Protein AF-A0A8H3AR83-F1 (afdb_monomer)

Nearest PDB structures (foldseek):
  3c9f-assembly3_B-2  TM=7.783E-01  e=8.987E-15  Candida albicans SC5314
  3c9f-assembly3_A  TM=7.985E-01  e=2.352E-14  Candida albicans SC5314
  2z1a-assembly1_A  TM=6.030E-01  e=2.992E-04  Thermus thermophilus HB8
  1oi8-assembly1_A  TM=4.633E-01  e=2.817E-04  Escherichia coli
  3ztv-assembly1_A  TM=4.317E-01  e=1.784E-02  Haemophilus influenzae Rd KW20

pLDDT: mean 82.09, std 18.04, range [28.62, 97.94]

Foldseek 3Di:
DDDDADDPQQWDKDKDWDDDPCPPPPPDIDMDIAIFGNDPVSVCVVVVHDPPSCDPVNVVVVVVVVVVCVVVVQQAFLFFAAFKAFDFFLVCLPPVDDPNHPLVVLVLLCVVPVDDCVVFVWAKEKEFSVLDDGIDGGTTDGNNRFPCQPFLAFKWKDKFFLLLVVCLLVLLVVVVVVVVVVVVVVVVVVVVVVVVVVVVVVVVVVVVVVVVPVPDDDDDDDDDDDDDDDDDDDPDDPPDPDDDDPDPPQFAEDDFDDDPDPDRRYPGDHDYGRGHDPVDCVSHPRMDMDIDDPPPRDRRDMGMYIYAPVCNVPRSQVSSQVSCCVVVVNPDRDRDDIDGSDNPDGSNCSSSVSNNVPGNHDPPDPDPDD

Secondary structure (DSSP, 8-state):
------STT-EEEEEEE-----TT-TT---EEEEEEESSHHHHHHHHT-STT-S-HHHHHHHHHHHHHHHHTTTT-EEEEESS-BBSSBHHHHTTS--TTBHHHHHHHHIIIII--TTT-SSEEEEEEGGG--S-B-SEEEEGGG-S-TT--PBPEEEEEEHHHHTTHHHHHHHHHHHHHHHHHHHHHHHHHHHHHHHHHHHHHHHHHHHHHHTSS---------PPPP---------------------PPB------SSSS--BSS--BPP-BPPTT-TTTS-SEEEEEE--TT--SSSEEEEEE-HHHIIIIIHHHHHHHHHHHTTTS---PPPPEE--SSSBTTTHHHHHHHHHS---PPPP----

Sequence (370 aa):
MLLQSGRYFDTVGWMSVKLDNNDQDARNLEMHHRYLDNNIATYIYHAQKSHDFFTKKGKNITRFIDRMEEHEALTKVYGELPSNYYLDCKKWAKNGVDDESLFNFYLNAVETTLVNPKTSANWLFFSNWGVLRGDIYKGIFTKSDLCNPDDRSAFRYATVTRKIANKIVRKTQELIKEKAEEQERKEEEEERKDAEEERREREKERTKQRRFLGNGFRFKDIRESEPGALNIMEDTDQTYLYSESKQQIALTYGWNTQDQCEDNGNDVEHEQFDQVSFDDPEELPVFFWGKKFKEGLGKDEFVDIITTDYIGRGVVANALEKLLEEEYKGQISMKPWLSEYREDVRQNNLLEKYVESTFPYKPPVPIKSQ

Structure (mmCIF, N/CA/C/O backbone):
data_AF-A0A8H3AR83-F1
#
_entry.id   AF-A0A8H3AR83-F1
#
loop_
_atom_site.group_PDB
_atom_site.id
_atom_site.type_symbol
_atom_site.label_atom_id
_atom_site.label_alt_id
_atom_site.label_comp_id
_atom_site.label_asym_id
_atom_site.label_entity_id
_atom_site.label_seq_id
_atom_site.pdbx_PDB_ins_code
_atom_site.Cartn_x
_atom_site.Cartn_y
_atom_site.Cartn_z
_atom_site.occupancy
_atom_site.B_iso_or_equiv
_atom_site.auth_seq_id
_atom_site.auth_comp_id
_atom_site.auth_asym_id
_atom_site.auth_atom_id
_atom_site.pdbx_PDB_model_num
ATOM 1 N N . MET A 1 1 ? 20.010 19.620 -10.293 1.00 75.19 1 MET A N 1
ATOM 2 C CA . MET A 1 1 ? 18.826 18.904 -10.802 1.00 75.19 1 MET A CA 1
ATOM 3 C C . MET A 1 1 ? 18.745 17.553 -10.108 1.00 75.19 1 MET A C 1
ATOM 5 O O . MET A 1 1 ? 19.792 16.966 -9.849 1.00 75.19 1 MET A O 1
ATOM 9 N N . LEU A 1 2 ? 17.538 17.099 -9.772 1.00 84.81 2 LEU A N 1
ATOM 10 C CA . LEU A 1 2 ? 17.249 15.757 -9.262 1.00 84.81 2 LEU A CA 1
ATOM 11 C C . LEU A 1 2 ? 16.247 15.117 -10.229 1.00 84.81 2 LEU A C 1
ATOM 13 O O . LEU A 1 2 ? 15.308 15.792 -10.635 1.00 84.81 2 LEU A O 1
ATOM 17 N N . LEU A 1 3 ? 16.462 13.855 -10.603 1.00 89.94 3 LEU A N 1
ATOM 18 C CA . LEU A 1 3 ? 15.552 13.103 -11.470 1.00 89.94 3 LEU A CA 1
ATOM 19 C C . LEU A 1 3 ? 14.837 12.032 -10.643 1.00 89.94 3 LEU A C 1
ATOM 21 O O . LEU A 1 3 ? 15.493 11.241 -9.963 1.00 89.94 3 LEU A O 1
ATOM 25 N N . GLN A 1 4 ? 13.510 11.978 -10.743 1.00 92.62 4 GLN A N 1
ATOM 26 C CA . GLN A 1 4 ? 12.673 10.941 -10.142 1.00 92.62 4 GLN A CA 1
ATOM 27 C C . GLN A 1 4 ? 11.868 10.251 -11.244 1.00 92.62 4 GLN A C 1
ATOM 29 O O . GLN A 1 4 ? 11.236 10.912 -12.056 1.00 92.62 4 GLN A O 1
ATOM 34 N N . SER A 1 5 ? 11.915 8.920 -11.304 1.00 93.62 5 SER A N 1
ATOM 35 C CA . SER A 1 5 ? 11.505 8.160 -12.497 1.00 93.62 5 SER A CA 1
ATOM 36 C C . SER A 1 5 ? 10.331 7.218 -12.231 1.00 93.62 5 SER A C 1
ATOM 38 O O . SER A 1 5 ? 10.460 6.007 -12.389 1.00 93.62 5 SER A O 1
ATOM 40 N N . GLY A 1 6 ? 9.196 7.777 -11.810 1.00 91.06 6 GLY A N 1
ATOM 41 C CA . GLY A 1 6 ? 7.932 7.037 -11.711 1.00 91.06 6 GLY A CA 1
ATOM 42 C C . GLY A 1 6 ? 7.928 5.878 -10.703 1.00 91.06 6 GLY A C 1
ATOM 43 O O . GLY A 1 6 ? 8.621 5.914 -9.678 1.00 91.06 6 GLY A O 1
ATOM 44 N N . ARG A 1 7 ? 7.092 4.861 -10.966 1.00 90.12 7 ARG A N 1
ATOM 45 C CA . ARG A 1 7 ? 6.845 3.710 -10.071 1.00 90.12 7 ARG A CA 1
ATOM 46 C C . ARG A 1 7 ? 6.489 2.441 -10.852 1.00 90.12 7 ARG A C 1
ATOM 48 O O . ARG A 1 7 ? 6.219 2.480 -12.032 1.00 90.12 7 ARG A O 1
ATOM 55 N N . TYR A 1 8 ? 6.499 1.274 -10.205 1.00 89.44 8 TYR A N 1
ATOM 56 C CA . TYR A 1 8 ? 6.000 0.009 -10.793 1.00 89.44 8 TYR A CA 1
ATOM 57 C C . TYR A 1 8 ? 6.561 -0.380 -12.166 1.00 89.44 8 TYR A C 1
ATOM 59 O O . TYR A 1 8 ? 5.935 -1.147 -12.891 1.00 89.44 8 TYR A O 1
ATOM 67 N N . PHE A 1 9 ? 7.766 0.099 -12.489 1.00 91.62 9 PHE A N 1
ATOM 68 C CA . PHE A 1 9 ? 8.371 -0.108 -13.798 1.00 91.62 9 PHE A CA 1
ATOM 69 C C . PHE A 1 9 ? 7.490 0.455 -14.932 1.00 91.62 9 PHE A C 1
ATOM 71 O O . PHE A 1 9 ? 7.450 -0.120 -16.010 1.00 91.62 9 PHE A O 1
ATOM 78 N N . ASP A 1 10 ? 6.778 1.562 -14.704 1.00 91.31 10 ASP A N 1
ATOM 79 C CA . ASP A 1 10 ? 6.025 2.280 -15.741 1.00 91.31 10 ASP A CA 1
ATOM 80 C C . ASP A 1 10 ? 6.916 3.222 -16.564 1.00 91.31 10 ASP A C 1
ATOM 82 O O . ASP A 1 10 ? 6.702 3.382 -17.762 1.00 91.31 10 ASP A O 1
ATOM 86 N N . THR A 1 11 ? 7.962 3.765 -15.937 1.00 94.38 11 THR A N 1
ATOM 87 C CA . THR A 1 11 ? 8.783 4.847 -16.480 1.00 94.38 11 THR A CA 1
ATOM 88 C C . THR A 1 11 ? 10.266 4.492 -16.439 1.00 94.38 11 THR A C 1
ATOM 90 O O . THR A 1 11 ? 10.794 4.033 -15.422 1.00 94.38 11 THR A O 1
ATOM 93 N N . VAL A 1 12 ? 10.979 4.781 -17.524 1.00 96.62 12 VAL A N 1
ATOM 94 C CA . VAL A 1 12 ? 12.443 4.848 -17.547 1.00 96.62 12 VAL A CA 1
ATOM 95 C C . VAL A 1 12 ? 12.859 6.311 -17.589 1.00 96.62 12 VAL A C 1
ATOM 97 O O . VAL A 1 12 ? 12.587 7.020 -18.551 1.00 96.62 12 VAL A O 1
ATOM 100 N N . GLY A 1 13 ? 13.537 6.774 -16.540 1.00 95.62 13 GLY A N 1
ATOM 101 C CA . GLY A 1 13 ? 14.108 8.116 -16.519 1.00 95.62 13 GLY A CA 1
ATOM 102 C C . GLY A 1 13 ? 15.387 8.200 -17.338 1.00 95.62 13 GLY A C 1
ATO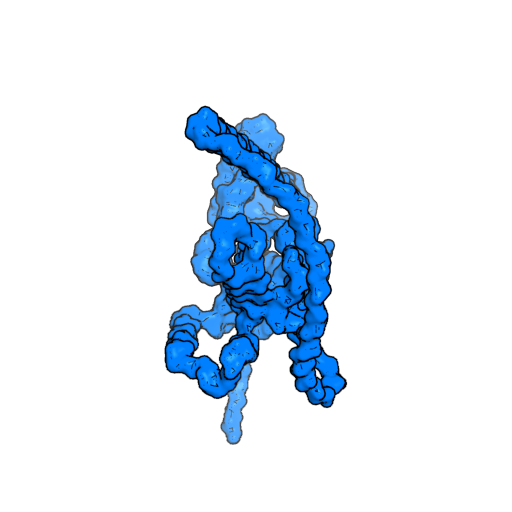M 103 O O . GLY A 1 13 ? 16.282 7.360 -17.213 1.00 95.62 13 GLY A O 1
ATOM 104 N N . TRP A 1 14 ? 15.491 9.249 -18.139 1.00 95.19 14 TRP A N 1
ATOM 105 C CA . TRP A 1 14 ? 16.660 9.591 -18.928 1.00 95.19 14 TRP A CA 1
ATOM 106 C C . TRP A 1 14 ? 17.131 10.999 -18.580 1.00 95.19 14 TRP A C 1
ATOM 108 O O . TRP A 1 14 ? 16.330 11.921 -18.459 1.00 95.19 14 TRP A O 1
ATOM 118 N N . MET A 1 15 ? 18.445 11.172 -18.453 1.00 92.31 15 MET A N 1
ATOM 119 C CA . MET A 1 15 ? 19.071 12.480 -18.297 1.00 92.31 15 MET A CA 1
ATOM 120 C C . MET A 1 15 ? 20.430 12.481 -18.988 1.00 92.31 15 MET A C 1
ATOM 122 O O . MET A 1 15 ? 21.206 11.531 -18.862 1.00 92.31 15 MET A O 1
ATOM 126 N N . SER A 1 16 ? 20.734 13.570 -19.683 1.00 90.81 16 SER A N 1
ATOM 127 C CA . SER A 1 16 ? 22.053 13.837 -20.250 1.00 90.81 16 SER A CA 1
ATOM 128 C C . SER A 1 16 ? 22.558 15.189 -19.779 1.00 90.81 16 SER A C 1
ATOM 130 O O . SER A 1 16 ? 21.787 16.139 -19.678 1.00 90.81 16 SER A O 1
ATOM 132 N N . VAL A 1 17 ? 23.858 15.269 -19.509 1.00 88.12 17 VAL A N 1
ATOM 133 C CA . VAL A 1 17 ? 24.520 16.491 -19.049 1.00 88.12 17 VAL A CA 1
ATOM 134 C C . VAL A 1 17 ? 25.712 16.759 -19.947 1.00 88.12 17 VAL A C 1
ATOM 136 O O . VAL A 1 17 ? 26.524 15.862 -20.196 1.00 88.12 17 VAL A O 1
ATOM 139 N N . LYS A 1 18 ? 25.833 17.997 -20.413 1.00 85.38 18 LYS A N 1
ATOM 140 C CA . LYS A 1 18 ? 26.995 18.436 -21.174 1.00 85.38 18 LYS A CA 1
ATOM 141 C C . LYS A 1 18 ? 28.127 18.808 -20.216 1.00 85.38 18 LYS A C 1
ATOM 143 O O . LYS A 1 18 ? 28.025 19.765 -19.452 1.00 85.38 18 LYS A O 1
ATOM 148 N N . LEU A 1 19 ? 29.199 18.019 -20.238 1.00 82.25 19 LEU A N 1
ATOM 149 C CA . LEU A 1 19 ? 30.381 18.215 -19.398 1.00 82.25 19 LEU A CA 1
ATOM 150 C C . LEU A 1 19 ? 31.461 18.964 -20.192 1.00 82.25 19 LEU A C 1
ATOM 152 O O . LEU A 1 19 ? 32.386 18.352 -20.724 1.00 82.25 19 LEU A O 1
ATOM 156 N N . ASP A 1 20 ? 31.318 20.283 -20.304 1.00 73.44 20 ASP A N 1
ATOM 157 C CA . A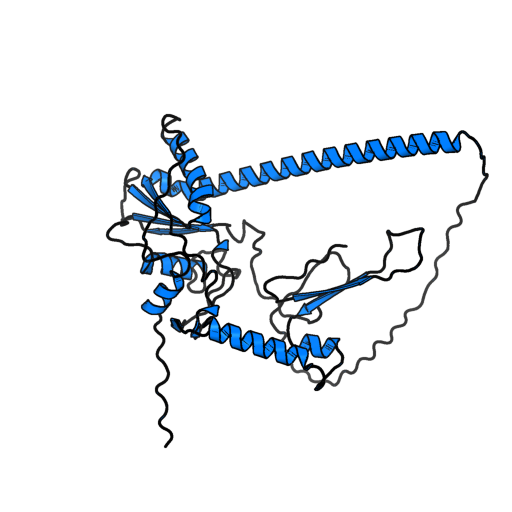SP A 1 20 ? 32.355 21.142 -20.890 1.00 73.44 20 ASP A CA 1
ATOM 158 C C . ASP A 1 20 ? 33.505 21.343 -19.869 1.00 73.44 20 ASP A C 1
ATOM 160 O O . ASP A 1 20 ? 33.269 21.316 -18.661 1.00 73.44 20 ASP A O 1
ATOM 164 N N . ASN A 1 21 ? 34.754 21.553 -20.325 1.00 63.03 21 ASN A N 1
ATOM 165 C CA . ASN A 1 21 ? 35.948 21.801 -19.477 1.00 63.03 21 ASN A CA 1
ATOM 166 C C . ASN A 1 21 ? 35.912 23.189 -18.792 1.00 63.03 21 ASN A C 1
ATOM 168 O O . ASN A 1 21 ? 36.845 23.985 -18.903 1.00 63.03 21 ASN A O 1
ATOM 172 N N . ASN A 1 22 ? 34.808 23.519 -18.131 1.00 56.16 22 ASN A N 1
ATOM 173 C CA . ASN A 1 22 ? 34.574 24.811 -17.511 1.00 56.16 22 ASN A CA 1
ATOM 174 C C . ASN A 1 22 ? 34.868 24.713 -16.008 1.00 56.16 22 ASN A C 1
ATOM 176 O O . ASN A 1 22 ? 33.962 24.649 -15.180 1.00 56.16 22 ASN A O 1
ATOM 180 N N . ASP A 1 23 ? 36.157 24.735 -15.651 1.00 59.03 23 ASP A N 1
ATOM 181 C CA . ASP A 1 23 ? 36.633 24.749 -14.253 1.00 59.03 23 ASP A CA 1
ATOM 182 C C . ASP A 1 23 ? 36.128 25.968 -13.446 1.00 59.03 23 ASP A C 1
ATOM 184 O O . ASP A 1 23 ? 36.338 26.043 -12.235 1.00 59.03 23 ASP A O 1
ATOM 188 N N . GLN A 1 24 ? 35.485 26.944 -14.099 1.00 56.41 24 GLN A N 1
ATOM 189 C CA . GLN A 1 24 ? 35.113 28.222 -13.494 1.00 56.41 24 GLN A CA 1
ATOM 190 C C . GLN A 1 24 ? 33.636 28.345 -13.095 1.00 56.41 24 GLN A C 1
ATOM 192 O O . GLN A 1 24 ? 33.366 29.108 -12.175 1.00 56.41 24 GLN A O 1
ATOM 197 N N . ASP A 1 25 ? 32.702 27.573 -13.672 1.00 60.06 25 ASP A N 1
ATOM 198 C CA . ASP A 1 25 ? 31.263 27.711 -13.370 1.00 60.06 25 ASP A CA 1
ATOM 199 C C . ASP A 1 25 ? 30.493 26.380 -13.448 1.00 60.06 25 ASP A C 1
ATOM 201 O O . ASP A 1 25 ? 29.608 26.176 -14.278 1.00 60.06 25 ASP A O 1
ATOM 205 N N . ALA A 1 26 ? 30.751 25.480 -12.492 1.00 59.94 26 ALA A N 1
ATOM 206 C CA . ALA A 1 26 ? 29.991 24.232 -12.297 1.00 59.94 26 ALA A CA 1
ATOM 207 C C . ALA A 1 26 ? 28.472 24.429 -12.046 1.00 59.94 26 ALA A C 1
ATOM 209 O O . ALA A 1 26 ? 27.736 23.457 -11.888 1.00 59.94 26 ALA A O 1
ATOM 210 N N . ARG A 1 27 ? 27.997 25.680 -11.966 1.00 61.00 27 ARG A N 1
ATOM 211 C CA . ARG A 1 27 ? 26.594 26.050 -11.727 1.00 61.00 27 ARG A CA 1
ATOM 212 C C . ARG A 1 27 ? 25.762 26.194 -13.005 1.00 61.00 27 ARG A C 1
ATOM 214 O O . ARG A 1 27 ? 24.543 26.168 -12.895 1.00 61.00 27 ARG A O 1
ATOM 221 N N . ASN A 1 28 ? 26.391 26.285 -14.179 1.00 69.75 28 ASN A N 1
ATOM 222 C CA . ASN A 1 28 ? 25.715 26.452 -15.472 1.00 69.75 28 ASN A CA 1
ATOM 223 C C . ASN A 1 28 ? 25.954 25.234 -16.379 1.00 69.75 28 ASN A C 1
ATOM 225 O O . ASN A 1 28 ? 26.553 25.344 -17.447 1.00 69.75 28 ASN A O 1
ATOM 229 N N . LEU A 1 29 ? 25.527 24.055 -15.922 1.00 77.62 29 LEU A N 1
ATOM 230 C CA . LEU A 1 29 ? 25.552 22.837 -16.732 1.00 77.62 29 LEU A CA 1
ATOM 231 C C . LEU A 1 29 ? 24.290 22.762 -17.592 1.00 77.62 29 LEU A C 1
ATOM 233 O O . LEU A 1 29 ? 23.180 22.878 -17.077 1.00 77.62 29 LEU A O 1
ATOM 237 N N . GLU A 1 30 ? 24.468 22.518 -18.887 1.00 82.69 30 GLU A N 1
ATOM 238 C CA . GLU A 1 30 ? 23.362 22.217 -19.793 1.00 82.69 30 GLU A CA 1
ATOM 239 C C . GLU A 1 30 ? 22.892 20.776 -19.543 1.00 82.69 30 GLU A C 1
ATOM 241 O O . GLU A 1 30 ? 23.682 19.827 -19.633 1.00 82.69 30 GLU A O 1
ATOM 246 N N . MET A 1 31 ? 21.616 20.620 -19.188 1.00 85.38 31 MET A N 1
ATOM 247 C CA . MET A 1 31 ? 20.998 19.339 -18.851 1.00 85.38 31 MET A CA 1
ATOM 248 C C . MET A 1 31 ? 19.721 19.152 -19.66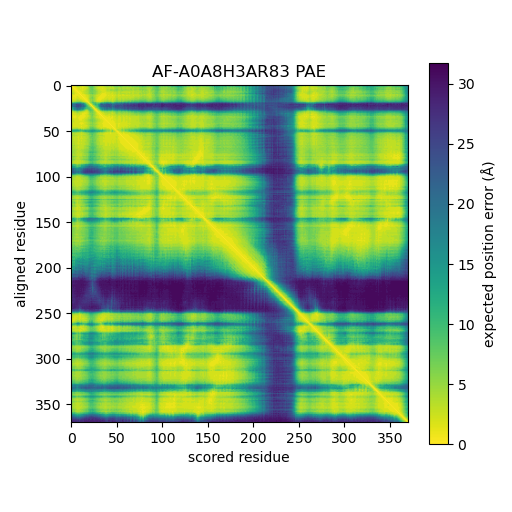5 1.00 85.38 31 MET A C 1
ATOM 250 O O . MET A 1 31 ? 18.973 20.104 -19.856 1.00 85.38 31 MET A O 1
ATOM 254 N N . HIS A 1 32 ? 19.475 17.918 -20.096 1.00 88.12 32 HIS A N 1
ATOM 255 C CA . HIS A 1 32 ? 18.244 17.506 -20.774 1.00 88.12 32 HIS A CA 1
ATOM 256 C C . HIS A 1 32 ? 17.716 16.242 -20.106 1.00 88.12 32 HIS A C 1
ATOM 258 O O . HIS A 1 32 ? 18.517 15.363 -19.762 1.00 88.12 32 HIS A O 1
ATOM 264 N N . HIS A 1 33 ? 16.400 16.110 -19.963 1.00 91.25 33 HIS A N 1
ATOM 265 C CA . HIS A 1 33 ? 15.758 14.938 -19.364 1.00 91.25 33 HIS A CA 1
ATOM 266 C C . HIS A 1 33 ? 14.556 14.453 -20.175 1.00 91.25 33 HIS A C 1
ATOM 268 O O . HIS A 1 33 ? 13.932 15.194 -20.938 1.00 91.25 33 HIS A O 1
ATOM 274 N N . ARG A 1 34 ? 14.261 13.158 -20.028 1.00 93.12 34 ARG A N 1
ATOM 275 C CA . ARG A 1 34 ? 13.052 12.526 -20.556 1.00 93.12 34 ARG A CA 1
ATOM 276 C C . ARG A 1 34 ? 12.513 11.456 -19.605 1.00 93.12 34 ARG A C 1
ATOM 278 O O . ARG A 1 34 ? 13.289 10.749 -18.963 1.00 93.12 34 ARG A O 1
ATOM 285 N N . TYR A 1 35 ? 11.200 11.294 -19.577 1.00 95.06 35 TYR A N 1
ATOM 286 C CA . TYR A 1 35 ? 10.489 10.172 -18.976 1.00 95.06 35 TYR A CA 1
ATOM 287 C C . TYR A 1 35 ? 9.959 9.310 -20.113 1.00 95.06 35 TYR A C 1
ATOM 289 O O . TYR A 1 35 ? 9.170 9.783 -20.924 1.00 95.06 35 TYR A O 1
ATOM 297 N N . LEU A 1 36 ? 10.476 8.088 -20.208 1.00 95.38 36 LEU A N 1
ATOM 298 C CA . LEU A 1 36 ? 10.159 7.157 -21.279 1.00 95.38 36 LEU A CA 1
ATOM 299 C C . LEU A 1 36 ? 9.150 6.142 -20.766 1.00 95.38 36 LEU A C 1
ATOM 301 O O . LEU A 1 36 ? 9.439 5.456 -19.778 1.00 95.38 36 LEU A O 1
ATOM 305 N N . ASP A 1 37 ? 8.036 5.976 -21.467 1.00 95.00 37 ASP A N 1
ATOM 306 C CA . ASP A 1 37 ? 7.128 4.867 -21.192 1.00 95.00 37 ASP A CA 1
ATOM 307 C C . ASP A 1 37 ? 7.860 3.520 -21.314 1.00 95.00 37 ASP A C 1
ATOM 309 O O . ASP A 1 37 ? 8.544 3.225 -22.303 1.00 95.00 37 ASP A O 1
ATOM 313 N N . ASN A 1 38 ? 7.679 2.639 -20.331 1.00 94.75 38 ASN A N 1
ATOM 314 C CA . ASN A 1 38 ? 8.250 1.296 -20.365 1.00 94.75 38 ASN A CA 1
ATOM 315 C C . ASN A 1 38 ? 7.457 0.367 -21.297 1.00 94.75 38 ASN A C 1
ATOM 317 O O . ASN A 1 38 ? 6.784 -0.576 -20.875 1.00 94.75 38 ASN A O 1
ATOM 321 N N . ASN A 1 39 ? 7.558 0.613 -22.598 1.00 93.06 39 ASN A N 1
ATOM 322 C CA . ASN A 1 39 ? 6.974 -0.237 -23.621 1.00 93.06 39 ASN A CA 1
ATOM 323 C C . ASN A 1 39 ? 7.947 -0.448 -24.795 1.00 93.06 39 ASN A C 1
ATOM 325 O O . ASN A 1 39 ? 8.890 0.308 -25.032 1.00 93.06 39 ASN A O 1
ATOM 329 N N . ILE A 1 40 ? 7.720 -1.521 -25.555 1.00 92.44 40 ILE A N 1
ATOM 330 C CA . ILE A 1 40 ? 8.605 -1.900 -26.665 1.00 92.44 40 ILE A CA 1
ATOM 331 C C . ILE A 1 40 ? 8.622 -0.828 -27.768 1.00 92.44 40 ILE A C 1
ATOM 333 O O . ILE A 1 40 ? 9.666 -0.634 -28.387 1.00 92.44 40 ILE A O 1
ATOM 337 N N . ALA A 1 41 ? 7.505 -0.139 -28.024 1.00 91.38 41 ALA A N 1
ATOM 338 C CA . ALA A 1 41 ? 7.422 0.871 -29.079 1.00 91.38 41 ALA A CA 1
ATOM 339 C C . ALA A 1 41 ? 8.314 2.082 -28.767 1.00 91.38 41 ALA A C 1
ATOM 341 O O . ALA A 1 41 ? 9.119 2.464 -29.618 1.00 91.38 41 ALA A O 1
ATOM 342 N N . THR A 1 42 ? 8.262 2.590 -27.533 1.00 92.88 42 THR A N 1
ATOM 343 C CA . THR A 1 42 ? 9.154 3.636 -27.012 1.00 92.88 42 THR A CA 1
ATOM 344 C C . THR A 1 42 ? 10.621 3.239 -27.173 1.00 92.88 42 THR A C 1
ATOM 346 O O . THR A 1 42 ? 11.430 3.982 -27.735 1.00 92.88 42 THR A O 1
ATOM 349 N N . TYR A 1 43 ? 10.987 2.018 -26.776 1.00 94.44 43 TYR A N 1
ATOM 350 C CA . TYR A 1 43 ? 12.376 1.572 -26.891 1.00 94.44 43 TYR A CA 1
ATOM 351 C C . TYR A 1 43 ? 12.853 1.393 -28.330 1.00 94.44 43 TYR A C 1
ATOM 353 O O . TYR A 1 43 ? 13.999 1.721 -28.637 1.00 94.44 43 TYR A O 1
ATOM 361 N N . ILE A 1 44 ? 12.003 0.876 -29.217 1.00 94.00 44 ILE A N 1
ATOM 362 C CA . ILE A 1 44 ? 12.311 0.741 -30.645 1.00 94.00 44 ILE A CA 1
ATOM 363 C C . ILE A 1 44 ? 12.531 2.122 -31.268 1.00 94.00 44 ILE A C 1
ATOM 365 O O . ILE A 1 44 ? 13.510 2.301 -31.998 1.00 94.00 44 ILE A O 1
ATOM 369 N N . TYR A 1 45 ? 11.666 3.085 -30.935 1.00 93.25 45 TYR A N 1
ATOM 370 C CA . TYR A 1 45 ? 11.755 4.465 -31.401 1.00 93.25 45 TYR A CA 1
ATOM 371 C C . TYR A 1 45 ? 13.080 5.114 -30.984 1.00 93.25 45 TYR A C 1
ATOM 373 O O . TYR A 1 45 ? 13.857 5.536 -31.841 1.00 93.25 45 TYR A O 1
ATOM 381 N N . HIS A 1 46 ? 13.414 5.110 -29.691 1.00 94.44 46 HIS A N 1
ATOM 382 C CA . HIS A 1 46 ? 14.653 5.735 -29.213 1.00 94.44 46 HIS A CA 1
ATOM 383 C C . HIS A 1 46 ? 15.922 4.981 -29.617 1.00 94.44 46 HIS A C 1
ATOM 385 O O . HIS A 1 46 ? 16.964 5.601 -29.824 1.00 94.44 46 HIS A O 1
ATOM 391 N N . ALA A 1 47 ? 15.856 3.656 -29.773 1.00 93.88 47 ALA A N 1
ATOM 392 C CA . ALA A 1 47 ? 16.989 2.878 -30.264 1.00 93.88 47 ALA A CA 1
ATOM 393 C C . ALA A 1 47 ? 17.214 3.029 -31.777 1.00 93.88 47 ALA A C 1
ATOM 395 O O . ALA A 1 47 ? 18.248 2.567 -32.262 1.00 93.88 47 ALA A O 1
ATOM 396 N N . GLN A 1 48 ? 16.262 3.619 -32.516 1.00 93.38 48 GLN A N 1
ATOM 397 C CA . GLN A 1 48 ? 16.269 3.697 -33.983 1.00 93.38 48 GLN A CA 1
ATOM 398 C C . GLN A 1 48 ? 16.498 2.319 -34.625 1.00 93.38 48 GLN A C 1
ATOM 400 O O . GLN A 1 48 ? 17.270 2.149 -35.572 1.00 93.38 48 GLN A O 1
ATOM 405 N N . LYS A 1 49 ? 15.852 1.298 -34.053 1.00 89.06 49 LYS A N 1
ATOM 406 C CA . LYS A 1 49 ? 15.957 -0.106 -34.477 1.00 89.06 49 LYS A CA 1
ATOM 407 C C . LYS A 1 49 ? 14.626 -0.607 -35.008 1.00 89.06 49 LYS A C 1
ATOM 409 O O . LYS A 1 49 ? 13.602 0.041 -34.861 1.00 89.06 49 LYS A O 1
ATOM 414 N N . SER A 1 50 ? 14.635 -1.783 -35.628 1.00 83.19 50 SER A N 1
ATOM 415 C CA . SER A 1 50 ? 13.396 -2.489 -35.969 1.00 83.19 50 SER A CA 1
ATOM 416 C C . SER A 1 50 ? 13.504 -3.962 -35.573 1.00 83.19 50 SER A C 1
ATOM 418 O O . SER A 1 50 ? 13.491 -4.304 -34.393 1.00 83.19 50 SER A O 1
ATOM 420 N N . HIS A 1 51 ? 13.680 -4.857 -36.540 1.00 75.00 51 HIS A N 1
ATOM 421 C CA . HIS A 1 51 ? 13.742 -6.303 -36.333 1.00 75.00 51 HIS A CA 1
ATOM 422 C C . HIS A 1 51 ? 14.977 -6.748 -35.526 1.00 75.00 51 HIS A C 1
ATOM 424 O O . HIS A 1 51 ? 14.975 -7.821 -34.920 1.00 75.00 51 HIS A O 1
ATOM 430 N N . ASP A 1 52 ? 16.028 -5.928 -35.491 1.00 86.56 52 ASP A N 1
ATOM 431 C CA . ASP A 1 52 ? 17.284 -6.154 -34.770 1.00 86.56 52 ASP A CA 1
ATOM 432 C C . ASP A 1 52 ? 17.274 -5.615 -33.325 1.00 86.56 52 ASP A C 1
ATOM 434 O O . ASP A 1 52 ? 18.293 -5.677 -32.631 1.00 86.56 52 ASP A O 1
ATOM 438 N N . PHE A 1 53 ? 16.129 -5.109 -32.855 1.00 93.31 53 PHE A N 1
ATOM 439 C CA . PHE A 1 53 ? 15.938 -4.637 -31.483 1.00 93.31 53 PHE A CA 1
ATOM 440 C C . PHE A 1 53 ? 16.110 -5.764 -30.448 1.00 93.31 53 PHE A C 1
ATOM 442 O O . PHE A 1 53 ? 16.792 -5.611 -29.432 1.00 93.31 53 PHE A O 1
ATOM 449 N N . PHE A 1 54 ? 15.552 -6.945 -30.725 1.00 93.81 54 PHE A N 1
ATOM 450 C CA . PHE A 1 54 ? 15.547 -8.060 -29.777 1.00 93.81 54 PHE A CA 1
ATOM 451 C C . PHE A 1 54 ? 16.876 -8.822 -29.749 1.00 93.81 54 PHE A C 1
ATOM 453 O O . PHE A 1 54 ? 17.109 -9.759 -30.523 1.00 93.81 54 PHE A O 1
ATOM 460 N N . THR A 1 55 ? 17.730 -8.487 -28.785 1.00 94.75 55 THR A N 1
ATOM 461 C CA . THR A 1 55 ? 19.018 -9.165 -28.585 1.00 94.75 55 THR A CA 1
ATOM 462 C C . THR A 1 55 ? 18.861 -10.601 -28.063 1.00 94.75 55 THR A C 1
ATOM 464 O O . THR A 1 55 ? 17.894 -10.949 -27.380 1.00 94.75 55 THR A O 1
ATOM 467 N N . LYS A 1 56 ? 19.867 -11.457 -28.310 1.00 96.38 56 LYS A N 1
ATOM 468 C CA . LYS A 1 56 ? 19.917 -12.825 -27.752 1.00 96.38 56 LYS A CA 1
ATOM 469 C C . LYS A 1 56 ? 19.845 -12.826 -26.219 1.00 96.38 56 LYS A C 1
ATOM 471 O O . LYS A 1 56 ? 19.191 -13.690 -25.644 1.00 96.38 56 LYS A O 1
ATOM 476 N N . LYS A 1 57 ? 20.500 -11.858 -25.564 1.00 97.44 57 LYS A N 1
ATOM 477 C CA . LYS A 1 57 ? 20.459 -11.696 -24.103 1.00 97.44 57 LYS A CA 1
ATOM 478 C C . LYS A 1 57 ? 19.052 -11.323 -23.630 1.00 97.44 57 LYS A C 1
ATOM 480 O O . LYS A 1 57 ? 18.555 -11.980 -22.724 1.00 97.44 57 LYS A O 1
ATOM 485 N N . GLY A 1 58 ? 18.397 -10.359 -24.283 1.00 95.31 58 GLY A N 1
ATOM 486 C CA . GLY A 1 58 ? 17.015 -9.970 -23.974 1.00 95.31 58 GLY A CA 1
ATOM 487 C C . GLY A 1 58 ? 16.053 -11.156 -24.060 1.00 95.31 58 GLY A C 1
ATOM 488 O O . GLY A 1 58 ? 15.396 -11.482 -23.081 1.00 95.31 58 GLY A O 1
ATOM 489 N N . LYS A 1 59 ? 16.097 -11.917 -25.162 1.00 95.88 59 LYS A N 1
ATOM 490 C CA . LYS A 1 59 ? 15.288 -13.141 -25.332 1.00 95.88 59 LYS A CA 1
ATOM 491 C C . LYS A 1 59 ? 15.568 -14.219 -24.278 1.00 95.88 59 LYS A C 1
ATOM 493 O O . LYS A 1 59 ? 14.701 -15.041 -23.991 1.00 95.88 59 LYS A O 1
ATOM 498 N N . ASN A 1 60 ? 16.788 -14.294 -23.741 1.00 97.94 60 ASN A N 1
ATOM 499 C CA . ASN A 1 60 ? 17.103 -15.218 -22.647 1.00 97.94 60 ASN A CA 1
ATOM 500 C C . ASN A 1 60 ? 16.483 -14.759 -21.323 1.00 97.94 60 ASN A C 1
ATOM 502 O O . ASN A 1 60 ? 16.022 -15.611 -20.569 1.00 97.94 60 ASN A O 1
ATOM 506 N N . ILE A 1 61 ? 16.478 -13.448 -21.060 1.00 97.75 61 ILE A N 1
ATOM 507 C CA . ILE A 1 61 ? 15.862 -12.853 -19.869 1.00 97.75 61 ILE A CA 1
ATOM 508 C C . ILE A 1 61 ? 14.341 -13.005 -19.931 1.00 97.75 61 ILE A C 1
ATOM 510 O O . ILE A 1 61 ? 13.777 -13.508 -18.971 1.00 97.75 61 ILE A O 1
ATOM 514 N N . THR A 1 62 ? 13.695 -12.698 -21.062 1.00 95.94 62 THR A N 1
ATOM 515 C CA . THR A 1 62 ? 12.245 -12.917 -21.242 1.00 95.94 62 THR A CA 1
ATOM 516 C C . THR A 1 62 ? 11.870 -14.361 -20.930 1.00 95.94 62 THR A C 1
ATOM 518 O O . THR A 1 62 ? 11.096 -14.616 -20.023 1.00 95.94 62 THR A O 1
ATOM 521 N N . ARG A 1 63 ? 12.562 -15.330 -21.547 1.00 97.75 63 ARG A N 1
ATOM 522 C CA . ARG A 1 63 ? 12.330 -16.753 -21.257 1.00 97.75 63 ARG A CA 1
ATOM 523 C C . ARG A 1 63 ? 12.601 -17.139 -19.807 1.00 97.75 63 ARG A C 1
ATOM 525 O O . ARG A 1 63 ? 12.143 -18.189 -19.374 1.00 97.75 63 ARG A O 1
ATOM 532 N N . PHE A 1 64 ? 13.480 -16.429 -19.105 1.00 97.62 64 PHE A N 1
ATOM 533 C CA . PHE A 1 64 ? 13.705 -16.667 -17.683 1.00 97.62 64 PHE A CA 1
ATOM 534 C C . PHE A 1 64 ? 12.516 -16.164 -16.867 1.00 97.62 64 PHE A C 1
ATOM 536 O O . PHE A 1 64 ? 12.036 -16.925 -16.037 1.00 97.62 64 PHE A O 1
ATOM 543 N N . ILE A 1 65 ? 12.019 -14.960 -17.158 1.00 96.44 65 ILE A N 1
ATOM 544 C CA . ILE A 1 65 ? 10.822 -14.391 -16.531 1.00 96.44 65 ILE A CA 1
ATOM 545 C C . ILE A 1 65 ? 9.623 -15.318 -16.755 1.00 96.44 65 ILE A C 1
ATOM 547 O O . ILE A 1 65 ? 9.052 -15.760 -15.768 1.00 96.44 65 ILE A O 1
ATOM 551 N N . ASP A 1 66 ? 9.357 -15.752 -17.993 1.00 96.12 66 ASP A N 1
ATOM 552 C CA . ASP A 1 66 ? 8.245 -16.670 -18.308 1.00 96.12 66 ASP A CA 1
ATOM 553 C C . ASP A 1 66 ? 8.276 -17.943 -17.436 1.00 96.12 66 ASP A C 1
ATOM 555 O O . ASP A 1 66 ? 7.263 -18.389 -16.901 1.00 96.12 66 ASP A O 1
ATOM 559 N N . ARG A 1 67 ? 9.470 -18.528 -17.240 1.00 97.12 67 ARG A N 1
ATOM 560 C CA . ARG A 1 67 ? 9.641 -19.712 -16.379 1.00 97.12 67 ARG A CA 1
ATOM 561 C C . ARG A 1 67 ? 9.430 -19.404 -14.900 1.00 97.12 67 ARG A C 1
ATOM 563 O O . ARG A 1 67 ? 8.986 -20.285 -14.171 1.00 97.12 67 ARG A O 1
ATOM 570 N N . MET A 1 68 ? 9.796 -18.208 -14.447 1.00 96.38 68 MET A N 1
ATOM 571 C CA . MET A 1 68 ? 9.566 -17.790 -13.065 1.00 96.38 68 MET A CA 1
ATOM 572 C C . MET A 1 68 ? 8.077 -17.549 -12.811 1.00 96.38 68 MET A C 1
ATOM 574 O O . MET A 1 68 ? 7.577 -17.981 -11.780 1.00 96.38 68 MET A O 1
ATOM 578 N N . GLU A 1 69 ? 7.354 -16.942 -13.753 1.00 94.44 69 GLU A N 1
ATOM 579 C CA . GLU A 1 69 ? 5.902 -16.749 -13.643 1.00 94.44 69 GLU A CA 1
ATOM 580 C C . GLU A 1 69 ? 5.155 -18.087 -13.548 1.00 94.44 69 GLU A C 1
ATOM 582 O O . GLU A 1 69 ? 4.246 -18.234 -12.727 1.00 94.44 69 GLU A O 1
ATOM 587 N N . GLU A 1 70 ? 5.577 -19.080 -14.339 1.00 95.19 70 GLU A N 1
ATOM 588 C CA . GLU A 1 70 ? 5.057 -20.448 -14.273 1.00 95.19 70 GLU A CA 1
ATOM 589 C C . GLU A 1 70 ? 5.410 -21.129 -12.941 1.00 95.19 70 GLU A C 1
ATOM 591 O O . GLU A 1 70 ? 4.530 -21.685 -12.284 1.00 95.19 70 GLU A O 1
ATOM 596 N N . HIS A 1 71 ? 6.675 -21.048 -12.510 1.00 95.88 71 HIS A N 1
ATOM 597 C CA . HIS A 1 71 ? 7.142 -21.628 -11.245 1.00 95.88 71 HIS A CA 1
ATOM 598 C C . HIS A 1 71 ? 6.395 -21.059 -10.029 1.00 95.88 71 HIS A C 1
ATOM 600 O O . HIS A 1 71 ? 6.001 -21.808 -9.136 1.00 95.88 71 HIS A O 1
ATOM 606 N N . GLU A 1 72 ? 6.167 -19.745 -10.011 1.00 93.31 72 GLU A N 1
ATOM 607 C CA . GLU A 1 72 ? 5.437 -19.051 -8.946 1.00 93.31 72 GLU A CA 1
ATOM 608 C C . GLU A 1 72 ? 3.911 -19.136 -9.099 1.00 93.31 72 GLU A C 1
ATOM 610 O O . GLU A 1 72 ? 3.175 -18.659 -8.226 1.00 93.31 72 GLU A O 1
ATOM 615 N N . ALA A 1 73 ? 3.427 -19.758 -10.179 1.00 94.19 73 ALA A N 1
ATOM 616 C CA . ALA A 1 73 ? 2.018 -19.893 -10.524 1.00 94.19 73 ALA A CA 1
ATOM 617 C C . ALA A 1 73 ? 1.266 -18.547 -10.503 1.00 94.19 73 ALA A C 1
ATOM 619 O O . ALA A 1 73 ? 0.152 -18.461 -9.978 1.00 94.19 73 ALA A O 1
ATOM 620 N N . LEU A 1 74 ? 1.867 -17.485 -11.056 1.00 92.75 74 LEU A N 1
ATOM 621 C CA . LEU A 1 74 ? 1.263 -16.142 -11.061 1.00 92.75 74 LEU A CA 1
ATOM 622 C C . LEU A 1 74 ? -0.041 -16.089 -11.867 1.00 92.75 74 LEU A C 1
ATOM 624 O O . LEU A 1 74 ? -0.949 -15.337 -11.526 1.00 92.75 74 LEU A O 1
ATOM 628 N N . THR A 1 75 ? -0.177 -16.960 -12.866 1.00 92.75 75 THR A N 1
ATOM 629 C CA . THR A 1 75 ? -1.379 -17.116 -13.700 1.00 92.75 75 THR A CA 1
ATOM 630 C C . THR A 1 75 ? -2.458 -18.005 -13.071 1.00 92.75 75 THR A C 1
ATOM 632 O O . THR A 1 75 ? -3.478 -18.277 -13.708 1.00 92.75 75 THR A O 1
ATOM 635 N N . LYS A 1 76 ? -2.271 -18.477 -11.827 1.00 93.81 76 LYS A N 1
ATOM 636 C CA . LYS A 1 76 ? -3.302 -19.232 -11.101 1.00 93.81 76 LYS A CA 1
ATOM 637 C C . LYS A 1 76 ? -4.561 -18.374 -10.981 1.00 93.81 76 LYS A C 1
ATOM 639 O O . LYS A 1 76 ? -4.518 -17.312 -10.371 1.00 93.81 76 LYS A O 1
ATOM 644 N N . VAL A 1 77 ? -5.668 -18.868 -11.531 1.00 95.62 77 VAL A N 1
ATOM 645 C CA . VAL A 1 77 ? -6.970 -18.190 -11.525 1.00 95.62 77 VAL A CA 1
ATOM 646 C C . VAL A 1 77 ? -7.698 -18.436 -10.208 1.00 95.62 77 VAL A C 1
ATOM 648 O O . VAL A 1 77 ? -7.821 -19.581 -9.771 1.00 95.62 77 VAL A O 1
ATOM 651 N N . TYR A 1 78 ? -8.224 -17.365 -9.624 1.00 95.31 78 TYR A N 1
ATOM 652 C CA . TYR A 1 78 ? -9.058 -17.383 -8.422 1.00 95.31 78 TYR A CA 1
ATOM 653 C C . TYR A 1 78 ? -10.525 -17.062 -8.718 1.00 95.31 78 TYR A C 1
ATOM 655 O O . TYR A 1 78 ? -11.416 -17.562 -8.036 1.00 95.31 78 TYR A O 1
ATOM 663 N N . GLY A 1 79 ? -10.798 -16.266 -9.751 1.00 96.81 79 GLY A N 1
ATOM 664 C CA . GLY A 1 79 ? -12.159 -15.892 -10.119 1.00 96.81 79 GLY A CA 1
ATOM 665 C C . GLY A 1 79 ? -12.225 -15.015 -11.358 1.00 96.81 79 GLY A C 1
ATOM 666 O O . GLY A 1 79 ? -11.229 -14.836 -12.057 1.00 96.81 79 GLY A O 1
ATOM 667 N N . GLU A 1 80 ? -13.409 -14.477 -11.630 1.00 96.81 80 GLU A N 1
ATOM 668 C CA . GLU A 1 80 ? -13.644 -13.541 -12.730 1.00 96.81 80 GLU A CA 1
ATOM 669 C C . GLU A 1 80 ? -14.485 -12.356 -12.249 1.00 96.81 80 GLU A C 1
ATOM 671 O O . GLU A 1 80 ? -15.637 -12.517 -11.843 1.00 96.81 80 GLU A O 1
ATOM 676 N N . LEU A 1 81 ? -13.897 -11.162 -12.270 1.00 95.81 81 LEU A N 1
ATOM 677 C CA . LEU A 1 81 ? -14.497 -9.947 -11.736 1.00 95.81 81 LEU A CA 1
ATOM 678 C C . LEU A 1 81 ? -15.402 -9.261 -12.770 1.00 95.81 81 LEU A C 1
ATOM 680 O O . LEU A 1 81 ? -15.012 -9.126 -13.932 1.00 95.81 81 LEU A O 1
ATOM 684 N N . PRO A 1 82 ? -16.589 -8.773 -12.364 1.00 94.31 82 PRO A N 1
ATOM 685 C CA . PRO A 1 82 ? -17.549 -8.166 -13.286 1.00 94.31 82 PRO A CA 1
ATOM 686 C C . PRO A 1 82 ? -17.205 -6.718 -13.670 1.00 94.31 82 PRO A C 1
ATOM 688 O O . PRO A 1 82 ? -17.650 -6.245 -14.717 1.00 94.31 82 PRO A O 1
ATOM 691 N N . SER A 1 83 ? -16.420 -6.026 -12.841 1.00 92.62 83 SER A N 1
ATOM 692 C CA . SER A 1 83 ? -16.154 -4.587 -12.938 1.00 92.62 83 SER A CA 1
ATOM 693 C C . SER A 1 83 ? -14.692 -4.267 -12.627 1.00 92.62 83 SER A C 1
ATOM 695 O O . SER A 1 83 ? -13.976 -5.099 -12.072 1.00 92.62 83 SER A O 1
ATOM 697 N N . ASN A 1 84 ? -14.260 -3.066 -13.017 1.00 91.94 84 ASN A N 1
ATOM 698 C CA . ASN A 1 84 ? -12.975 -2.508 -12.604 1.00 91.94 84 ASN A CA 1
ATOM 699 C C . ASN A 1 84 ? -13.118 -1.889 -11.207 1.00 91.94 84 ASN A C 1
ATOM 701 O O . ASN A 1 84 ? -14.168 -1.333 -10.886 1.00 91.94 84 ASN A O 1
ATOM 705 N N . TYR A 1 85 ? -12.055 -1.953 -10.414 1.00 91.00 85 TYR A N 1
ATOM 706 C CA . TYR A 1 85 ? -11.976 -1.382 -9.078 1.00 91.00 85 TYR A CA 1
ATOM 707 C C . TYR A 1 85 ? -10.745 -0.486 -8.978 1.00 91.00 85 TYR A C 1
ATOM 709 O O . TYR A 1 85 ? -9.614 -0.969 -9.052 1.00 91.00 85 TYR A O 1
ATOM 717 N N . TYR A 1 86 ? -10.972 0.812 -8.806 1.00 87.94 86 TYR A N 1
ATOM 718 C CA . TYR A 1 86 ? -9.938 1.840 -8.865 1.00 87.94 86 TYR A CA 1
ATOM 719 C C . TYR A 1 86 ? -9.487 2.271 -7.467 1.00 87.94 86 TYR A C 1
ATOM 721 O O . TYR A 1 86 ? -10.307 2.418 -6.553 1.00 87.94 86 TYR A O 1
ATOM 729 N N . LEU A 1 87 ? -8.184 2.487 -7.300 1.00 85.69 87 LEU A N 1
ATOM 730 C CA . LEU A 1 87 ? -7.569 2.924 -6.049 1.00 85.69 87 LEU A CA 1
ATOM 731 C C . LEU A 1 87 ? -7.653 4.446 -5.870 1.00 85.69 87 LEU A C 1
ATOM 733 O O . LEU A 1 87 ? -8.031 4.915 -4.798 1.00 85.69 87 LEU A O 1
ATOM 737 N N . ASP A 1 88 ? -7.314 5.211 -6.907 1.00 78.44 88 ASP A N 1
ATOM 738 C CA . ASP A 1 88 ? -7.066 6.657 -6.829 1.00 78.44 88 ASP A CA 1
ATOM 739 C C . ASP A 1 88 ? -7.918 7.486 -7.805 1.00 78.44 88 ASP A C 1
ATOM 741 O O . ASP A 1 88 ? -7.593 8.628 -8.105 1.00 78.44 88 ASP A O 1
ATOM 745 N N . CYS A 1 89 ? -9.054 6.968 -8.283 1.00 74.31 89 CYS A N 1
ATOM 746 C CA . CYS A 1 89 ? -9.924 7.732 -9.184 1.00 74.31 89 CYS A CA 1
ATOM 747 C C . CYS A 1 89 ? -10.721 8.835 -8.452 1.00 74.31 89 CYS A C 1
ATOM 749 O O . CYS A 1 89 ? -11.392 8.595 -7.439 1.00 74.31 89 CYS A O 1
ATOM 751 N N . LYS A 1 90 ? -10.738 10.047 -9.027 1.00 64.88 90 LYS A N 1
ATOM 752 C CA . LYS A 1 90 ? -11.365 11.258 -8.456 1.00 64.88 90 LYS A CA 1
ATOM 753 C C . LYS A 1 90 ? -12.870 11.158 -8.207 1.00 64.88 90 LYS A C 1
ATOM 755 O O . LYS A 1 90 ? -13.389 11.819 -7.305 1.00 64.88 90 LYS A O 1
ATOM 760 N N . LYS A 1 91 ? -13.586 10.332 -8.978 1.00 63.06 91 LYS A N 1
ATOM 761 C CA . LYS A 1 91 ? -15.037 10.114 -8.808 1.00 63.06 91 LYS A CA 1
ATOM 762 C C . LYS A 1 91 ? -15.381 9.489 -7.453 1.00 63.06 91 LYS A C 1
ATOM 764 O O . LYS A 1 91 ? -16.411 9.825 -6.872 1.00 63.06 91 LYS A O 1
ATOM 769 N N . TRP A 1 92 ? -14.497 8.640 -6.937 1.00 61.69 92 TRP A N 1
ATOM 770 C CA . TRP A 1 92 ? -14.717 7.861 -5.723 1.00 61.69 92 TRP A CA 1
ATOM 771 C C . TRP A 1 92 ? -14.337 8.634 -4.445 1.00 61.69 92 TRP A C 1
ATOM 773 O O . TRP A 1 92 ? -15.092 8.622 -3.465 1.00 61.69 92 TRP A O 1
ATOM 783 N N . ALA A 1 93 ? -13.200 9.339 -4.457 1.00 54.28 93 ALA A N 1
ATOM 784 C CA . ALA A 1 93 ? -12.590 9.883 -3.240 1.00 54.28 93 ALA A CA 1
ATOM 785 C C . ALA A 1 93 ? -13.449 10.951 -2.529 1.00 54.28 93 ALA A C 1
ATOM 787 O O . ALA A 1 93 ? -13.349 11.131 -1.317 1.00 54.28 93 ALA A O 1
ATOM 788 N N . LYS A 1 94 ? -14.376 11.603 -3.249 1.00 49.44 94 LYS A N 1
ATOM 789 C CA . LYS A 1 94 ? -15.260 12.633 -2.677 1.00 49.44 94 LYS A CA 1
ATOM 790 C C . LYS A 1 94 ? -16.491 12.101 -1.942 1.00 49.44 94 LYS A C 1
ATOM 792 O O . LYS A 1 94 ? -17.014 12.817 -1.093 1.00 49.44 94 LYS A O 1
ATOM 797 N N . ASN A 1 95 ? -16.972 10.891 -2.248 1.00 50.53 95 ASN A N 1
ATOM 798 C CA . ASN A 1 95 ? -18.308 10.465 -1.805 1.00 50.53 95 ASN A CA 1
ATOM 799 C C . ASN A 1 95 ? -18.370 9.106 -1.097 1.00 50.53 95 ASN A C 1
ATOM 801 O O . ASN A 1 95 ? -19.404 8.819 -0.501 1.00 50.53 95 ASN A O 1
ATOM 805 N N . GLY A 1 96 ? -17.322 8.270 -1.126 1.00 50.72 96 GLY A N 1
ATOM 806 C CA . GLY A 1 96 ? -17.269 7.023 -0.342 1.00 50.72 96 GLY A CA 1
ATOM 807 C C . GLY A 1 96 ? -18.325 5.957 -0.697 1.00 50.72 96 GLY A C 1
ATOM 808 O O . GLY A 1 96 ? -18.422 4.935 -0.021 1.00 50.72 96 GLY A O 1
ATOM 809 N N . VAL A 1 97 ? -19.123 6.178 -1.744 1.00 58.16 97 VAL A N 1
ATOM 810 C CA . VAL A 1 97 ? -20.248 5.333 -2.170 1.00 58.16 97 VAL A CA 1
ATOM 811 C C . VAL A 1 97 ? -20.085 5.059 -3.660 1.00 58.16 97 VAL A C 1
ATOM 813 O O . VAL A 1 97 ? -20.767 5.654 -4.490 1.00 58.16 97 VAL A O 1
ATOM 816 N N . ASP A 1 98 ? -19.114 4.214 -3.997 1.00 73.50 98 ASP A N 1
ATOM 817 C CA . ASP A 1 98 ? -18.917 3.745 -5.366 1.00 73.50 98 ASP A CA 1
ATOM 818 C C . ASP A 1 98 ? -18.639 2.240 -5.371 1.00 73.50 98 ASP A C 1
ATOM 820 O O . ASP A 1 98 ? -17.796 1.755 -4.610 1.00 73.50 98 ASP A O 1
ATOM 824 N N . ASP A 1 99 ? -19.358 1.507 -6.214 1.00 79.00 99 ASP A N 1
ATOM 825 C CA . ASP A 1 99 ? -19.162 0.072 -6.409 1.00 79.00 99 ASP A CA 1
ATOM 826 C C . ASP A 1 99 ? -17.854 -0.216 -7.168 1.00 79.00 99 ASP A C 1
ATOM 828 O O . ASP A 1 99 ? -17.317 -1.315 -7.049 1.00 79.00 99 ASP A O 1
ATOM 832 N N . GLU A 1 100 ? -17.299 0.767 -7.887 1.00 85.50 100 GLU A N 1
ATOM 833 C CA . GLU A 1 100 ? -16.013 0.675 -8.600 1.00 85.50 100 GLU A CA 1
ATOM 834 C C . GLU A 1 100 ? -14.815 1.111 -7.736 1.00 85.50 100 GLU A C 1
ATOM 836 O O . GLU A 1 100 ? -13.696 1.259 -8.223 1.00 85.50 100 GLU A O 1
ATOM 841 N N . SER A 1 101 ? -15.012 1.316 -6.432 1.00 87.31 101 SER A N 1
ATOM 842 C CA . SER A 1 101 ? -13.924 1.633 -5.505 1.00 87.31 101 SER A CA 1
ATOM 843 C C . SER A 1 101 ? -13.195 0.389 -5.018 1.00 87.31 101 SER A C 1
ATOM 845 O O . SER A 1 101 ? -13.804 -0.534 -4.466 1.00 87.31 101 SER A O 1
ATOM 847 N N . LEU A 1 102 ? -11.863 0.407 -5.106 1.00 90.00 102 LEU A N 1
ATOM 848 C CA . LEU A 1 102 ? -11.030 -0.659 -4.558 1.00 90.00 102 LEU A CA 1
ATOM 849 C C . LEU A 1 102 ? -11.106 -0.739 -3.027 1.00 90.00 102 LEU A C 1
ATOM 851 O O . LEU A 1 102 ? -11.030 -1.830 -2.456 1.00 90.00 102 LEU A O 1
ATOM 855 N N . PHE A 1 103 ? -11.326 0.384 -2.341 1.00 89.25 103 PHE A N 1
ATOM 856 C CA . PHE A 1 103 ? -11.540 0.368 -0.894 1.00 89.25 103 PHE A CA 1
ATOM 857 C C . PHE A 1 103 ? -12.852 -0.320 -0.534 1.00 89.25 103 PHE A C 1
ATOM 859 O O . PHE A 1 103 ? -12.865 -1.139 0.382 1.00 89.25 103 PHE A O 1
ATOM 866 N N . ASN A 1 104 ? -13.935 -0.047 -1.268 1.00 89.56 104 ASN A N 1
ATOM 867 C CA . ASN A 1 104 ? -15.208 -0.737 -1.053 1.00 89.56 104 ASN A CA 1
ATOM 868 C C . ASN A 1 104 ? -15.096 -2.223 -1.389 1.00 89.56 104 ASN A C 1
ATOM 870 O O . ASN A 1 104 ? -15.567 -3.056 -0.618 1.00 89.56 104 ASN A O 1
ATOM 874 N N . PHE A 1 105 ? -14.396 -2.575 -2.470 1.00 92.88 105 PHE A N 1
ATOM 875 C CA . PHE A 1 105 ? -14.091 -3.967 -2.795 1.00 92.88 105 PHE A CA 1
ATOM 876 C C . PHE A 1 105 ? -13.359 -4.679 -1.646 1.00 92.88 105 PHE A C 1
ATOM 878 O O . PHE A 1 105 ? -13.761 -5.769 -1.231 1.00 92.88 105 PHE A O 1
ATOM 885 N N . TYR A 1 106 ? -12.341 -4.040 -1.060 1.00 94.25 106 TYR A N 1
ATOM 886 C CA . TYR A 1 106 ? -11.613 -4.587 0.085 1.00 94.25 106 TYR A CA 1
ATOM 887 C C . TYR A 1 106 ? -12.476 -4.661 1.355 1.00 94.25 106 TYR A C 1
ATOM 889 O O . TYR A 1 106 ? -12.425 -5.653 2.081 1.00 94.25 106 TYR A O 1
ATOM 897 N N . LEU A 1 107 ? -13.299 -3.646 1.636 1.00 94.00 107 LEU A N 1
ATOM 898 C CA . LEU A 1 107 ? -14.222 -3.653 2.777 1.00 94.00 107 LEU A CA 1
ATOM 899 C C . LEU A 1 107 ? -15.292 -4.746 2.641 1.00 94.00 107 LEU A C 1
ATOM 901 O O . LEU A 1 107 ? -15.608 -5.405 3.632 1.00 94.00 107 LEU A O 1
ATOM 905 N N . ASN A 1 108 ? -15.778 -5.008 1.426 1.00 94.88 108 ASN A N 1
ATOM 906 C CA . ASN A 1 108 ? -16.677 -6.124 1.133 1.00 94.88 108 ASN A CA 1
ATOM 907 C C . ASN A 1 108 ? -15.981 -7.473 1.358 1.00 94.88 108 ASN A C 1
ATOM 909 O O . ASN A 1 108 ? -16.580 -8.381 1.942 1.00 94.88 108 ASN A O 1
ATOM 913 N N . ALA A 1 109 ? -14.705 -7.596 0.975 1.00 96.31 109 ALA A N 1
ATOM 914 C CA . ALA A 1 109 ? -13.899 -8.778 1.274 1.00 96.31 109 ALA A CA 1
ATOM 915 C C . ALA A 1 109 ? -13.751 -8.993 2.786 1.00 96.31 109 ALA A C 1
ATOM 917 O O . ALA A 1 109 ? -13.933 -10.111 3.279 1.00 96.31 109 ALA A O 1
ATOM 918 N N . VAL A 1 110 ? -13.483 -7.920 3.536 1.00 96.31 110 VAL A N 1
ATOM 919 C CA . VAL A 1 110 ? -13.423 -7.944 5.001 1.00 96.31 110 VAL A CA 1
ATOM 920 C C . VAL A 1 110 ? -14.753 -8.401 5.598 1.00 96.31 110 VAL A C 1
ATOM 922 O O . VAL A 1 110 ? -14.765 -9.335 6.400 1.00 96.31 110 VAL A O 1
ATOM 925 N N . GLU A 1 111 ? -15.870 -7.784 5.218 1.00 95.75 111 GLU A N 1
ATOM 926 C CA . GLU A 1 111 ? -17.183 -8.121 5.775 1.00 95.75 111 GLU A CA 1
ATOM 927 C C . GLU A 1 111 ? -17.594 -9.563 5.451 1.00 95.75 111 GLU A C 1
ATOM 929 O O . GLU A 1 111 ? -18.089 -10.273 6.327 1.00 95.75 111 GLU A O 1
ATOM 934 N N . THR A 1 112 ? -17.368 -10.001 4.213 1.00 95.94 112 THR A N 1
ATOM 935 C CA . THR A 1 112 ? -17.823 -11.309 3.718 1.00 95.94 112 THR A CA 1
ATOM 936 C C . THR A 1 112 ? -16.941 -12.452 4.214 1.00 95.94 112 THR A C 1
ATOM 938 O O . THR A 1 112 ? -17.440 -13.529 4.540 1.00 95.94 112 THR A O 1
ATOM 941 N N . THR A 1 113 ? -15.626 -12.230 4.269 1.00 96.69 113 THR A N 1
ATOM 942 C CA . THR A 1 113 ? -14.641 -13.311 4.425 1.00 96.69 113 THR A CA 1
ATOM 943 C C . THR A 1 113 ? -13.908 -13.248 5.759 1.00 96.69 113 THR A C 1
ATOM 945 O O . THR A 1 113 ? -13.734 -14.280 6.415 1.00 96.69 113 THR A O 1
ATOM 948 N N . LEU A 1 114 ? -13.465 -12.056 6.179 1.00 96.56 114 LEU A N 1
ATOM 949 C CA . LEU A 1 114 ? -12.678 -11.886 7.403 1.00 96.56 114 LEU A CA 1
ATOM 950 C C . LEU A 1 114 ? -13.563 -11.926 8.646 1.00 96.56 114 LEU A C 1
ATOM 952 O O . LEU A 1 114 ? -13.290 -12.712 9.554 1.00 96.56 114 LEU A O 1
ATOM 956 N N . VAL A 1 115 ? -14.591 -11.083 8.706 1.00 96.25 115 VAL A N 1
ATOM 957 C CA . VAL A 1 115 ? -15.420 -10.911 9.901 1.00 96.25 115 VAL A CA 1
ATOM 958 C C . VAL A 1 115 ? -16.260 -12.159 10.149 1.00 96.25 115 VAL A C 1
ATOM 960 O O . VAL A 1 115 ? -16.942 -12.656 9.259 1.00 96.25 115 VAL A O 1
ATOM 963 N N . ASN A 1 116 ? -16.260 -12.647 11.391 1.00 92.12 116 ASN A N 1
ATOM 964 C CA . ASN A 1 116 ? -17.180 -13.691 11.828 1.00 92.12 116 ASN A CA 1
ATOM 965 C C . ASN A 1 116 ? -18.328 -13.063 12.640 1.00 92.12 116 ASN A C 1
ATOM 967 O O . ASN A 1 116 ? -18.125 -12.710 13.805 1.00 92.12 116 ASN A O 1
ATOM 971 N N . PRO A 1 117 ? -19.558 -12.970 12.094 1.00 88.31 117 PRO A N 1
ATOM 972 C CA . PRO A 1 117 ? -20.682 -12.330 12.783 1.00 88.31 117 PRO A CA 1
ATOM 973 C C . PRO A 1 117 ? -21.085 -13.007 14.099 1.00 88.31 117 PRO A C 1
ATOM 975 O O . PRO A 1 117 ? -21.742 -12.382 14.931 1.00 88.31 117 PRO A O 1
ATOM 978 N N . LYS A 1 118 ? -20.719 -14.284 14.300 1.00 88.75 118 LYS A N 1
ATOM 979 C CA . LYS A 1 118 ? -21.018 -15.019 15.539 1.00 88.75 118 LYS A CA 1
ATOM 980 C C . LYS A 1 118 ? -20.149 -14.554 16.705 1.00 88.75 118 LYS A C 1
ATOM 982 O O . LYS A 1 118 ? -20.621 -14.561 17.836 1.00 88.75 118 LYS A O 1
ATOM 987 N N . THR A 1 119 ? -18.901 -14.178 16.435 1.00 88.00 119 THR A N 1
ATOM 988 C CA . THR A 1 119 ? -17.944 -13.726 17.457 1.00 88.00 119 THR A CA 1
ATOM 989 C C . THR A 1 119 ? -17.872 -12.206 17.531 1.00 88.00 119 THR A C 1
ATOM 991 O O . THR A 1 119 ? -17.785 -11.664 18.623 1.00 88.00 119 THR A O 1
ATOM 994 N N . SER A 1 120 ? -17.997 -11.524 16.392 1.00 93.25 120 SER A N 1
ATOM 995 C CA . SER A 1 120 ? -17.862 -10.071 16.257 1.00 93.25 120 SER A CA 1
ATOM 996 C C . SER A 1 120 ? -19.127 -9.471 15.662 1.00 93.25 120 SER A C 1
ATOM 998 O O . SER A 1 120 ? -19.156 -8.999 14.527 1.00 93.25 120 SER A O 1
ATOM 1000 N N . ALA A 1 121 ? -20.215 -9.520 16.430 1.00 93.06 121 ALA A N 1
ATOM 1001 C CA . ALA A 1 121 ? -21.514 -9.035 15.967 1.00 93.06 121 ALA A CA 1
ATOM 1002 C C . ALA A 1 121 ? -21.557 -7.504 15.781 1.00 93.06 121 ALA A C 1
ATOM 1004 O O . ALA A 1 121 ? -22.373 -7.008 15.008 1.00 93.06 121 ALA A O 1
ATOM 1005 N N . ASN A 1 122 ? -20.689 -6.772 16.488 1.00 96.25 122 ASN A N 1
ATOM 1006 C CA . ASN A 1 122 ? -20.442 -5.349 16.284 1.00 96.25 122 ASN A CA 1
ATOM 1007 C C . ASN A 1 122 ? -18.962 -5.167 15.977 1.00 96.25 122 ASN A C 1
ATOM 1009 O O . ASN A 1 122 ? -18.126 -5.478 16.827 1.00 96.25 122 ASN A O 1
ATOM 1013 N N . TRP A 1 123 ? -18.640 -4.647 14.801 1.00 96.31 123 TRP A N 1
ATOM 1014 C CA . TRP A 1 123 ? -17.253 -4.530 14.373 1.00 96.31 123 TRP A CA 1
ATOM 1015 C C . TRP A 1 123 ? -16.980 -3.209 13.663 1.00 96.31 123 TRP A C 1
ATOM 1017 O O . TRP A 1 123 ? -17.864 -2.595 13.058 1.00 96.31 123 TRP A O 1
ATOM 1027 N N . LEU A 1 124 ? -15.727 -2.783 13.753 1.00 96.19 124 LEU A N 1
ATOM 1028 C CA . LEU A 1 124 ? -15.145 -1.703 12.973 1.00 96.19 124 LEU A CA 1
ATOM 1029 C C . LEU A 1 124 ? -13.831 -2.218 12.393 1.00 96.19 124 LEU A C 1
ATOM 1031 O O . LEU A 1 124 ? -12.926 -2.575 13.141 1.00 96.19 124 LEU A O 1
ATOM 1035 N N . PHE A 1 125 ? -13.734 -2.263 11.070 1.00 95.94 125 PHE A N 1
ATOM 1036 C CA . PHE A 1 125 ? -12.487 -2.533 10.375 1.00 95.94 125 PHE A CA 1
ATOM 1037 C C . PHE A 1 125 ? -11.806 -1.221 10.021 1.00 95.94 125 PHE A C 1
ATOM 1039 O O . PHE A 1 125 ? -12.465 -0.300 9.544 1.00 95.94 125 PHE A O 1
ATOM 1046 N N . PHE A 1 126 ? -10.497 -1.149 10.220 1.00 90.31 126 PHE A N 1
ATOM 1047 C CA . PHE A 1 126 ? -9.714 0.053 9.974 1.00 90.31 126 PHE A CA 1
ATOM 1048 C C . PHE A 1 126 ? -8.354 -0.305 9.381 1.00 90.31 126 PHE A C 1
ATOM 1050 O O . PHE A 1 126 ? -7.624 -1.110 9.971 1.00 90.31 126 PHE A O 1
ATOM 1057 N N . SER A 1 127 ? -8.009 0.300 8.239 1.00 92.25 127 SER A N 1
ATOM 1058 C CA . SER A 1 127 ? -6.693 0.146 7.622 1.00 92.25 127 SER A CA 1
ATOM 1059 C C . SER A 1 127 ? -6.172 1.399 6.926 1.00 92.25 127 SER A C 1
ATOM 1061 O O . SER A 1 127 ? -6.937 2.307 6.612 1.00 92.25 127 SER A O 1
ATOM 1063 N N . ASN A 1 128 ? -4.855 1.472 6.721 1.00 90.31 128 ASN A N 1
ATOM 1064 C CA . ASN A 1 128 ? -4.249 2.481 5.857 1.00 90.31 128 ASN A CA 1
ATOM 1065 C C . ASN A 1 128 ? -4.359 2.031 4.398 1.00 90.31 128 ASN A C 1
ATOM 1067 O O . ASN A 1 128 ? -4.271 0.835 4.123 1.00 90.31 128 ASN A O 1
ATOM 1071 N N . TRP A 1 129 ? -4.489 2.963 3.454 1.00 86.38 129 TRP A N 1
ATOM 1072 C CA . TRP A 1 129 ? -4.649 2.607 2.038 1.00 86.38 129 TRP A CA 1
ATOM 1073 C C . TRP A 1 129 ? -3.458 1.843 1.451 1.00 86.38 129 TRP A C 1
ATOM 1075 O O . TRP A 1 129 ? -3.639 1.111 0.489 1.00 86.38 129 TRP A O 1
ATOM 1085 N N . GLY A 1 130 ? -2.268 1.925 2.060 1.00 85.62 130 GLY A N 1
ATOM 1086 C CA . GLY A 1 130 ? -1.049 1.250 1.586 1.00 85.62 130 GLY A CA 1
ATOM 1087 C C . GLY A 1 130 ? -1.089 -0.285 1.595 1.00 85.62 130 GLY A C 1
ATOM 1088 O O . GLY A 1 130 ? -0.143 -0.920 1.131 1.00 85.62 130 GLY A O 1
ATOM 1089 N N . VAL A 1 131 ? -2.163 -0.891 2.111 1.00 87.94 131 VAL A N 1
ATOM 1090 C CA . VAL A 1 131 ? -2.457 -2.324 1.924 1.00 87.94 131 VAL A CA 1
ATOM 1091 C C . VAL A 1 131 ? -2.901 -2.650 0.491 1.00 87.94 131 VAL A C 1
ATOM 1093 O O . VAL A 1 131 ? -2.849 -3.809 0.085 1.00 87.94 131 VAL A O 1
ATOM 1096 N N . LEU A 1 132 ? -3.307 -1.631 -0.268 1.00 88.25 132 LEU A N 1
ATOM 1097 C CA . LEU A 1 132 ? -3.661 -1.669 -1.681 1.00 88.25 132 LEU A CA 1
ATOM 1098 C C . LEU A 1 132 ? -2.555 -0.971 -2.482 1.00 88.25 132 LEU A C 1
ATOM 1100 O O . LEU A 1 132 ? -2.005 0.040 -2.040 1.00 88.25 132 LEU A O 1
ATOM 1104 N N . ARG A 1 133 ? -2.187 -1.531 -3.637 1.00 85.12 133 ARG A N 1
ATOM 1105 C CA . ARG A 1 133 ? -1.014 -1.085 -4.414 1.00 85.12 133 ARG A CA 1
ATOM 1106 C C . ARG A 1 133 ? -1.306 -0.748 -5.875 1.00 85.12 133 ARG A C 1
ATOM 1108 O O . ARG A 1 133 ? -0.437 -0.193 -6.532 1.00 85.12 133 ARG A O 1
ATOM 1115 N N . GLY A 1 134 ? -2.496 -1.052 -6.372 1.00 87.31 134 GLY A N 1
ATOM 1116 C CA . GLY A 1 134 ? -2.898 -0.744 -7.738 1.00 87.31 134 GLY A CA 1
ATOM 1117 C C . GLY A 1 134 ? -4.352 -1.121 -7.975 1.00 87.31 134 GLY A C 1
ATOM 1118 O O . GLY A 1 134 ? -4.954 -1.802 -7.143 1.00 87.31 134 GLY A O 1
ATOM 1119 N N . ASP A 1 135 ? -4.893 -0.652 -9.093 1.00 89.81 135 ASP A N 1
ATOM 1120 C CA . ASP A 1 135 ? -6.243 -0.983 -9.541 1.00 89.81 135 ASP A CA 1
ATOM 1121 C C . ASP A 1 135 ? -6.390 -2.486 -9.805 1.00 89.81 135 ASP A C 1
ATOM 1123 O O . ASP A 1 135 ? -5.427 -3.178 -10.140 1.00 89.81 135 ASP A O 1
ATOM 1127 N N . ILE A 1 136 ? -7.620 -2.983 -9.700 1.00 92.56 136 ILE A N 1
ATOM 1128 C CA . ILE A 1 136 ? -7.974 -4.347 -10.094 1.00 92.56 136 ILE A CA 1
ATOM 1129 C C . ILE A 1 136 ? -8.960 -4.260 -11.254 1.00 92.56 136 ILE A C 1
ATOM 1131 O O . ILE A 1 136 ? -10.057 -3.723 -11.110 1.00 92.56 136 ILE A O 1
ATOM 1135 N N . TYR A 1 137 ? -8.590 -4.799 -12.411 1.00 92.62 137 TYR A N 1
ATOM 1136 C CA . TYR A 1 137 ? -9.432 -4.737 -13.603 1.00 92.62 137 TYR A CA 1
ATOM 1137 C C . TYR A 1 137 ? -10.422 -5.904 -13.681 1.00 92.62 137 TYR A C 1
ATOM 1139 O O . TYR A 1 137 ? -10.213 -6.983 -13.126 1.00 92.62 137 TYR A O 1
ATOM 1147 N N . LYS A 1 138 ? -11.519 -5.678 -14.406 1.00 95.12 138 LYS A N 1
ATOM 1148 C CA . LYS A 1 138 ? -12.524 -6.693 -14.725 1.00 95.12 138 LYS A CA 1
ATOM 1149 C C . LYS A 1 138 ? -11.914 -7.852 -15.513 1.00 95.12 138 LYS A C 1
ATOM 1151 O O . LYS A 1 138 ? -10.994 -7.664 -16.310 1.00 95.12 138 LYS A O 1
ATOM 1156 N N . GLY A 1 139 ? -12.528 -9.024 -15.396 1.00 95.50 139 GLY A N 1
ATOM 1157 C CA . GLY A 1 139 ? -12.087 -10.247 -16.061 1.00 95.50 139 GLY A CA 1
ATOM 1158 C C . GLY A 1 139 ? -11.353 -11.188 -15.113 1.00 95.50 139 GLY A C 1
ATOM 1159 O O . GLY A 1 139 ? -11.644 -11.229 -13.920 1.00 95.50 139 GLY A O 1
ATOM 1160 N N . ILE A 1 140 ? -10.452 -12.003 -15.661 1.00 96.00 140 ILE A N 1
ATOM 1161 C CA . ILE A 1 140 ? -9.784 -13.079 -14.922 1.00 96.00 140 ILE A CA 1
ATOM 1162 C C . ILE A 1 140 ? -8.914 -12.497 -13.808 1.00 96.00 140 ILE A C 1
ATOM 1164 O O . ILE A 1 140 ? -7.958 -11.784 -14.085 1.00 96.00 140 ILE A O 1
ATOM 1168 N N . PHE A 1 141 ? -9.228 -12.862 -12.566 1.00 95.62 141 PHE A N 1
ATOM 1169 C CA . PHE A 1 141 ? -8.450 -12.504 -11.387 1.00 95.62 141 PHE A CA 1
ATOM 1170 C C . PHE A 1 141 ? -7.503 -13.646 -11.027 1.00 95.62 141 PHE A C 1
ATOM 1172 O O . PHE A 1 141 ? -7.923 -14.791 -10.808 1.00 95.62 141 PHE A O 1
ATOM 1179 N N . THR A 1 142 ? -6.219 -13.330 -10.972 1.00 94.81 142 THR A N 1
ATOM 1180 C CA . THR A 1 142 ? -5.110 -14.264 -10.806 1.00 94.81 142 THR A CA 1
ATOM 1181 C C . THR A 1 142 ? -4.282 -13.958 -9.561 1.00 94.81 142 THR A C 1
ATOM 1183 O O . THR A 1 142 ? -4.477 -12.954 -8.877 1.00 94.81 142 THR A O 1
ATOM 1186 N N . LYS A 1 143 ? -3.308 -14.820 -9.254 1.00 93.00 143 LYS A N 1
ATOM 1187 C CA . LYS A 1 143 ? -2.317 -14.552 -8.202 1.00 93.00 143 LY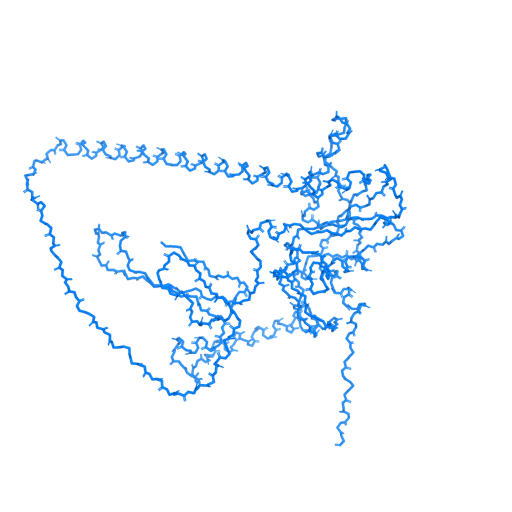S A CA 1
ATOM 1188 C C . LYS A 1 143 ? -1.492 -13.293 -8.466 1.00 93.00 143 LYS A C 1
ATOM 1190 O O . LYS A 1 143 ? -1.101 -12.644 -7.499 1.00 93.00 143 LYS A O 1
ATOM 1195 N N . SER A 1 144 ? -1.270 -12.925 -9.727 1.00 91.12 144 SER A N 1
ATOM 1196 C CA . SER A 1 144 ? -0.554 -11.695 -10.082 1.00 91.12 144 SER A CA 1
ATOM 1197 C C . SER A 1 144 ? -1.293 -10.416 -9.674 1.00 91.12 144 SER A C 1
ATOM 1199 O O . SER A 1 144 ? -0.651 -9.386 -9.499 1.00 91.12 144 SER A O 1
ATOM 1201 N N . ASP A 1 145 ? -2.614 -10.480 -9.495 1.00 92.12 145 ASP A N 1
ATOM 1202 C CA . ASP A 1 145 ? -3.445 -9.327 -9.127 1.00 92.12 145 ASP A CA 1
ATOM 1203 C C . ASP A 1 145 ? -3.467 -9.074 -7.603 1.00 92.12 145 ASP A C 1
ATOM 1205 O O . ASP A 1 145 ? -4.035 -8.093 -7.118 1.00 92.12 145 ASP A O 1
ATOM 1209 N N . LEU A 1 146 ? -2.848 -9.956 -6.807 1.00 88.00 146 LEU A N 1
ATOM 1210 C CA . LEU A 1 146 ? -2.735 -9.788 -5.360 1.00 88.00 146 LEU A CA 1
ATOM 1211 C C . LEU A 1 146 ? -1.650 -8.761 -5.015 1.00 88.00 146 LEU A C 1
ATOM 1213 O O . LEU A 1 146 ? -0.486 -8.925 -5.362 1.00 88.00 146 LEU A O 1
ATOM 1217 N N . CYS A 1 147 ? -2.009 -7.746 -4.224 1.00 75.06 147 CYS A N 1
ATOM 1218 C CA . CYS A 1 147 ? -1.072 -6.694 -3.816 1.00 75.06 147 CYS A CA 1
ATOM 1219 C C . CYS A 1 147 ? 0.077 -7.198 -2.917 1.00 75.06 147 CYS A C 1
ATOM 1221 O O . CYS A 1 147 ? 1.187 -6.694 -3.030 1.00 75.06 147 CYS A O 1
ATOM 1223 N N . ASN A 1 148 ? -0.181 -8.166 -2.024 1.00 76.94 148 ASN A N 1
ATOM 1224 C CA . ASN A 1 148 ? 0.792 -8.699 -1.054 1.00 76.94 148 ASN A CA 1
ATOM 1225 C C . ASN A 1 148 ? 0.613 -10.227 -0.854 1.00 76.94 148 ASN A C 1
ATOM 1227 O O . ASN A 1 148 ? 0.167 -10.658 0.215 1.00 76.94 148 ASN A O 1
ATOM 1231 N N . PRO A 1 149 ? 0.947 -11.077 -1.843 1.00 77.25 149 PRO A N 1
ATOM 1232 C CA . PRO A 1 149 ? 0.680 -12.524 -1.791 1.00 77.25 149 PRO A CA 1
ATOM 1233 C C . PRO A 1 149 ? 1.466 -13.282 -0.699 1.00 77.25 149 PRO A C 1
ATOM 1235 O O . PRO A 1 149 ? 1.106 -14.409 -0.342 1.00 77.25 149 PRO A O 1
ATOM 1238 N N . ASP A 1 150 ? 2.490 -12.660 -0.109 1.00 83.31 150 ASP A N 1
ATOM 1239 C CA . ASP A 1 150 ? 3.367 -13.290 0.886 1.00 83.31 150 ASP A CA 1
ATOM 1240 C C . ASP A 1 150 ? 3.154 -12.810 2.331 1.00 83.31 150 ASP A C 1
ATOM 1242 O O . ASP A 1 150 ? 3.724 -13.395 3.258 1.00 83.31 150 ASP A O 1
ATOM 1246 N N . ASP A 1 151 ? 2.310 -11.797 2.571 1.00 89.00 151 ASP A N 1
ATOM 1247 C CA . ASP A 1 151 ? 2.033 -11.320 3.933 1.00 89.00 151 ASP A CA 1
ATOM 1248 C C . ASP A 1 151 ? 1.110 -12.277 4.711 1.00 89.00 151 ASP A C 1
ATOM 1250 O O . ASP A 1 151 ? -0.116 -12.154 4.739 1.00 89.00 151 ASP A O 1
ATOM 1254 N N . ARG A 1 15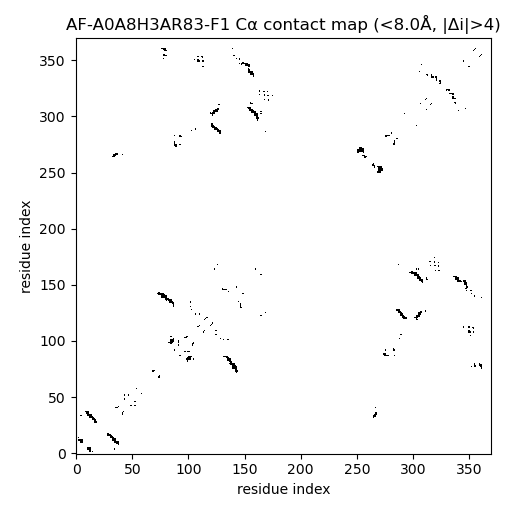2 ? 1.718 -13.241 5.403 1.00 93.00 152 ARG A N 1
ATOM 1255 C CA . ARG A 1 152 ? 1.006 -14.222 6.243 1.00 93.00 152 ARG A CA 1
ATOM 1256 C C . ARG A 1 152 ? 0.577 -13.668 7.602 1.00 93.00 152 ARG A C 1
ATOM 1258 O O . ARG A 1 152 ? 0.123 -14.438 8.453 1.00 93.00 152 ARG A O 1
ATOM 1265 N N . SER A 1 153 ? 0.731 -12.370 7.845 1.00 94.38 153 SER A N 1
ATOM 1266 C CA . SER A 1 153 ? 0.405 -11.775 9.136 1.00 94.38 153 SER A CA 1
ATOM 1267 C C . SER A 1 153 ? -1.089 -11.878 9.443 1.00 94.38 153 SER A C 1
ATOM 1269 O O . SER A 1 153 ? -1.954 -11.768 8.569 1.00 94.38 153 SER A O 1
ATOM 1271 N N . ALA A 1 154 ? -1.398 -12.084 10.723 1.00 95.75 154 ALA A N 1
ATOM 1272 C CA . ALA A 1 154 ? -2.765 -12.061 11.221 1.00 95.75 154 ALA A CA 1
ATOM 1273 C C . ALA A 1 154 ? -3.385 -10.669 11.086 1.00 95.75 154 ALA A C 1
ATOM 1275 O O . ALA A 1 154 ? -2.706 -9.661 11.280 1.00 95.75 154 ALA A O 1
ATOM 1276 N N . PHE A 1 155 ? -4.702 -10.618 10.910 1.00 96.50 155 PHE A N 1
ATOM 1277 C CA . PHE A 1 155 ? -5.441 -9.436 11.336 1.00 96.50 155 PHE A CA 1
ATOM 1278 C C . PHE A 1 155 ? -5.402 -9.337 12.862 1.00 96.50 155 PHE A C 1
ATOM 1280 O O . PHE A 1 155 ? -5.442 -10.345 13.573 1.00 96.50 155 PHE A O 1
ATOM 1287 N N . ARG A 1 156 ? -5.300 -8.111 13.361 1.00 96.12 156 ARG A N 1
ATOM 1288 C CA . ARG A 1 156 ? -5.220 -7.783 14.783 1.00 96.12 156 ARG A CA 1
ATOM 1289 C C . ARG A 1 156 ? -6.573 -7.284 15.263 1.00 96.12 156 ARG A C 1
ATOM 1291 O O . ARG A 1 156 ? -7.274 -6.620 14.502 1.00 96.12 156 ARG A O 1
ATOM 1298 N N . TYR A 1 157 ? -6.933 -7.572 16.510 1.00 95.50 157 TYR A N 1
ATOM 1299 C CA . TYR A 1 157 ? -8.161 -7.036 17.086 1.00 95.50 157 TYR A CA 1
ATOM 1300 C C . TYR A 1 157 ? -8.048 -6.648 18.560 1.00 95.50 157 TYR A C 1
ATOM 1302 O O . TYR A 1 157 ? -7.216 -7.173 19.303 1.00 95.50 157 TYR A O 1
ATOM 1310 N N . ALA A 1 158 ? -8.919 -5.726 18.966 1.00 95.06 158 ALA A N 1
ATOM 1311 C CA . ALA A 1 158 ? -9.184 -5.382 20.358 1.00 95.06 158 ALA A CA 1
ATOM 1312 C C . ALA A 1 158 ? -10.673 -5.076 20.550 1.00 95.06 158 ALA A C 1
ATOM 1314 O O . ALA A 1 158 ? -11.293 -4.406 19.722 1.00 95.06 158 ALA A O 1
ATOM 1315 N N . THR A 1 159 ? -11.230 -5.532 21.668 1.00 95.12 159 THR A N 1
ATOM 1316 C CA . THR A 1 159 ? -12.620 -5.267 22.046 1.00 95.12 159 THR A CA 1
ATOM 1317 C C . THR A 1 159 ? -12.675 -4.043 22.955 1.00 95.12 159 THR A C 1
ATOM 1319 O O . THR A 1 159 ? -12.048 -4.018 24.014 1.00 95.12 159 THR A O 1
ATOM 1322 N N . VAL A 1 160 ? -13.427 -3.021 22.550 1.00 93.88 160 VAL A N 1
ATOM 1323 C CA . VAL A 1 160 ? -13.575 -1.758 23.294 1.00 93.88 160 VAL A CA 1
ATOM 1324 C C . VAL A 1 160 ? -15.030 -1.307 23.315 1.00 93.88 160 VAL A C 1
ATOM 1326 O O . VAL A 1 160 ? -15.868 -1.856 22.606 1.00 93.88 160 VAL A O 1
ATOM 1329 N N . THR A 1 161 ? -15.362 -0.292 24.111 1.00 95.25 161 THR A N 1
ATOM 1330 C CA . THR A 1 161 ? -16.710 0.292 24.075 1.00 95.25 161 THR A CA 1
ATOM 1331 C C . THR A 1 161 ? -16.961 1.021 22.753 1.00 95.25 161 THR A C 1
ATOM 1333 O O . THR A 1 161 ? -16.054 1.619 22.161 1.00 95.25 161 THR A O 1
ATOM 1336 N N . ARG A 1 162 ? -18.219 1.051 22.301 1.00 95.44 162 ARG A N 1
ATOM 1337 C CA . ARG A 1 162 ? -18.656 1.787 21.101 1.00 95.44 162 ARG A CA 1
ATOM 1338 C C . ARG A 1 162 ? -18.197 3.250 21.132 1.00 95.44 162 ARG A C 1
ATOM 1340 O O . ARG A 1 162 ? -17.853 3.821 20.094 1.00 95.44 162 ARG A O 1
ATOM 1347 N N . LYS A 1 163 ? -18.184 3.876 22.313 1.00 94.81 163 LYS A N 1
ATOM 1348 C CA . LYS A 1 163 ? -17.695 5.247 22.515 1.00 94.81 163 LYS A CA 1
ATOM 1349 C C . LYS A 1 163 ? -16.234 5.414 22.086 1.00 94.81 163 LYS A C 1
ATOM 1351 O O . LYS A 1 163 ? -15.932 6.391 21.402 1.00 94.81 163 LYS A O 1
ATOM 1356 N N . ILE A 1 164 ? -15.359 4.479 22.458 1.00 94.44 164 ILE A N 1
ATOM 1357 C CA . ILE A 1 164 ? -13.939 4.481 22.074 1.00 94.44 164 ILE A CA 1
ATOM 1358 C C . ILE A 1 164 ? -13.803 4.153 20.586 1.00 94.44 164 ILE A C 1
ATOM 1360 O O . ILE A 1 164 ? -13.128 4.882 19.860 1.00 94.44 164 ILE A O 1
ATOM 1364 N N . ALA A 1 165 ? -14.513 3.127 20.106 1.00 94.44 165 ALA A N 1
ATOM 1365 C CA . ALA A 1 165 ? -14.465 2.713 18.704 1.00 94.44 165 ALA A CA 1
ATOM 1366 C C . ALA A 1 165 ? -14.837 3.845 17.731 1.00 94.44 165 ALA A C 1
ATOM 1368 O O . ALA A 1 165 ? -14.198 4.004 16.700 1.00 94.44 165 ALA A O 1
ATOM 1369 N N . ASN A 1 166 ? -15.811 4.699 18.063 1.00 93.88 166 ASN A N 1
ATOM 1370 C CA . ASN A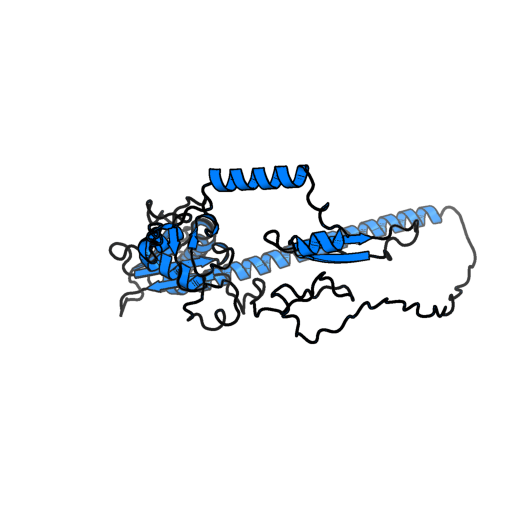 1 166 ? -16.164 5.840 17.206 1.00 93.88 166 ASN A CA 1
ATOM 1371 C C . ASN A 1 166 ? -15.088 6.939 17.142 1.00 93.88 166 ASN A C 1
ATOM 1373 O O . ASN A 1 166 ? -15.143 7.777 16.245 1.00 93.88 166 ASN A O 1
ATOM 1377 N N . LYS A 1 167 ? -14.144 6.973 18.089 1.00 95.19 167 LYS A N 1
ATOM 1378 C CA . LYS A 1 167 ? -13.079 7.984 18.147 1.00 95.19 167 LYS A CA 1
ATOM 1379 C C . LYS A 1 167 ? -11.757 7.504 17.547 1.00 95.19 167 LYS A C 1
ATOM 1381 O O . LYS A 1 167 ? -10.903 8.342 17.275 1.00 95.19 167 LYS A O 1
ATOM 1386 N N . ILE A 1 168 ? -11.578 6.195 17.335 1.00 93.81 168 ILE A N 1
ATOM 1387 C CA . ILE A 1 168 ? -10.268 5.612 17.001 1.00 93.81 168 ILE A CA 1
ATOM 1388 C C . ILE A 1 168 ? -9.666 6.163 15.705 1.00 93.81 168 ILE A C 1
ATOM 1390 O O . ILE A 1 168 ? -8.486 6.503 15.681 1.00 93.81 168 ILE A O 1
ATOM 1394 N N . VAL A 1 169 ? -10.482 6.307 14.657 1.00 90.81 169 VAL A N 1
ATOM 1395 C CA . VAL A 1 169 ? -10.041 6.809 13.345 1.00 90.81 169 VAL A CA 1
ATOM 1396 C C . VAL A 1 169 ? -9.547 8.246 13.472 1.00 90.81 169 VAL A C 1
ATOM 1398 O O . VAL A 1 169 ? -8.409 8.543 13.123 1.00 90.81 169 VAL A O 1
ATOM 1401 N N . ARG A 1 170 ? -10.370 9.117 14.069 1.00 91.75 170 ARG A N 1
ATOM 1402 C CA . ARG A 1 170 ? -10.029 10.529 14.258 1.00 91.75 170 ARG A CA 1
ATOM 1403 C C . ARG A 1 170 ? -8.788 10.694 15.130 1.00 91.75 170 ARG A C 1
ATOM 1405 O O . ARG A 1 170 ? -7.886 11.435 14.769 1.00 91.75 170 ARG A O 1
ATOM 1412 N N . LYS A 1 171 ? -8.701 9.948 16.236 1.00 94.00 171 LYS A N 1
ATOM 1413 C CA . LYS A 1 171 ? -7.527 9.987 17.116 1.00 94.00 171 LYS A CA 1
ATOM 1414 C C . LYS A 1 171 ? -6.260 9.531 16.401 1.00 94.00 171 LYS A C 1
ATOM 1416 O O . LYS A 1 171 ? -5.194 10.091 16.618 1.00 94.00 171 LYS A O 1
ATOM 1421 N N . THR A 1 172 ? -6.373 8.523 15.542 1.00 91.94 172 THR A N 1
ATOM 1422 C CA . THR A 1 172 ? -5.248 8.051 14.732 1.00 91.94 172 THR A CA 1
ATOM 1423 C C . THR A 1 172 ? -4.759 9.136 13.772 1.00 91.94 172 THR A C 1
ATOM 1425 O O . THR A 1 172 ? -3.557 9.374 13.691 1.00 91.94 172 THR A O 1
ATOM 1428 N N . GLN A 1 173 ? -5.679 9.820 13.088 1.00 89.75 173 GLN A N 1
ATOM 1429 C CA . GLN A 1 173 ? -5.357 10.934 12.191 1.00 89.75 173 GLN A CA 1
ATOM 1430 C C . GLN A 1 173 ? -4.698 12.100 12.944 1.00 89.75 173 GLN A C 1
ATOM 1432 O O . GLN A 1 173 ? -3.669 12.600 12.499 1.00 89.75 173 GLN A O 1
ATOM 1437 N N . GLU A 1 174 ? -5.241 12.478 14.108 1.00 91.25 174 GLU A N 1
ATOM 1438 C CA . GLU A 1 174 ? -4.669 13.503 14.998 1.00 91.25 174 GLU A CA 1
ATOM 1439 C C . GLU A 1 174 ? -3.214 13.164 15.372 1.00 91.25 174 GLU A C 1
ATOM 1441 O O . GLU A 1 174 ? -2.316 13.967 15.140 1.00 91.25 174 GLU A O 1
ATOM 1446 N N . LEU A 1 175 ? -2.955 11.942 15.856 1.00 90.50 175 LEU A N 1
ATOM 1447 C CA . LEU A 1 175 ? -1.614 11.517 16.279 1.00 90.50 175 LEU A CA 1
ATOM 1448 C C . LEU A 1 175 ? -0.595 11.469 15.135 1.00 90.50 175 LEU A C 1
ATOM 1450 O O . LEU A 1 175 ? 0.599 11.657 15.363 1.00 90.50 175 LEU A O 1
ATOM 1454 N N . ILE A 1 176 ? -1.030 11.160 13.914 1.00 87.50 176 ILE A N 1
ATOM 1455 C CA . ILE A 1 176 ? -0.137 11.145 12.749 1.00 87.50 176 ILE A CA 1
ATOM 1456 C C . ILE A 1 176 ? 0.206 12.561 12.324 1.00 87.50 176 ILE A C 1
ATOM 1458 O O . ILE A 1 176 ? 1.374 12.835 12.065 1.00 87.50 176 ILE A O 1
ATOM 1462 N N . LYS A 1 177 ? -0.781 13.460 12.322 1.00 87.69 177 LYS A N 1
ATOM 1463 C CA . LYS A 1 177 ? -0.551 14.876 12.053 1.00 87.69 177 LYS A CA 1
ATOM 1464 C C . LYS A 1 177 ? 0.420 15.481 13.070 1.00 87.69 177 LYS A C 1
ATOM 1466 O O . LYS A 1 177 ? 1.404 16.089 12.673 1.00 87.69 177 LYS A O 1
ATOM 1471 N N . GLU A 1 178 ? 0.210 15.226 14.361 1.00 89.38 178 GLU A N 1
ATOM 1472 C CA . GLU A 1 178 ? 1.113 15.687 15.428 1.00 89.38 178 GLU A CA 1
ATOM 1473 C C . GLU A 1 178 ? 2.554 15.191 15.227 1.00 89.38 178 GLU A C 1
ATOM 1475 O O . GLU A 1 178 ? 3.504 15.953 15.407 1.00 89.38 178 GLU A O 1
ATOM 1480 N N . LYS A 1 179 ? 2.727 13.923 14.827 1.00 87.19 179 LYS A N 1
ATOM 1481 C CA . LYS A 1 179 ? 4.050 13.354 14.535 1.00 87.19 179 LYS A CA 1
ATOM 1482 C C . LYS A 1 179 ? 4.703 13.958 13.298 1.00 87.19 179 LYS A C 1
ATOM 1484 O O . LYS A 1 179 ? 5.908 14.178 13.331 1.00 87.19 179 LYS A O 1
ATOM 1489 N N . ALA A 1 180 ? 3.934 14.197 12.238 1.00 85.75 180 ALA A N 1
ATOM 1490 C CA . ALA A 1 180 ? 4.435 14.824 11.020 1.00 85.75 180 ALA A CA 1
ATOM 1491 C C . ALA A 1 180 ? 4.939 16.245 11.314 1.00 85.75 180 ALA A C 1
ATOM 1493 O O . ALA A 1 180 ? 6.084 16.559 11.014 1.00 85.75 180 ALA A O 1
ATOM 1494 N N . GLU A 1 181 ? 4.144 17.047 12.027 1.00 89.38 181 GLU A N 1
ATOM 1495 C CA . GLU A 1 181 ? 4.538 18.397 12.450 1.00 89.38 181 GLU A CA 1
ATOM 1496 C C . GLU A 1 181 ? 5.749 18.382 13.403 1.00 89.38 181 GLU A C 1
ATOM 1498 O O . GLU A 1 181 ? 6.557 19.307 13.418 1.00 89.38 181 GLU A O 1
ATOM 1503 N N . GLU A 1 182 ? 5.890 17.359 14.254 1.00 90.88 182 GLU A N 1
ATOM 1504 C CA . GLU A 1 182 ? 7.078 17.204 15.104 1.00 90.88 182 GLU A CA 1
ATOM 1505 C C . GLU A 1 182 ? 8.331 16.858 14.300 1.00 90.88 182 GLU A C 1
ATOM 1507 O O . GLU A 1 182 ? 9.412 17.348 14.629 1.00 90.88 182 GLU A O 1
ATOM 1512 N N . GLN A 1 183 ? 8.196 16.018 13.276 1.00 86.75 183 GLN A N 1
ATOM 1513 C CA . GLN A 1 183 ? 9.297 15.643 12.401 1.00 86.75 183 GLN A CA 1
ATOM 1514 C C . GLN A 1 183 ? 9.764 16.834 11.561 1.00 86.75 183 GLN A C 1
ATOM 1516 O O . GLN A 1 183 ? 10.954 17.128 11.572 1.00 86.75 183 GLN A O 1
ATOM 1521 N N . GLU A 1 184 ? 8.836 17.575 10.957 1.00 88.88 184 GLU A N 1
ATOM 1522 C CA . GLU A 1 184 ? 9.128 18.798 10.198 1.00 88.88 184 GLU A CA 1
ATOM 1523 C C . GLU A 1 184 ? 9.903 19.811 11.054 1.00 88.88 184 GLU A C 1
ATOM 1525 O O . GLU A 1 184 ? 10.973 20.272 10.669 1.00 88.88 184 GLU A O 1
ATOM 1530 N N . ARG A 1 185 ? 9.461 20.061 12.297 1.00 91.69 185 ARG A N 1
ATOM 1531 C CA . ARG A 1 185 ? 10.194 20.940 13.229 1.00 91.69 185 ARG A CA 1
ATOM 1532 C C . ARG A 1 185 ? 11.614 20.458 13.539 1.00 91.69 185 ARG A C 1
ATOM 1534 O O . ARG A 1 185 ? 12.488 21.286 13.793 1.00 91.69 185 ARG A O 1
ATOM 1541 N N . LYS A 1 186 ? 11.842 19.141 13.604 1.00 91.00 186 LYS A N 1
ATOM 1542 C CA . LYS A 1 186 ? 13.179 18.575 13.857 1.00 91.00 186 LYS A CA 1
ATOM 1543 C C . LYS A 1 186 ? 14.079 18.736 12.640 1.00 91.00 186 LYS A C 1
ATOM 1545 O O . LYS A 1 186 ? 15.226 19.133 12.816 1.00 91.00 186 LYS A O 1
ATOM 1550 N N . GLU A 1 187 ? 13.549 18.477 11.450 1.00 89.69 187 GLU A N 1
ATOM 1551 C CA . GLU A 1 187 ? 14.256 18.659 10.180 1.00 89.69 187 GLU A CA 1
ATOM 1552 C C . GLU A 1 187 ? 14.645 20.133 9.992 1.00 89.69 187 GLU A C 1
ATOM 1554 O O . GLU A 1 187 ? 15.818 20.430 9.781 1.00 89.69 187 GLU A O 1
ATOM 1559 N N . GLU A 1 188 ? 13.728 21.076 10.233 1.00 90.00 188 GLU A N 1
ATOM 1560 C CA . GLU A 1 188 ? 14.034 22.515 10.217 1.00 90.00 188 GLU A CA 1
ATOM 1561 C C . GLU A 1 188 ? 15.118 22.909 11.239 1.00 90.00 188 GLU A C 1
ATOM 1563 O O . GLU A 1 188 ? 15.946 23.793 10.992 1.00 90.00 188 GLU A O 1
ATOM 1568 N N . GLU A 1 189 ? 15.122 22.298 12.428 1.00 90.62 189 GLU A N 1
ATOM 1569 C CA . GLU A 1 189 ? 16.146 22.566 13.441 1.00 90.62 189 GLU A CA 1
ATOM 1570 C C . GLU A 1 189 ? 17.521 22.024 13.020 1.00 90.62 189 GLU A C 1
ATOM 1572 O O . GLU A 1 189 ? 18.535 22.685 13.267 1.00 90.62 189 GLU A O 1
ATOM 1577 N N . GLU A 1 190 ? 17.565 20.848 12.393 1.00 89.62 190 GLU A N 1
ATOM 1578 C CA . GLU A 1 190 ? 18.784 20.253 11.837 1.00 89.62 190 GLU A CA 1
ATOM 1579 C C . GLU A 1 190 ? 19.324 21.080 10.668 1.00 89.62 190 GLU A C 1
ATOM 1581 O O . GLU A 1 190 ? 20.483 21.494 10.714 1.00 89.62 190 GLU A O 1
ATOM 1586 N N . GLU A 1 191 ? 18.481 21.468 9.709 1.00 88.94 191 GLU A N 1
ATOM 1587 C CA . GLU A 1 191 ? 18.878 22.346 8.601 1.00 88.94 191 GLU A CA 1
ATOM 1588 C C . GLU A 1 191 ? 19.443 23.682 9.096 1.00 88.94 191 GLU A C 1
ATOM 1590 O O . GLU A 1 191 ? 20.443 24.192 8.579 1.00 88.94 191 GLU A O 1
ATOM 1595 N N . ARG A 1 192 ? 18.844 24.260 10.145 1.00 89.50 192 ARG A N 1
ATOM 1596 C CA . ARG A 1 192 ? 19.361 25.488 10.764 1.00 89.50 192 ARG A CA 1
ATOM 1597 C C . ARG A 1 192 ? 20.734 25.288 11.401 1.00 89.50 192 ARG A C 1
ATOM 1599 O O . ARG A 1 192 ? 21.548 26.213 11.340 1.00 89.50 192 ARG A O 1
ATOM 1606 N N . LYS A 1 193 ? 20.991 24.131 12.019 1.00 89.75 193 LYS A N 1
ATOM 1607 C CA . LYS A 1 193 ? 22.300 23.795 12.604 1.00 89.75 193 LYS A CA 1
ATOM 1608 C C . LYS A 1 193 ? 23.349 23.606 11.514 1.00 89.75 193 LYS A C 1
ATOM 1610 O O . LYS A 1 193 ? 24.409 24.225 11.611 1.00 89.75 193 LYS A O 1
ATOM 1615 N N . ASP A 1 194 ? 23.020 22.865 10.463 1.00 89.62 194 ASP A N 1
ATOM 1616 C CA . ASP A 1 194 ? 23.907 22.627 9.323 1.00 89.62 194 ASP A CA 1
ATOM 1617 C C . ASP A 1 194 ? 24.251 23.939 8.607 1.00 89.62 194 ASP A C 1
ATOM 1619 O O . ASP A 1 194 ? 25.419 24.228 8.338 1.00 89.62 194 ASP A O 1
ATOM 1623 N N . ALA A 1 195 ? 23.262 24.812 8.392 1.00 85.56 195 ALA A N 1
ATOM 1624 C CA . ALA A 1 195 ? 23.481 26.133 7.807 1.00 85.56 195 ALA A CA 1
ATOM 1625 C C . ALA A 1 195 ? 24.356 27.042 8.694 1.00 85.56 195 ALA A C 1
ATOM 1627 O O . ALA A 1 195 ? 25.138 27.858 8.187 1.00 85.56 195 ALA A O 1
ATOM 1628 N N . GLU A 1 196 ? 24.235 26.945 10.023 1.00 87.75 196 GLU A N 1
ATOM 1629 C CA . GLU A 1 196 ? 25.094 27.685 10.951 1.00 87.75 196 GLU A CA 1
ATOM 1630 C C . GLU A 1 196 ? 26.532 27.144 10.946 1.00 87.75 196 GLU A C 1
ATOM 1632 O O . GLU A 1 196 ? 27.485 27.931 10.939 1.00 87.75 196 GLU A O 1
ATOM 1637 N N . GLU A 1 197 ? 26.704 25.824 10.901 1.00 86.81 197 GLU A N 1
ATOM 1638 C CA . GLU A 1 197 ? 28.011 25.178 10.784 1.00 86.81 197 GLU A CA 1
ATOM 1639 C C . GLU A 1 197 ? 28.700 25.540 9.464 1.00 86.81 197 GLU A C 1
ATOM 1641 O O . GLU A 1 197 ? 29.850 25.992 9.473 1.00 86.81 197 GLU A O 1
ATOM 1646 N N . GLU A 1 198 ? 27.977 25.487 8.344 1.00 85.44 198 GLU A N 1
ATOM 1647 C CA . GLU A 1 198 ? 28.498 25.889 7.039 1.00 85.44 198 GLU A CA 1
ATOM 1648 C C . GLU A 1 198 ? 28.918 27.371 7.033 1.00 85.44 198 GLU A C 1
ATOM 1650 O O . GLU A 1 198 ? 29.984 27.734 6.522 1.00 85.44 198 GLU A O 1
ATOM 1655 N N . ARG A 1 199 ? 28.131 28.258 7.662 1.00 83.88 199 ARG A N 1
ATOM 1656 C CA . ARG A 1 199 ? 28.505 29.675 7.831 1.00 83.88 199 ARG A CA 1
ATOM 1657 C C . ARG A 1 199 ? 29.797 29.837 8.629 1.00 83.88 199 ARG A C 1
ATOM 1659 O O . ARG A 1 199 ? 30.635 30.656 8.234 1.00 83.88 199 ARG A O 1
ATOM 1666 N N . ARG A 1 200 ? 29.973 29.075 9.714 1.00 84.94 200 ARG A N 1
ATOM 1667 C CA . ARG A 1 200 ? 31.192 29.095 10.540 1.00 84.94 200 ARG A CA 1
ATOM 1668 C C . ARG A 1 200 ? 32.405 28.592 9.762 1.00 84.94 200 ARG A C 1
ATOM 1670 O O . ARG A 1 200 ? 33.462 29.218 9.840 1.00 84.94 200 ARG A O 1
ATOM 1677 N N . GLU A 1 201 ? 32.271 27.520 8.985 1.00 83.62 201 GLU A N 1
ATOM 1678 C CA . GLU A 1 201 ? 33.361 27.019 8.136 1.00 83.62 201 GLU A CA 1
ATOM 1679 C C . GLU A 1 201 ? 33.734 28.022 7.038 1.00 83.62 201 GLU A C 1
ATOM 1681 O O . GLU A 1 201 ? 34.908 28.381 6.917 1.00 83.62 201 GLU A O 1
ATOM 1686 N N . ARG A 1 202 ? 32.752 28.613 6.341 1.00 76.75 202 ARG A N 1
ATOM 1687 C CA . ARG A 1 202 ? 33.002 29.698 5.370 1.00 76.75 202 ARG A CA 1
ATOM 1688 C C . ARG A 1 202 ? 33.714 30.893 6.010 1.00 76.75 202 ARG A C 1
ATOM 1690 O O . ARG A 1 202 ? 34.559 31.532 5.384 1.00 76.75 202 ARG A O 1
ATOM 1697 N N . GLU A 1 203 ? 33.394 31.241 7.256 1.00 77.00 203 GLU A N 1
ATOM 1698 C CA . GLU A 1 203 ? 34.072 32.326 7.974 1.00 77.00 203 GLU A CA 1
ATOM 1699 C C . GLU A 1 203 ? 35.515 31.969 8.369 1.00 77.00 203 GLU A C 1
ATOM 1701 O O . GLU A 1 203 ? 36.421 32.802 8.218 1.00 77.00 203 GLU A O 1
ATOM 1706 N N . LYS A 1 204 ? 35.767 30.724 8.796 1.00 82.62 204 LYS A N 1
ATOM 1707 C CA . LYS A 1 204 ? 37.125 30.207 9.034 1.00 82.62 204 LYS A CA 1
ATOM 1708 C C . LYS A 1 204 ? 37.950 30.205 7.749 1.00 82.62 204 LYS A C 1
ATOM 1710 O O . LYS A 1 204 ? 39.103 30.641 7.781 1.00 82.62 204 LYS A O 1
ATOM 1715 N N . GLU A 1 205 ? 37.379 29.773 6.627 1.00 73.25 205 GLU A N 1
ATOM 1716 C CA . GLU A 1 205 ? 38.030 29.818 5.313 1.00 73.25 205 GLU A CA 1
ATOM 1717 C C . GLU A 1 205 ? 38.339 31.248 4.881 1.00 73.25 205 GLU A C 1
ATOM 1719 O O . GLU A 1 205 ? 39.496 31.546 4.587 1.00 73.25 205 GLU A O 1
ATOM 1724 N N . ARG A 1 206 ? 37.371 32.173 4.953 1.00 68.31 206 ARG A N 1
ATOM 1725 C CA . ARG A 1 206 ? 37.613 33.602 4.674 1.00 68.31 206 ARG A CA 1
ATOM 1726 C C . ARG A 1 206 ? 38.716 34.182 5.554 1.00 68.31 206 ARG A C 1
ATOM 1728 O O . ARG A 1 206 ? 39.524 34.983 5.086 1.00 68.31 206 ARG A O 1
ATOM 1735 N N . THR A 1 207 ? 38.787 33.779 6.820 1.00 70.19 207 THR A N 1
ATOM 1736 C CA . THR A 1 207 ? 39.838 34.224 7.747 1.00 70.19 207 THR A CA 1
ATOM 1737 C C . THR A 1 207 ? 41.207 33.648 7.372 1.00 70.19 207 THR A C 1
ATOM 1739 O O . THR A 1 207 ? 42.198 34.382 7.382 1.00 70.19 207 THR A O 1
ATOM 1742 N N . LYS A 1 208 ? 41.283 32.366 6.990 1.00 70.56 208 LYS A N 1
ATOM 1743 C CA . LYS A 1 208 ? 42.506 31.743 6.451 1.00 70.56 208 LYS A CA 1
ATOM 1744 C C . LYS A 1 208 ? 42.951 32.431 5.157 1.00 70.56 208 LYS A C 1
ATOM 1746 O O . LYS A 1 208 ? 44.122 32.777 5.032 1.00 70.56 208 LYS A O 1
ATOM 1751 N N . GLN A 1 209 ? 42.018 32.710 4.248 1.00 61.97 209 GLN A N 1
ATOM 1752 C CA . GLN A 1 209 ? 42.277 33.375 2.971 1.00 61.97 209 GLN A CA 1
ATOM 1753 C C . GLN A 1 209 ? 42.743 34.827 3.170 1.00 61.97 209 GLN A C 1
ATOM 1755 O O . GLN A 1 209 ? 43.707 35.250 2.539 1.00 61.97 209 GLN A O 1
ATOM 1760 N N . ARG A 1 210 ? 42.158 35.572 4.122 1.00 59.81 210 ARG A N 1
ATOM 1761 C CA . ARG A 1 210 ? 42.643 36.907 4.527 1.00 59.81 210 ARG A CA 1
ATOM 1762 C C . ARG A 1 210 ? 44.044 36.872 5.139 1.00 59.81 210 ARG A C 1
ATOM 1764 O O . ARG A 1 210 ? 44.841 37.757 4.848 1.00 59.81 210 ARG A O 1
ATOM 1771 N N . ARG A 1 211 ? 44.370 35.865 5.961 1.00 56.97 211 ARG A N 1
ATOM 1772 C CA . ARG A 1 211 ? 45.739 35.678 6.485 1.00 56.97 211 ARG A CA 1
ATOM 1773 C C . ARG A 1 211 ? 46.736 35.338 5.377 1.00 56.97 211 ARG A C 1
ATOM 1775 O O . ARG A 1 211 ? 47.869 35.799 5.438 1.00 56.97 211 ARG A O 1
ATOM 1782 N N . PHE A 1 212 ? 46.308 34.580 4.371 1.00 52.22 212 PHE A N 1
ATOM 1783 C CA . PHE A 1 212 ? 47.117 34.251 3.199 1.00 52.22 212 PHE A CA 1
ATOM 1784 C C . PHE A 1 212 ? 47.376 35.491 2.321 1.00 52.22 212 PHE A C 1
ATOM 1786 O O . PHE A 1 212 ? 48.521 35.783 2.001 1.00 52.22 212 PHE A O 1
ATOM 1793 N N . LEU A 1 213 ? 46.343 36.294 2.035 1.00 51.28 213 LEU A N 1
ATOM 1794 C CA . LEU A 1 213 ? 46.436 37.545 1.259 1.00 51.28 213 LEU A CA 1
ATOM 1795 C C . LEU A 1 213 ? 47.133 38.700 2.009 1.00 51.28 213 LEU A C 1
ATOM 1797 O O . LEU A 1 213 ? 47.664 39.614 1.381 1.00 51.28 213 LEU A O 1
ATOM 1801 N N . GLY A 1 214 ? 47.159 38.668 3.347 1.00 47.22 214 GLY A N 1
ATOM 1802 C CA . GLY A 1 214 ? 47.916 39.615 4.178 1.00 47.22 214 GLY A CA 1
ATOM 1803 C C . GLY A 1 214 ? 49.436 39.501 4.006 1.00 47.22 214 GLY A C 1
ATOM 1804 O O . GLY A 1 214 ? 50.149 40.477 4.235 1.00 47.22 214 GLY A O 1
ATOM 1805 N N . ASN A 1 215 ? 49.920 38.356 3.516 1.00 44.50 215 ASN A N 1
ATOM 1806 C CA . ASN A 1 215 ? 51.313 38.125 3.150 1.00 44.50 215 ASN A CA 1
ATOM 1807 C C . ASN A 1 215 ? 51.485 38.167 1.624 1.00 44.50 215 ASN A C 1
ATOM 1809 O O . ASN A 1 215 ? 51.804 37.172 0.986 1.00 44.50 215 ASN A O 1
ATOM 1813 N N . GLY A 1 216 ? 51.315 39.364 1.061 1.00 41.34 216 GLY A N 1
ATOM 1814 C CA . GLY A 1 216 ? 51.757 39.701 -0.291 1.00 41.34 216 GLY A CA 1
ATOM 1815 C C . GLY A 1 216 ? 50.767 39.339 -1.396 1.00 41.34 216 GLY A C 1
ATOM 1816 O O . GLY A 1 216 ? 50.705 38.206 -1.841 1.00 41.34 216 GLY A O 1
ATOM 1817 N N . PHE A 1 217 ? 50.038 40.335 -1.894 1.00 34.34 217 PHE A N 1
ATOM 1818 C CA . PHE A 1 217 ? 50.232 40.917 -3.230 1.00 34.34 217 PHE A CA 1
ATOM 1819 C C . PHE A 1 217 ? 49.103 41.928 -3.489 1.00 34.34 217 PHE A C 1
ATOM 1821 O O . PHE A 1 217 ? 47.920 41.603 -3.452 1.00 34.34 217 PHE A O 1
ATOM 1828 N N . ARG A 1 218 ? 49.482 43.184 -3.750 1.00 45.50 218 ARG A N 1
ATOM 1829 C CA . ARG A 1 218 ? 48.604 44.199 -4.344 1.00 45.50 218 ARG A CA 1
ATOM 1830 C C . ARG A 1 218 ? 48.502 43.881 -5.834 1.00 45.50 218 ARG A C 1
ATOM 1832 O O . ARG A 1 218 ? 49.535 43.911 -6.500 1.00 45.50 218 ARG A O 1
ATOM 1839 N N . PHE A 1 219 ? 47.300 43.659 -6.360 1.00 35.88 219 PHE A N 1
ATOM 1840 C CA . PHE A 1 219 ? 47.059 43.778 -7.797 1.00 35.88 219 PHE A CA 1
ATOM 1841 C C . PHE A 1 219 ? 45.942 44.784 -8.073 1.00 35.88 219 PHE A C 1
ATOM 1843 O O . PHE A 1 219 ? 44.863 44.728 -7.491 1.00 35.88 219 PHE A O 1
ATOM 1850 N N . LYS A 1 220 ? 46.319 45.758 -8.903 1.00 34.84 220 LYS A N 1
ATOM 1851 C CA . LYS A 1 220 ? 45.541 46.862 -9.460 1.00 34.84 220 LYS A CA 1
ATOM 1852 C C . LYS A 1 220 ? 44.448 46.358 -10.401 1.00 34.84 220 LYS A C 1
ATOM 1854 O O . LYS A 1 220 ? 44.680 45.398 -11.125 1.00 34.84 220 LYS A O 1
ATOM 1859 N N . ASP A 1 221 ? 43.353 47.114 -10.424 1.00 39.56 221 ASP A N 1
ATOM 1860 C CA . ASP A 1 221 ? 42.517 47.475 -11.575 1.00 39.56 221 ASP A CA 1
ATOM 1861 C C . ASP A 1 221 ? 42.479 46.497 -12.760 1.00 39.56 221 ASP A C 1
ATOM 1863 O O . ASP A 1 221 ? 43.350 46.533 -13.630 1.00 39.56 221 ASP A O 1
ATOM 1867 N N . ILE A 1 222 ? 41.376 45.754 -12.886 1.00 36.34 222 ILE A N 1
ATOM 1868 C CA . ILE A 1 222 ? 40.831 45.377 -14.194 1.00 36.34 222 ILE A CA 1
ATOM 1869 C C . ILE A 1 222 ? 39.343 45.729 -14.182 1.00 36.34 222 ILE A C 1
ATOM 1871 O O . ILE A 1 222 ? 38.584 45.291 -13.324 1.00 36.34 222 ILE A O 1
ATOM 1875 N N . ARG A 1 223 ? 38.997 46.626 -15.106 1.00 33.44 223 ARG A N 1
ATOM 1876 C CA . ARG A 1 223 ? 37.682 47.219 -15.338 1.00 33.44 223 ARG A CA 1
ATOM 1877 C C . ARG A 1 223 ? 36.634 46.151 -15.640 1.00 33.44 223 ARG A C 1
ATOM 1879 O O . ARG A 1 223 ? 36.899 45.247 -16.425 1.00 33.44 223 ARG A O 1
ATOM 1886 N N . GLU A 1 224 ? 35.435 46.350 -15.102 1.00 40.53 224 GLU A N 1
ATOM 1887 C CA . GLU A 1 224 ? 34.203 45.795 -15.656 1.00 40.53 224 GLU A CA 1
ATOM 1888 C C . GLU A 1 224 ? 34.103 46.199 -17.132 1.00 40.53 224 GLU A C 1
ATOM 1890 O O . GLU A 1 224 ? 34.062 47.384 -17.473 1.00 40.53 224 GLU A O 1
ATOM 1895 N N . SER A 1 225 ? 34.105 45.209 -18.014 1.00 30.53 225 SER A N 1
ATOM 1896 C CA . SER A 1 225 ? 33.627 45.355 -19.381 1.00 30.53 225 SER A CA 1
ATOM 1897 C C . SER A 1 225 ? 32.453 44.405 -19.548 1.00 30.53 225 SER A C 1
ATOM 1899 O O . SER A 1 225 ? 32.643 43.189 -19.533 1.00 30.53 225 SER A O 1
ATOM 1901 N N . GLU A 1 226 ? 31.254 44.963 -19.690 1.00 40.12 226 GLU A N 1
ATOM 1902 C CA . GLU A 1 226 ? 30.079 44.233 -20.159 1.00 40.12 226 GLU A CA 1
ATOM 1903 C C . GLU A 1 226 ? 30.378 43.596 -21.529 1.00 40.12 226 GLU A C 1
ATOM 1905 O O . GLU A 1 226 ? 30.830 44.303 -22.438 1.00 40.12 226 GLU A O 1
ATOM 1910 N N . PRO A 1 227 ? 30.120 42.294 -21.740 1.00 35.22 227 PRO A N 1
ATOM 1911 C CA . PRO A 1 227 ? 30.000 41.754 -23.081 1.00 35.22 227 PRO A CA 1
ATOM 1912 C C . PRO A 1 227 ? 28.595 42.065 -23.601 1.00 35.22 227 PRO A C 1
ATOM 1914 O O . PRO A 1 227 ? 27.589 41.637 -23.037 1.00 35.22 227 PRO A O 1
ATOM 1917 N N . GLY A 1 228 ? 28.558 42.848 -24.677 1.00 30.36 228 GLY A N 1
ATOM 1918 C CA . GLY A 1 228 ? 27.346 43.232 -25.380 1.00 30.36 228 GLY A CA 1
ATOM 1919 C C . GLY A 1 228 ? 26.574 42.057 -25.980 1.00 30.36 228 GLY A C 1
ATOM 1920 O O . GLY A 1 228 ? 27.103 40.972 -26.218 1.00 30.36 228 GLY A O 1
ATOM 1921 N N . ALA A 1 229 ? 25.301 42.339 -26.247 1.00 39.25 229 ALA A N 1
ATOM 1922 C CA . ALA A 1 229 ? 24.351 41.469 -26.917 1.00 39.25 229 ALA A CA 1
ATOM 1923 C C . ALA A 1 229 ? 24.935 40.855 -28.200 1.00 39.25 229 ALA A C 1
ATOM 1925 O O . ALA A 1 229 ? 25.242 41.566 -29.161 1.00 39.25 229 ALA A O 1
ATOM 1926 N N . LEU A 1 230 ? 25.029 39.526 -28.223 1.00 29.03 230 LEU A N 1
ATOM 1927 C CA . LEU A 1 230 ? 25.240 38.756 -29.439 1.00 29.03 230 LEU A CA 1
ATOM 1928 C C . LEU A 1 230 ? 23.908 38.093 -29.803 1.00 29.03 230 LEU A C 1
ATOM 1930 O O . LEU A 1 230 ? 23.517 37.089 -29.215 1.00 29.03 230 LEU A O 1
ATOM 1934 N N . ASN A 1 231 ? 23.203 38.698 -30.761 1.00 43.94 231 ASN A N 1
ATOM 1935 C CA . ASN A 1 231 ? 22.116 38.050 -31.485 1.00 43.94 231 ASN A CA 1
ATOM 1936 C C . ASN A 1 231 ? 22.686 36.817 -32.190 1.00 43.94 231 ASN A C 1
ATOM 1938 O O . ASN A 1 231 ? 23.492 36.962 -33.112 1.00 43.94 231 ASN A O 1
ATOM 1942 N N . ILE A 1 232 ? 22.259 35.626 -31.779 1.00 32.88 232 ILE A N 1
ATOM 1943 C CA . ILE A 1 232 ? 22.439 34.415 -32.574 1.00 32.88 232 ILE A CA 1
ATOM 1944 C C . ILE A 1 232 ? 21.068 34.069 -33.143 1.00 32.88 232 ILE A C 1
ATOM 1946 O O . ILE A 1 232 ? 20.107 33.852 -32.411 1.00 32.88 232 ILE A O 1
ATOM 1950 N N . MET A 1 233 ? 21.012 34.145 -34.471 1.00 30.72 233 MET A N 1
ATOM 1951 C CA . MET A 1 233 ? 19.887 33.785 -35.320 1.00 30.72 233 MET A CA 1
ATOM 1952 C C . MET A 1 233 ? 19.371 32.381 -34.997 1.00 30.72 233 MET A C 1
ATOM 1954 O O . MET A 1 233 ? 20.154 31.467 -34.746 1.00 30.72 233 MET A O 1
ATOM 1958 N N . GLU A 1 234 ? 18.047 32.255 -35.060 1.00 41.00 234 GLU A N 1
ATOM 1959 C CA . GLU A 1 234 ? 17.309 31.004 -35.196 1.00 41.00 234 GLU A CA 1
ATOM 1960 C C . GLU A 1 234 ? 17.951 30.110 -36.261 1.00 41.00 234 GLU A C 1
ATOM 1962 O O . GLU A 1 234 ? 18.105 30.529 -37.409 1.00 41.00 234 GLU A O 1
ATOM 1967 N N . ASP A 1 235 ? 18.254 28.869 -35.891 1.00 29.58 235 ASP A N 1
ATOM 1968 C CA . ASP A 1 235 ? 18.424 27.777 -36.845 1.00 29.58 235 ASP A CA 1
ATOM 1969 C C . ASP A 1 235 ? 17.266 26.802 -36.604 1.00 29.58 235 ASP A C 1
ATOM 1971 O O . ASP A 1 235 ? 17.309 25.906 -35.758 1.00 29.58 235 ASP A O 1
ATOM 1975 N N . THR A 1 236 ? 16.146 27.092 -37.265 1.00 38.75 236 THR A N 1
ATOM 1976 C CA . THR A 1 236 ? 14.955 26.246 -37.300 1.00 38.75 236 THR A CA 1
ATOM 1977 C C . THR A 1 236 ? 15.016 25.384 -38.551 1.00 38.75 236 THR A C 1
ATOM 1979 O O . THR A 1 236 ? 14.489 25.757 -39.588 1.00 38.75 236 THR A O 1
ATOM 1982 N N . ASP A 1 237 ? 15.599 24.194 -38.433 1.00 31.70 237 ASP A N 1
ATOM 1983 C CA . ASP A 1 237 ? 15.386 23.116 -39.403 1.00 31.70 237 ASP A CA 1
ATOM 1984 C C . ASP A 1 237 ? 14.782 21.898 -38.688 1.00 31.70 237 ASP A C 1
ATOM 1986 O O . ASP A 1 237 ? 15.394 20.846 -38.497 1.00 31.70 237 ASP A O 1
ATOM 1990 N N . GLN A 1 238 ? 13.516 22.050 -38.283 1.00 35.53 238 GLN A N 1
ATOM 1991 C CA . GLN A 1 238 ? 12.631 20.916 -38.027 1.00 35.53 238 GLN A CA 1
ATOM 1992 C C . GLN A 1 238 ? 12.181 20.352 -39.378 1.00 35.53 238 GLN A C 1
ATOM 1994 O O . GLN A 1 238 ? 11.301 20.896 -40.047 1.00 35.53 238 GLN A O 1
ATOM 1999 N N . THR A 1 239 ? 12.773 19.233 -39.788 1.00 28.62 239 THR A N 1
ATOM 2000 C CA . THR A 1 239 ? 12.260 18.446 -40.912 1.00 28.62 239 THR A CA 1
ATOM 2001 C C . THR A 1 239 ? 11.018 17.682 -40.457 1.00 28.62 239 THR A C 1
ATOM 2003 O O . THR A 1 239 ? 11.079 16.569 -39.942 1.00 28.62 239 THR A O 1
ATOM 2006 N N . TYR A 1 240 ? 9.862 18.308 -40.656 1.00 33.84 240 TYR A N 1
ATOM 2007 C CA . TYR A 1 240 ? 8.554 17.678 -40.541 1.00 33.84 240 TYR A CA 1
ATOM 2008 C C . TYR A 1 240 ? 8.308 16.748 -41.734 1.00 33.84 240 TYR A C 1
ATOM 2010 O O . TYR A 1 240 ? 8.007 17.200 -42.838 1.00 33.84 240 TYR A O 1
ATOM 2018 N N . LEU A 1 241 ? 8.368 15.435 -41.512 1.00 31.52 241 LEU A N 1
ATOM 2019 C CA . LEU A 1 241 ? 7.713 14.462 -42.389 1.00 31.52 241 LEU A CA 1
ATOM 2020 C C . LEU A 1 241 ? 6.286 14.221 -41.882 1.00 31.52 241 LEU A C 1
ATOM 2022 O O . LEU A 1 241 ? 5.990 13.198 -41.273 1.00 31.52 241 LEU A O 1
ATOM 2026 N N . TYR A 1 242 ? 5.396 15.181 -42.141 1.00 34.84 242 TYR A N 1
ATOM 2027 C CA . TYR A 1 242 ? 3.953 14.961 -42.049 1.00 34.84 242 TYR A CA 1
ATOM 2028 C C . TYR A 1 242 ? 3.445 14.395 -43.379 1.00 34.84 242 TYR A C 1
ATOM 2030 O O . TYR A 1 242 ? 3.450 15.073 -44.404 1.00 34.84 242 TYR A O 1
ATOM 2038 N N . SER A 1 243 ? 2.965 13.153 -43.348 1.00 33.75 243 SER A N 1
ATOM 2039 C CA . SER A 1 243 ? 1.956 12.670 -44.289 1.00 33.75 243 SER A CA 1
ATOM 2040 C C . SER A 1 243 ? 0.628 12.647 -43.546 1.00 33.75 243 SER A C 1
ATOM 2042 O O . SER A 1 243 ? 0.460 11.910 -42.576 1.00 33.75 243 SER A O 1
ATOM 2044 N N . GLU A 1 244 ? -0.294 13.486 -44.006 1.00 43.88 244 GLU A N 1
ATOM 2045 C CA . GLU A 1 244 ? -1.622 13.703 -43.449 1.00 43.88 244 GLU A CA 1
ATOM 2046 C C . GLU A 1 244 ? -2.436 12.406 -43.351 1.00 43.88 244 GLU A C 1
ATOM 2048 O O . GLU A 1 244 ? -2.837 11.812 -44.351 1.00 43.88 244 GLU A O 1
ATOM 2053 N N . SER A 1 245 ? -2.795 12.034 -42.125 1.00 36.59 245 SER A N 1
ATOM 2054 C CA . SER A 1 245 ? -4.080 11.393 -41.879 1.00 36.59 245 SER A CA 1
ATOM 2055 C C . SER A 1 245 ? -4.737 12.109 -40.704 1.00 36.59 245 SER A C 1
ATOM 2057 O O . SER A 1 245 ? -4.262 12.064 -39.576 1.00 36.59 245 SER A O 1
ATOM 2059 N N . LYS A 1 246 ? -5.830 12.830 -40.976 1.00 42.91 246 LYS A N 1
ATOM 2060 C CA . LYS A 1 246 ? -6.732 13.371 -39.949 1.00 42.91 246 LYS A CA 1
ATOM 2061 C C . LYS A 1 246 ? -7.593 12.243 -39.374 1.00 42.91 246 LYS A C 1
ATOM 2063 O O . LYS A 1 246 ? -8.819 12.300 -39.425 1.00 42.91 246 LYS A O 1
ATOM 2068 N N . GLN A 1 247 ? -6.964 11.193 -38.864 1.00 45.41 247 GLN A N 1
ATOM 2069 C CA . GLN A 1 247 ? -7.555 10.461 -37.756 1.00 45.41 247 GLN A CA 1
ATOM 2070 C C . GLN A 1 247 ? -7.077 11.198 -36.514 1.00 45.41 247 GLN A C 1
ATOM 2072 O O . GLN A 1 247 ? -5.881 11.441 -36.381 1.00 45.41 247 GLN A O 1
ATOM 2077 N N . GLN A 1 248 ? -7.994 11.616 -35.638 1.00 48.09 248 GLN A N 1
ATOM 2078 C CA . GLN A 1 248 ? -7.598 11.911 -34.263 1.00 48.09 248 GLN A CA 1
ATOM 2079 C C . GLN A 1 248 ? -6.863 10.661 -33.786 1.00 48.09 248 GLN A C 1
ATOM 2081 O O . GLN A 1 248 ? -7.488 9.611 -33.633 1.00 48.09 248 GLN A O 1
ATOM 2086 N N . ILE A 1 249 ? -5.536 10.735 -33.680 1.00 59.81 249 ILE A N 1
ATOM 2087 C CA . ILE A 1 249 ? -4.765 9.678 -33.047 1.00 59.81 249 ILE A CA 1
ATOM 2088 C C . ILE A 1 249 ? -5.279 9.705 -31.615 1.00 59.81 249 ILE A C 1
ATOM 2090 O O . ILE A 1 249 ? -5.087 10.694 -30.913 1.00 59.81 249 ILE A O 1
ATOM 2094 N N . ALA A 1 250 ? -6.060 8.692 -31.243 1.00 74.19 250 ALA A N 1
ATOM 2095 C CA . ALA A 1 250 ? -6.503 8.549 -29.871 1.00 74.19 250 ALA A CA 1
ATOM 2096 C C . ALA A 1 250 ? -5.232 8.412 -29.032 1.00 74.19 250 ALA A C 1
ATOM 2098 O O . ALA A 1 250 ? -4.491 7.440 -29.203 1.00 74.19 250 ALA A O 1
ATOM 2099 N N . LEU A 1 251 ? -4.941 9.428 -28.220 1.00 83.25 251 LEU A N 1
ATOM 2100 C CA . LEU A 1 251 ? -3.813 9.383 -27.304 1.00 83.25 251 LEU A CA 1
ATOM 2101 C C . LEU A 1 251 ? -4.050 8.238 -26.319 1.00 83.25 251 LEU A C 1
ATOM 2103 O O . LEU A 1 251 ? -5.188 7.940 -25.947 1.00 83.25 251 LEU A O 1
ATOM 2107 N N . THR A 1 252 ? -2.981 7.563 -25.919 1.00 86.44 252 THR A N 1
ATOM 2108 C CA . THR A 1 252 ? -3.069 6.601 -24.823 1.00 86.44 252 THR A CA 1
ATOM 2109 C C . THR A 1 252 ? -3.197 7.356 -23.507 1.00 86.44 252 THR A C 1
ATOM 2111 O O . THR A 1 252 ? -2.655 8.453 -23.357 1.00 86.44 252 THR A O 1
ATOM 2114 N N . TYR A 1 253 ? -3.894 6.762 -22.537 1.00 87.19 253 TYR A N 1
ATOM 2115 C CA . TYR A 1 253 ? -3.826 7.253 -21.165 1.00 87.19 253 TYR A CA 1
ATOM 2116 C C . TYR A 1 253 ? -2.402 7.101 -20.633 1.00 87.19 253 TYR A C 1
ATOM 2118 O O . TYR A 1 253 ? -1.770 6.069 -20.863 1.00 87.19 253 TYR A O 1
ATOM 2126 N N . GLY A 1 254 ? -1.916 8.111 -19.921 1.00 86.50 254 GLY A N 1
ATOM 2127 C CA . GLY A 1 254 ? -0.560 8.122 -19.383 1.00 86.50 254 GLY A CA 1
ATOM 2128 C C . GLY A 1 254 ? -0.244 9.411 -18.637 1.00 86.50 254 GLY A C 1
ATOM 2129 O O . GLY A 1 254 ? -1.127 10.229 -18.359 1.00 86.50 254 GLY A O 1
ATOM 2130 N N . TRP A 1 255 ? 1.025 9.574 -18.279 1.00 86.06 255 TRP A N 1
ATOM 2131 C CA . TRP A 1 255 ? 1.474 10.714 -17.491 1.00 86.06 255 TRP A CA 1
ATOM 2132 C C . TRP A 1 255 ? 1.581 11.977 -18.352 1.00 86.06 255 TRP A C 1
ATOM 2134 O O . TRP A 1 255 ? 1.987 11.929 -19.510 1.00 86.06 255 TRP A O 1
ATOM 2144 N N . ASN A 1 256 ? 1.262 13.131 -17.764 1.00 87.00 256 ASN A N 1
ATOM 2145 C CA . ASN A 1 256 ? 1.605 14.446 -18.303 1.00 87.00 256 ASN A CA 1
ATOM 2146 C C . ASN A 1 256 ? 2.338 15.223 -17.204 1.00 87.00 256 ASN A C 1
ATOM 2148 O O . ASN A 1 256 ? 1.714 15.758 -16.285 1.00 87.00 256 ASN A O 1
ATOM 2152 N N . THR A 1 257 ? 3.668 15.157 -17.232 1.00 87.38 257 THR A N 1
ATOM 2153 C CA . THR A 1 257 ? 4.519 15.556 -16.107 1.00 87.38 257 THR A CA 1
ATOM 2154 C C . THR A 1 257 ? 4.797 17.051 -16.160 1.00 87.38 257 THR A C 1
ATOM 2156 O O . THR A 1 257 ? 5.286 17.562 -17.163 1.00 87.38 257 THR A O 1
ATOM 2159 N N . GLN A 1 258 ? 4.520 17.747 -15.059 1.00 86.69 258 GLN A N 1
ATOM 2160 C CA . GLN A 1 258 ? 4.940 19.132 -14.855 1.00 86.69 258 GLN A CA 1
ATOM 2161 C C . GLN A 1 258 ? 6.087 19.141 -13.850 1.00 86.69 258 GLN A C 1
ATOM 2163 O O . GLN A 1 258 ? 5.893 18.788 -12.686 1.00 86.69 258 GLN A O 1
ATOM 2168 N N . ASP A 1 259 ? 7.278 19.524 -14.298 1.00 86.75 259 ASP A N 1
ATOM 2169 C CA . ASP A 1 259 ? 8.454 19.674 -13.444 1.00 86.75 259 ASP A CA 1
ATOM 2170 C C . ASP A 1 259 ? 9.060 21.085 -13.566 1.00 86.75 259 ASP A C 1
ATOM 2172 O O . ASP A 1 259 ? 8.431 22.005 -14.087 1.00 86.75 259 ASP A O 1
ATOM 2176 N N . GLN A 1 260 ? 10.232 21.303 -12.963 1.00 85.12 260 GLN A N 1
ATOM 2177 C CA . GLN A 1 260 ? 10.880 22.621 -12.911 1.00 85.12 260 GLN A CA 1
ATOM 2178 C C . GLN A 1 260 ? 11.583 23.011 -14.221 1.00 85.12 260 GLN A C 1
ATOM 2180 O O . GLN A 1 260 ? 12.133 24.111 -14.299 1.00 85.12 260 GLN A O 1
ATOM 2185 N N . CYS A 1 261 ? 11.620 22.124 -15.214 1.00 79.44 261 CYS A N 1
ATOM 2186 C CA . CYS A 1 261 ? 12.250 22.379 -16.501 1.00 79.44 261 CYS A CA 1
ATOM 2187 C C . CYS A 1 261 ? 11.234 22.982 -17.482 1.00 79.44 261 CYS A C 1
ATOM 2189 O O . CYS A 1 261 ? 10.033 22.746 -17.390 1.00 79.44 261 CYS A O 1
ATOM 2191 N N . GLU A 1 262 ? 11.718 23.804 -18.414 1.00 66.25 262 GLU A N 1
ATOM 2192 C CA . GLU A 1 262 ? 10.856 24.540 -19.352 1.00 66.25 262 GLU A CA 1
ATOM 2193 C C . GLU A 1 262 ? 10.335 23.669 -20.515 1.00 66.25 262 GLU A C 1
ATOM 2195 O O . GLU A 1 262 ? 9.431 24.093 -21.237 1.00 66.25 262 GLU A O 1
ATOM 2200 N N . ASP A 1 263 ? 10.879 22.463 -20.716 1.00 69.88 263 ASP A N 1
ATOM 2201 C CA . ASP A 1 263 ? 10.512 21.547 -21.796 1.00 69.88 263 ASP A CA 1
ATOM 2202 C C . ASP A 1 263 ? 9.587 20.403 -21.342 1.00 69.88 263 ASP A C 1
ATOM 2204 O O . ASP A 1 263 ? 9.576 19.992 -20.184 1.00 69.88 263 ASP A O 1
ATOM 2208 N N . ASN A 1 264 ? 8.786 19.864 -22.275 1.00 75.44 264 ASN A N 1
ATOM 2209 C CA . ASN A 1 264 ? 7.974 18.678 -21.998 1.00 75.44 264 ASN A CA 1
ATOM 2210 C C . ASN A 1 264 ? 8.898 17.472 -21.773 1.00 75.44 264 ASN A C 1
ATOM 2212 O O . ASN A 1 264 ? 9.516 16.974 -22.717 1.00 75.44 264 ASN A O 1
ATOM 2216 N N . GLY A 1 265 ? 8.973 17.013 -20.525 1.00 83.94 265 GLY A N 1
ATOM 2217 C CA . GLY A 1 265 ? 9.805 15.886 -20.124 1.00 83.94 265 GLY A CA 1
ATOM 2218 C C . GLY A 1 265 ? 9.313 14.528 -20.631 1.00 83.94 265 GLY A C 1
ATOM 2219 O O . GLY A 1 265 ? 10.094 13.585 -20.632 1.00 83.94 265 GLY A O 1
ATOM 2220 N N . ASN A 1 266 ? 8.065 14.374 -21.071 1.00 89.44 266 ASN A N 1
ATOM 2221 C CA . ASN A 1 266 ? 7.545 13.060 -21.470 1.00 89.44 266 ASN A CA 1
ATOM 2222 C C . ASN A 1 266 ? 7.924 12.715 -22.920 1.00 89.44 266 ASN A C 1
ATOM 2224 O O . ASN A 1 266 ? 7.963 13.591 -23.787 1.00 89.44 266 ASN A O 1
ATOM 2228 N N . ASP A 1 267 ? 8.231 11.443 -23.196 1.00 90.75 267 ASP A N 1
ATOM 2229 C CA . ASP A 1 267 ? 8.578 10.989 -24.551 1.00 90.75 267 ASP A CA 1
ATOM 2230 C C . ASP A 1 267 ? 7.361 10.874 -25.481 1.00 90.75 267 ASP A C 1
ATOM 2232 O O . ASP A 1 267 ? 7.488 11.095 -26.689 1.00 90.75 267 ASP A O 1
ATOM 2236 N N . VAL A 1 268 ? 6.194 10.560 -24.915 1.00 88.31 268 VAL A N 1
ATOM 2237 C CA . VAL A 1 268 ? 4.912 10.407 -25.607 1.00 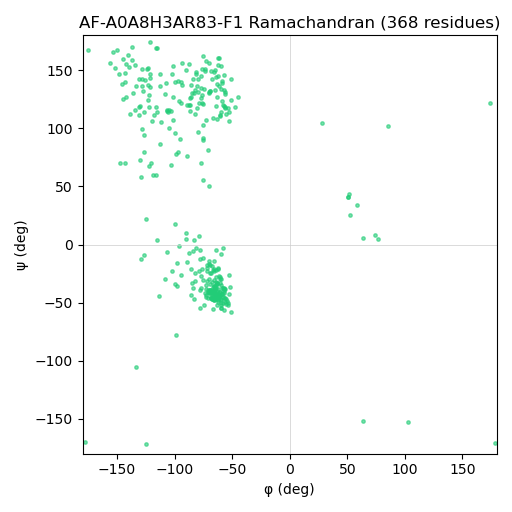88.31 268 VAL A CA 1
ATOM 2238 C C . VAL A 1 268 ? 3.882 11.388 -25.035 1.00 88.31 268 VAL A C 1
ATOM 2240 O O . VAL A 1 268 ? 3.851 11.687 -23.842 1.00 88.31 268 VAL A O 1
ATOM 2243 N N . GLU A 1 269 ? 3.027 11.923 -25.910 1.00 88.62 269 GLU A N 1
ATOM 2244 C CA . GLU A 1 269 ? 1.865 12.712 -25.501 1.00 88.62 269 GLU A CA 1
ATOM 2245 C C . GLU A 1 269 ? 0.721 11.790 -25.064 1.00 88.62 269 GLU A C 1
ATOM 2247 O O . GLU A 1 269 ? 0.342 10.866 -25.787 1.00 88.62 269 GLU A O 1
ATOM 2252 N N . HIS A 1 270 ? 0.131 12.082 -23.906 1.00 89.00 270 HIS A N 1
ATOM 2253 C CA . HIS A 1 270 ? -0.918 11.261 -23.310 1.00 89.00 270 HIS A CA 1
ATOM 2254 C C . HIS A 1 270 ? -2.205 12.036 -23.045 1.00 89.00 270 HIS A C 1
ATOM 2256 O O . HIS A 1 270 ? -2.195 13.238 -22.765 1.00 89.00 270 HIS A O 1
ATOM 2262 N N . GLU A 1 271 ? -3.324 11.313 -23.068 1.00 87.00 271 GLU A N 1
ATOM 2263 C CA . GLU A 1 271 ? -4.556 11.774 -22.436 1.00 87.00 271 GLU A CA 1
ATOM 2264 C C . GLU A 1 271 ? -4.428 11.581 -20.920 1.00 87.00 271 GLU A C 1
ATOM 2266 O O . GLU A 1 271 ? -4.087 10.498 -20.440 1.00 87.00 271 GLU A O 1
ATOM 2271 N N . GLN A 1 272 ? -4.694 12.631 -20.146 1.00 78.38 272 GLN A N 1
ATOM 2272 C CA . GLN A 1 272 ? -4.627 12.548 -18.691 1.00 78.38 272 GLN A CA 1
ATOM 2273 C C . GLN A 1 272 ? -5.903 11.905 -18.132 1.00 78.38 272 GLN A C 1
ATOM 2275 O O . GLN A 1 272 ? -7.014 12.246 -18.538 1.00 78.38 272 GLN A O 1
ATOM 2280 N N . PHE A 1 273 ? -5.746 11.000 -17.166 1.00 72.25 273 PHE A N 1
ATOM 2281 C CA . PHE A 1 273 ? -6.857 10.436 -16.401 1.00 72.25 273 PHE A CA 1
ATOM 2282 C C . PHE A 1 273 ? -7.027 11.183 -15.067 1.00 72.25 273 PHE A C 1
ATOM 2284 O O . PHE A 1 273 ? -6.041 11.543 -14.423 1.00 72.25 273 PHE A O 1
ATOM 2291 N N . ASP A 1 274 ? -8.274 11.415 -14.642 1.00 76.50 274 ASP A N 1
ATOM 2292 C CA . ASP A 1 274 ? -8.604 12.116 -13.392 1.00 76.50 274 ASP A CA 1
ATOM 2293 C C . ASP A 1 274 ? -8.277 11.252 -12.152 1.00 76.50 274 ASP A C 1
ATOM 2295 O O . ASP A 1 274 ? -9.159 10.614 -11.557 1.00 76.50 274 ASP A O 1
ATOM 2299 N N . GLN A 1 275 ? -7.006 11.244 -11.748 1.00 75.50 275 GLN A N 1
ATOM 2300 C CA . GLN A 1 275 ? -6.535 10.647 -10.495 1.00 75.50 275 GLN A CA 1
ATOM 2301 C C . GLN A 1 275 ? -6.479 11.672 -9.361 1.00 75.50 275 GLN A C 1
ATOM 2303 O O . GLN A 1 275 ? -6.392 12.882 -9.576 1.00 75.50 275 GLN A O 1
ATOM 2308 N N . VAL A 1 276 ? -6.543 11.163 -8.139 1.00 75.88 276 VAL A N 1
ATOM 2309 C CA . VAL A 1 276 ? -6.325 11.899 -6.899 1.00 75.88 276 VAL A CA 1
ATOM 2310 C C . VAL A 1 276 ? -4.874 11.732 -6.482 1.00 75.88 276 VAL A C 1
ATOM 2312 O O . VAL A 1 276 ? -4.313 10.640 -6.580 1.00 75.88 276 VAL A O 1
ATOM 2315 N N . SER A 1 277 ? -4.269 12.808 -5.988 1.00 75.94 277 SER A N 1
ATOM 2316 C CA . SER A 1 277 ? -2.927 12.724 -5.422 1.00 75.94 277 SER A CA 1
ATOM 2317 C C . SER A 1 277 ? -2.945 11.948 -4.103 1.00 75.94 277 SER A C 1
ATOM 2319 O O . SER A 1 277 ? -3.718 12.263 -3.201 1.00 75.94 277 SER A O 1
ATOM 2321 N N . PHE A 1 278 ? -2.047 10.971 -3.952 1.00 71.00 278 PHE A N 1
ATOM 2322 C CA . PHE A 1 278 ? -1.809 10.318 -2.657 1.00 71.00 278 PHE A CA 1
ATOM 2323 C C . PHE A 1 278 ? -1.162 11.256 -1.631 1.00 71.00 278 PHE A C 1
ATOM 2325 O O . PHE A 1 278 ? -1.216 10.969 -0.433 1.00 71.00 278 PHE A O 1
ATOM 2332 N N . ASP A 1 279 ? -0.568 12.355 -2.100 1.00 70.31 279 ASP A N 1
ATOM 2333 C CA . ASP A 1 279 ? 0.078 13.370 -1.268 1.00 70.31 279 ASP A CA 1
ATOM 2334 C C . ASP A 1 279 ? -0.910 14.442 -0.791 1.00 70.31 279 ASP A C 1
ATOM 2336 O O . ASP A 1 279 ? -0.552 15.276 0.039 1.00 70.31 279 ASP A O 1
ATOM 2340 N N . ASP A 1 280 ? -2.152 14.415 -1.288 1.00 73.31 280 ASP A N 1
ATOM 2341 C CA . ASP A 1 280 ? -3.226 15.286 -0.824 1.00 73.31 280 ASP A CA 1
ATOM 2342 C C . ASP A 1 280 ? -4.141 14.526 0.159 1.00 73.31 280 ASP A C 1
ATOM 2344 O O . ASP A 1 280 ? -5.063 13.815 -0.255 1.00 73.31 280 ASP A O 1
ATOM 2348 N N . PRO A 1 281 ? -3.918 14.657 1.481 1.00 67.88 281 PRO A N 1
ATOM 2349 C CA . PRO A 1 281 ? -4.726 13.974 2.484 1.00 67.88 281 PRO A CA 1
ATOM 2350 C C . PRO A 1 281 ? -6.159 14.517 2.587 1.00 67.88 281 PRO A C 1
ATOM 2352 O O . PRO A 1 281 ? -6.988 13.869 3.236 1.00 67.88 281 PRO A O 1
ATOM 2355 N N . GLU A 1 282 ? -6.455 15.691 2.013 1.00 69.69 282 GLU A N 1
ATOM 2356 C CA . GLU A 1 282 ? -7.818 16.225 1.943 1.00 69.69 282 GLU A CA 1
ATOM 2357 C C . GLU A 1 282 ? -8.620 15.526 0.845 1.00 69.69 282 GLU A C 1
ATOM 2359 O O . GLU A 1 282 ? -9.806 15.242 1.042 1.00 69.69 282 GLU A O 1
ATOM 2364 N N . GLU A 1 283 ? -7.978 15.205 -0.281 1.00 67.88 283 GLU A N 1
ATOM 2365 C CA . GLU A 1 283 ? -8.621 14.475 -1.372 1.00 67.88 283 GLU A CA 1
ATOM 2366 C C . GLU A 1 283 ? -8.598 12.953 -1.171 1.00 67.88 283 GLU A C 1
ATOM 2368 O O . GLU A 1 283 ? -9.602 12.305 -1.472 1.00 67.88 283 GLU A O 1
ATOM 2373 N N . LEU A 1 284 ? -7.520 12.371 -0.628 1.00 70.50 284 LEU A N 1
ATOM 2374 C CA . LEU A 1 284 ? -7.420 10.934 -0.344 1.00 70.50 284 LEU A CA 1
ATOM 2375 C C . LEU A 1 284 ? -6.977 10.667 1.106 1.00 70.50 284 LEU A C 1
ATOM 2377 O O . LEU A 1 284 ? -5.784 10.669 1.422 1.00 70.50 284 LEU A O 1
ATOM 2381 N N . PRO A 1 285 ? -7.918 10.353 2.018 1.00 72.81 285 PRO A N 1
ATOM 2382 C CA . PRO A 1 285 ? -7.580 10.070 3.405 1.00 72.81 285 PRO A CA 1
ATOM 2383 C C . PRO A 1 285 ? -6.616 8.885 3.521 1.00 72.81 285 PRO A C 1
ATOM 2385 O O . PRO A 1 285 ? -6.875 7.819 2.971 1.00 72.81 285 PRO A O 1
ATOM 2388 N N . VAL A 1 286 ? -5.562 9.023 4.341 1.00 80.31 286 VAL A N 1
ATOM 2389 C CA . VAL A 1 286 ? -4.553 7.965 4.601 1.00 80.31 286 VAL A CA 1
ATOM 2390 C C . VAL A 1 286 ? -5.172 6.629 5.035 1.00 80.31 286 VAL A C 1
ATOM 2392 O O . VAL A 1 286 ? -4.602 5.553 4.829 1.00 80.31 286 VAL A O 1
ATOM 2395 N N . PHE A 1 287 ? -6.358 6.694 5.633 1.00 87.38 287 PHE A N 1
ATOM 2396 C CA . PHE A 1 287 ? -7.075 5.549 6.155 1.00 87.38 287 PHE A CA 1
ATOM 2397 C C . PHE A 1 287 ? -8.446 5.387 5.527 1.00 87.38 287 PHE A C 1
ATOM 2399 O O . PHE A 1 287 ? -9.168 6.358 5.320 1.00 87.38 287 PHE A O 1
ATOM 2406 N N . PHE A 1 288 ? -8.848 4.131 5.384 1.00 88.25 288 PHE A N 1
ATOM 2407 C CA . PHE A 1 288 ? -10.200 3.729 5.040 1.00 88.25 288 PHE A CA 1
ATOM 2408 C C . PHE A 1 288 ? -10.733 2.770 6.109 1.00 88.25 288 PHE A C 1
ATOM 2410 O O . PHE A 1 288 ? -9.983 2.070 6.800 1.00 88.25 288 PHE A O 1
ATOM 2417 N N . TRP A 1 289 ? -12.048 2.769 6.304 1.00 92.12 289 TRP A N 1
ATOM 2418 C CA . TRP A 1 289 ? -12.680 1.968 7.345 1.00 92.12 289 TRP A CA 1
ATOM 2419 C C . TRP A 1 289 ? -14.101 1.578 6.967 1.00 92.12 289 TRP A C 1
ATOM 2421 O O . TRP A 1 289 ? -14.803 2.302 6.267 1.00 92.12 289 TRP A O 1
ATOM 2431 N N . GLY A 1 290 ? -14.536 0.444 7.502 1.00 91.19 290 GLY A N 1
ATOM 2432 C CA . GLY A 1 290 ? -15.910 -0.038 7.426 1.00 91.19 290 GLY A CA 1
ATOM 2433 C C . GLY A 1 290 ? -16.398 -0.374 8.826 1.00 91.19 290 GLY A C 1
ATOM 2434 O O . GLY A 1 290 ? -15.604 -0.705 9.707 1.00 91.19 290 GLY A O 1
ATOM 2435 N N . LYS A 1 291 ? -17.699 -0.263 9.079 1.00 93.00 291 LYS A N 1
ATOM 2436 C CA . LYS A 1 291 ? -18.263 -0.644 10.378 1.00 93.00 291 LYS A CA 1
ATOM 2437 C C . LYS A 1 291 ? -19.675 -1.175 10.238 1.00 93.00 291 LYS A C 1
ATOM 2439 O O . LYS A 1 291 ? -20.458 -0.660 9.443 1.00 93.00 291 LYS A O 1
ATOM 2444 N N . LYS A 1 292 ? -20.022 -2.123 11.103 1.00 94.25 292 LYS A N 1
ATOM 2445 C CA . LYS A 1 292 ? -21.382 -2.637 11.246 1.00 94.25 292 LYS A CA 1
ATOM 2446 C C . LYS A 1 292 ? -21.685 -2.825 12.720 1.00 94.25 292 LYS A C 1
ATOM 2448 O O . LYS A 1 292 ? -21.085 -3.660 13.395 1.00 94.25 292 LYS A O 1
ATOM 2453 N N . PHE A 1 293 ? -22.607 -2.014 13.223 1.00 93.69 293 PHE A N 1
ATOM 2454 C CA . PHE A 1 293 ? -23.101 -2.089 14.594 1.00 93.69 293 PHE A CA 1
ATOM 2455 C C . PHE A 1 293 ? -24.561 -2.518 14.562 1.00 93.69 293 PHE A C 1
ATOM 2457 O O . PHE A 1 293 ? -25.297 -2.132 13.653 1.00 93.69 293 PHE A O 1
ATOM 2464 N N . LYS A 1 294 ? -24.994 -3.275 15.570 1.00 92.62 294 LYS A N 1
ATOM 2465 C CA . LYS A 1 294 ? -26.417 -3.528 15.789 1.00 92.62 294 LYS A CA 1
ATOM 2466 C C . LYS A 1 294 ? -27.170 -2.209 15.951 1.00 92.62 294 LYS A C 1
ATOM 2468 O O . LYS A 1 294 ? -26.653 -1.231 16.500 1.00 92.62 294 LYS A O 1
ATOM 2473 N N . GLU A 1 295 ? -28.404 -2.186 15.473 1.00 91.25 295 GLU A N 1
ATOM 2474 C CA . GLU A 1 295 ? -29.275 -1.032 15.644 1.00 91.25 295 GLU A CA 1
ATOM 2475 C C . GLU A 1 295 ? -29.523 -0.774 17.137 1.00 91.25 295 GLU A C 1
ATOM 2477 O O . GLU A 1 295 ? -29.709 -1.705 17.919 1.00 91.25 295 GLU A O 1
ATOM 2482 N N . GLY A 1 296 ? -29.458 0.494 17.551 1.00 89.75 296 GLY A N 1
ATOM 2483 C CA . GLY A 1 296 ? -29.641 0.877 18.953 1.00 89.75 296 GLY A CA 1
ATOM 2484 C C . GLY A 1 296 ? -28.478 0.546 19.899 1.00 89.75 296 GLY A C 1
ATOM 2485 O O . GLY A 1 296 ? -28.636 0.762 21.097 1.00 89.75 296 GLY A O 1
ATOM 2486 N N . LEU A 1 297 ? -27.319 0.085 19.398 1.00 93.25 297 LEU A N 1
ATOM 2487 C CA . LEU A 1 297 ? -26.165 -0.282 20.233 1.00 93.25 297 LEU A CA 1
ATOM 2488 C C . LEU A 1 297 ? -25.799 0.834 21.231 1.00 93.25 297 LEU A C 1
ATOM 2490 O O . LEU A 1 297 ? -25.544 1.969 20.831 1.00 93.25 297 LEU A O 1
ATOM 2494 N N . GLY A 1 298 ? -25.741 0.542 22.524 1.00 94.50 298 GLY A N 1
ATOM 2495 C CA . GLY A 1 298 ? -25.366 1.479 23.580 1.00 94.50 298 GLY A CA 1
ATOM 2496 C C . GLY A 1 298 ? -23.937 2.018 23.427 1.00 94.50 298 GLY A C 1
ATOM 2497 O O . GLY A 1 298 ? -23.097 1.453 22.730 1.00 94.50 298 GLY A O 1
ATOM 2498 N N . LYS A 1 299 ? -23.634 3.150 24.076 1.00 93.44 299 LYS A N 1
ATOM 2499 C CA . LYS A 1 299 ? -22.285 3.756 24.032 1.00 93.44 299 LYS A CA 1
ATOM 2500 C C . LYS A 1 299 ? -21.229 2.905 24.745 1.00 93.44 299 LYS A C 1
ATOM 2502 O O . LYS A 1 299 ? -20.080 2.896 24.308 1.00 93.44 299 LYS A O 1
ATOM 2507 N N . ASP A 1 300 ? -21.640 2.198 25.792 1.00 94.94 300 ASP A N 1
ATOM 2508 C CA . ASP A 1 300 ? -20.767 1.376 26.635 1.00 94.94 300 ASP A CA 1
ATOM 2509 C C . ASP A 1 300 ? -20.772 -0.103 26.223 1.00 94.94 300 ASP A C 1
ATOM 2511 O O . ASP A 1 300 ? -20.052 -0.912 26.796 1.00 94.94 300 ASP A O 1
ATOM 2515 N N . GLU A 1 301 ? -21.557 -0.462 25.203 1.00 95.75 301 GLU A N 1
ATOM 2516 C CA . GLU A 1 301 ? -21.543 -1.811 24.646 1.00 95.75 301 GLU A CA 1
ATOM 2517 C C . GLU A 1 301 ? -20.283 -2.055 23.814 1.00 95.75 301 GLU A C 1
ATOM 2519 O O . GLU A 1 301 ? -19.705 -1.136 23.226 1.00 95.75 301 GLU A O 1
ATOM 2524 N N . PHE A 1 302 ? -19.863 -3.317 23.774 1.00 95.81 302 PHE A N 1
ATOM 2525 C CA . PHE A 1 302 ? -18.603 -3.716 23.169 1.00 95.81 302 PHE A CA 1
ATOM 2526 C C . PHE A 1 302 ? -18.672 -3.823 21.641 1.00 95.81 302 PHE A C 1
ATOM 2528 O O . PHE A 1 302 ? -19.659 -4.281 21.053 1.00 95.81 302 PHE A O 1
ATOM 2535 N N . VAL A 1 303 ? -17.575 -3.406 21.018 1.00 96.06 303 VAL A N 1
ATOM 2536 C CA . VAL A 1 303 ? -17.297 -3.438 19.586 1.00 96.06 303 VAL A CA 1
ATOM 2537 C C . VAL A 1 303 ? -15.888 -3.985 19.393 1.00 96.06 303 VAL A C 1
ATOM 2539 O O . VAL A 1 303 ? -14.958 -3.562 20.085 1.00 96.06 303 VAL A O 1
ATOM 2542 N N . ASP A 1 304 ? -15.726 -4.874 18.421 1.00 96.62 304 ASP A N 1
ATOM 2543 C CA . ASP A 1 304 ? -14.411 -5.349 18.005 1.00 96.62 304 ASP A CA 1
ATOM 2544 C C . ASP A 1 304 ? -13.822 -4.406 16.956 1.00 96.62 304 ASP A C 1
ATOM 2546 O O . ASP A 1 304 ? -14.390 -4.206 15.880 1.00 96.62 304 ASP A O 1
ATOM 2550 N N . ILE A 1 305 ? -12.668 -3.822 17.264 1.00 96.56 305 ILE A N 1
ATOM 2551 C CA . ILE A 1 305 ? -11.851 -3.121 16.275 1.00 96.56 305 ILE A CA 1
ATOM 2552 C C . ILE A 1 305 ? -10.941 -4.160 15.638 1.00 96.56 305 ILE A C 1
ATOM 2554 O O . ILE A 1 305 ? -10.141 -4.769 16.342 1.00 96.56 305 ILE A O 1
ATOM 2558 N N . ILE A 1 306 ? -11.052 -4.341 14.325 1.00 96.94 306 ILE A N 1
ATOM 2559 C CA . ILE A 1 306 ? -10.251 -5.269 13.523 1.00 96.94 306 ILE A CA 1
ATOM 2560 C C . ILE A 1 306 ? -9.359 -4.443 12.592 1.00 96.94 306 ILE A C 1
ATOM 2562 O O . ILE A 1 306 ? -9.796 -3.452 12.008 1.00 96.94 306 ILE A O 1
ATOM 2566 N N . THR A 1 307 ? -8.092 -4.816 12.459 1.00 96.38 307 THR A N 1
ATOM 2567 C CA . THR A 1 307 ? -7.109 -4.017 11.721 1.00 96.38 307 THR A CA 1
ATOM 2568 C C . THR A 1 307 ? -5.983 -4.879 11.149 1.00 96.38 307 THR A C 1
ATOM 2570 O O . THR A 1 307 ? -5.836 -6.046 11.521 1.00 96.38 307 THR A O 1
ATOM 2573 N N . THR A 1 308 ? -5.194 -4.338 10.222 1.00 95.44 308 THR A N 1
ATOM 2574 C CA . THR A 1 308 ? -4.013 -5.030 9.684 1.00 95.44 308 THR A CA 1
ATOM 2575 C C . THR A 1 308 ? -2.874 -5.072 10.702 1.00 95.44 308 THR A C 1
ATOM 2577 O O . THR A 1 308 ? -2.827 -4.279 11.644 1.00 95.44 308 THR A O 1
ATOM 2580 N N . ASP A 1 309 ? -1.948 -6.020 10.543 1.00 94.56 309 ASP A N 1
ATOM 2581 C CA . ASP A 1 309 ? -0.873 -6.253 11.518 1.00 94.56 309 ASP A CA 1
ATOM 2582 C C . ASP A 1 309 ? 0.013 -5.016 11.700 1.00 94.56 309 ASP A C 1
ATOM 2584 O O . ASP A 1 309 ? 0.265 -4.588 12.830 1.00 94.56 309 ASP A O 1
ATOM 2588 N N . TYR A 1 310 ? 0.410 -4.416 10.573 1.00 90.94 310 TYR A N 1
ATOM 2589 C CA . TYR A 1 310 ? 1.342 -3.295 10.508 1.00 90.94 310 TYR A CA 1
ATOM 2590 C C . TYR A 1 310 ? 0.863 -2.096 11.334 1.00 90.94 310 TYR A C 1
ATOM 2592 O O . TYR A 1 310 ? 1.540 -1.654 12.266 1.00 90.94 310 TYR A O 1
ATOM 2600 N N . ILE A 1 311 ? -0.343 -1.598 11.056 1.00 91.62 311 ILE A N 1
ATOM 2601 C CA . ILE A 1 311 ? -0.891 -0.467 11.810 1.00 91.62 311 ILE A CA 1
ATOM 2602 C C . ILE A 1 311 ? -1.409 -0.892 13.185 1.00 91.62 311 ILE A C 1
ATOM 2604 O O . ILE A 1 311 ? -1.406 -0.077 14.105 1.00 91.62 311 ILE A O 1
ATOM 2608 N N . GLY A 1 312 ? -1.826 -2.150 13.354 1.00 91.12 312 GLY A N 1
ATOM 2609 C CA . GLY A 1 312 ? -2.382 -2.659 14.602 1.00 91.12 312 GLY A CA 1
ATOM 2610 C C . GLY A 1 312 ? -1.406 -2.537 15.767 1.00 91.12 312 GLY A C 1
ATOM 2611 O O . GLY A 1 312 ? -1.746 -1.981 16.811 1.00 91.12 312 GLY A O 1
ATOM 2612 N N . ARG A 1 313 ? -0.167 -3.006 15.581 1.00 88.50 313 ARG A N 1
ATOM 2613 C CA . ARG A 1 313 ? 0.857 -3.023 16.646 1.00 88.50 313 ARG A CA 1
ATOM 2614 C C . ARG A 1 313 ? 1.402 -1.637 16.998 1.00 88.50 313 ARG A C 1
ATOM 2616 O O . ARG A 1 313 ? 1.816 -1.388 18.136 1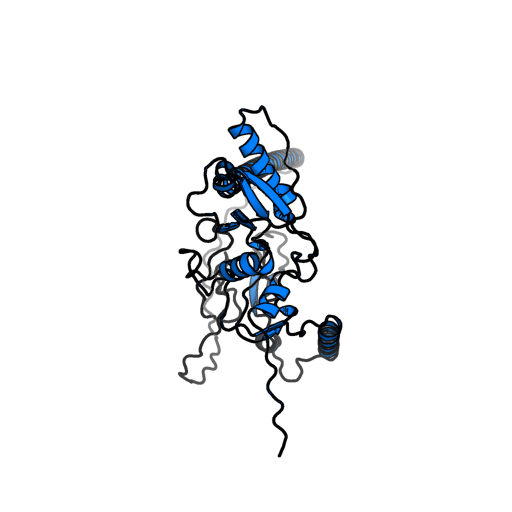.00 88.50 313 ARG A O 1
ATOM 2623 N N . GLY A 1 314 ? 1.446 -0.745 16.015 1.00 88.25 314 GLY A N 1
ATOM 2624 C CA . GLY A 1 314 ? 1.995 0.597 16.164 1.00 88.25 314 GLY A CA 1
ATOM 2625 C C . GLY A 1 314 ? 0.902 1.630 16.379 1.00 88.25 314 GLY A C 1
ATOM 2626 O O . GLY A 1 314 ? 0.673 2.097 17.493 1.00 88.25 314 GLY A O 1
ATOM 2627 N N . VAL A 1 315 ? 0.250 1.987 15.280 1.00 91.25 315 VAL A N 1
ATOM 2628 C CA . VAL A 1 315 ? -0.648 3.135 15.157 1.00 91.25 315 VAL A CA 1
ATOM 2629 C C . VAL A 1 315 ? -1.914 2.966 16.001 1.00 91.25 315 VAL A C 1
ATOM 2631 O O . VAL A 1 315 ? -2.188 3.797 16.865 1.00 91.25 315 VAL A O 1
ATOM 2634 N N . VAL A 1 316 ? -2.652 1.870 15.807 1.00 92.75 316 VAL A N 1
ATOM 2635 C CA . VAL A 1 316 ? -3.937 1.629 16.486 1.00 92.75 316 VAL A CA 1
ATOM 2636 C C . VAL A 1 316 ? -3.733 1.427 17.981 1.00 92.75 316 VAL A C 1
ATOM 2638 O O . VAL A 1 316 ? -4.450 2.023 18.780 1.00 92.75 316 VAL A O 1
ATOM 2641 N N . ALA A 1 317 ? -2.731 0.639 18.376 1.00 93.75 317 ALA A N 1
ATOM 2642 C CA . ALA A 1 317 ? -2.414 0.428 19.784 1.00 93.75 317 ALA A CA 1
ATOM 2643 C C . ALA A 1 317 ? -2.086 1.746 20.514 1.00 93.75 317 ALA A C 1
ATOM 2645 O O . ALA A 1 317 ? -2.596 1.975 21.609 1.00 93.75 317 ALA A O 1
ATOM 2646 N N . ASN A 1 318 ? -1.302 2.640 19.898 1.00 93.06 318 ASN A N 1
ATOM 2647 C CA . ASN A 1 318 ? -0.994 3.954 20.478 1.00 93.06 318 ASN A CA 1
ATOM 2648 C C . ASN A 1 318 ? -2.244 4.850 20.570 1.00 93.06 318 ASN A C 1
ATOM 2650 O O . ASN A 1 318 ? -2.450 5.537 21.569 1.00 93.06 318 ASN A O 1
ATOM 2654 N N . ALA A 1 319 ? -3.096 4.845 19.541 1.00 94.38 319 ALA A N 1
ATOM 2655 C CA . ALA A 1 319 ? -4.331 5.624 19.551 1.00 94.38 319 ALA A CA 1
ATOM 2656 C C . ALA A 1 319 ? -5.318 5.122 20.618 1.00 94.38 319 ALA A C 1
ATOM 2658 O O . ALA A 1 319 ? -5.950 5.928 21.303 1.00 94.38 319 ALA A O 1
ATOM 2659 N N . LEU A 1 320 ? -5.416 3.803 20.809 1.00 94.12 320 LEU A N 1
ATOM 2660 C CA . LEU A 1 320 ? -6.228 3.210 21.868 1.00 94.12 320 LEU A CA 1
ATOM 2661 C C . LEU A 1 320 ? -5.703 3.550 23.263 1.00 94.12 320 LEU A C 1
ATOM 2663 O O . LEU A 1 320 ? -6.505 3.892 24.125 1.00 94.12 320 LEU A O 1
ATOM 2667 N N . GLU A 1 321 ? -4.388 3.496 23.480 1.00 93.31 321 GLU A N 1
ATOM 2668 C CA . GLU A 1 321 ? -3.767 3.902 24.746 1.00 93.31 321 GLU A CA 1
ATOM 2669 C C . GLU A 1 321 ? -4.185 5.324 25.134 1.00 93.31 321 GLU A C 1
ATOM 2671 O O . GLU A 1 321 ? -4.719 5.537 26.220 1.00 93.31 321 GLU A O 1
ATOM 2676 N N . LYS A 1 322 ? -4.062 6.278 24.202 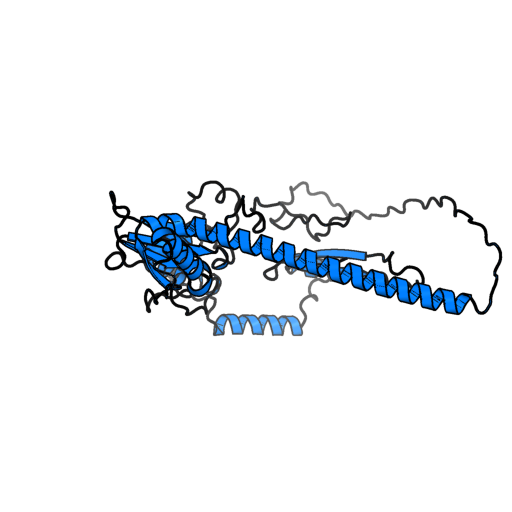1.00 93.44 322 LYS A N 1
ATOM 2677 C CA . LYS A 1 322 ? -4.441 7.679 24.438 1.00 93.44 322 LYS A CA 1
ATOM 2678 C C . LYS A 1 322 ? -5.932 7.846 24.728 1.00 93.44 322 LYS A C 1
ATOM 2680 O O . LYS A 1 322 ? -6.301 8.593 25.629 1.00 93.44 322 LYS A O 1
ATOM 2685 N N . LEU A 1 323 ? -6.800 7.136 24.004 1.00 93.69 323 LEU A N 1
ATOM 2686 C CA . LEU A 1 323 ? -8.246 7.189 24.254 1.00 93.69 323 LEU A CA 1
ATOM 2687 C C . LEU A 1 323 ? -8.631 6.593 25.610 1.00 93.69 323 LEU A C 1
ATOM 2689 O O . LEU A 1 323 ? -9.548 7.101 26.253 1.00 93.69 323 LEU A O 1
ATOM 2693 N N . LEU A 1 324 ? -7.956 5.526 26.041 1.00 91.56 324 LEU A N 1
ATOM 2694 C CA . LEU A 1 324 ? -8.185 4.912 27.347 1.00 91.56 324 LEU A CA 1
ATOM 2695 C C . LEU A 1 324 ? -7.689 5.818 28.480 1.00 91.56 324 LEU A C 1
ATOM 2697 O O . LEU A 1 324 ? -8.410 6.003 29.460 1.00 91.56 324 LEU A O 1
ATOM 2701 N N . GLU A 1 325 ? -6.522 6.443 28.322 1.00 91.25 325 GLU A N 1
ATOM 2702 C CA . GLU A 1 325 ? -6.012 7.442 29.267 1.00 91.25 325 GLU A CA 1
ATOM 2703 C C . GLU A 1 325 ? -6.999 8.608 29.434 1.00 91.25 325 GLU A C 1
ATOM 2705 O O . GLU A 1 325 ? -7.311 9.000 30.560 1.00 91.25 325 GLU A O 1
ATOM 2710 N N . GLU A 1 326 ? -7.539 9.133 28.331 1.00 91.00 326 GLU A N 1
ATOM 2711 C CA . GLU A 1 326 ? -8.527 10.219 28.345 1.00 91.00 326 GLU A CA 1
ATOM 2712 C C . GLU A 1 326 ? -9.851 9.806 29.005 1.00 91.00 326 GLU A C 1
ATOM 2714 O O . GLU A 1 326 ? -10.396 10.540 29.833 1.00 91.00 326 GLU A O 1
ATOM 2719 N N . GLU A 1 327 ? -10.380 8.632 28.653 1.00 88.12 327 GLU A N 1
ATOM 2720 C CA . GLU A 1 327 ? -11.674 8.149 29.144 1.00 88.12 327 GLU A CA 1
ATOM 2721 C C . GLU A 1 327 ? -11.638 7.843 30.647 1.00 88.12 327 GLU A C 1
ATOM 2723 O O . GLU A 1 327 ? -12.560 8.206 31.381 1.00 88.12 327 GLU A O 1
ATOM 2728 N N . TYR A 1 328 ? -10.549 7.231 31.119 1.00 87.06 328 TYR A N 1
ATOM 2729 C CA . TYR A 1 328 ? -10.379 6.817 32.513 1.00 87.06 328 TYR A CA 1
ATOM 2730 C C . TYR A 1 328 ? -9.527 7.793 33.335 1.00 87.06 328 TYR A C 1
ATOM 2732 O O . TYR A 1 328 ? -9.050 7.437 34.413 1.00 87.06 328 TYR A O 1
ATOM 2740 N N . LYS A 1 329 ? -9.339 9.034 32.862 1.00 85.88 329 LYS A N 1
ATOM 2741 C CA . LYS A 1 329 ? -8.598 10.105 33.561 1.00 85.88 329 LYS A CA 1
ATOM 2742 C C . LYS A 1 329 ? -7.211 9.658 34.057 1.00 85.88 329 LYS A C 1
ATOM 2744 O O . LYS A 1 329 ? -6.823 9.961 35.184 1.00 85.88 329 LYS A O 1
ATOM 2749 N N . GLY A 1 330 ? -6.495 8.895 33.238 1.00 77.94 330 GLY A N 1
ATOM 2750 C CA . GLY A 1 330 ? -5.153 8.388 33.533 1.00 77.94 330 GLY A CA 1
ATOM 2751 C C . GLY A 1 330 ? -5.094 7.211 34.513 1.00 77.94 330 GLY A C 1
ATOM 2752 O O . GLY A 1 330 ? -4.000 6.780 34.857 1.00 77.94 330 GLY A O 1
ATOM 2753 N N . GLN A 1 331 ? -6.230 6.657 34.958 1.00 75.81 331 GLN A N 1
ATOM 2754 C CA . GLN A 1 331 ? -6.240 5.453 35.808 1.00 75.81 331 GLN A CA 1
ATOM 2755 C C . GLN A 1 331 ? -5.803 4.192 35.050 1.00 75.81 331 GLN A C 1
ATOM 2757 O O . GLN A 1 331 ? -5.331 3.236 35.660 1.00 75.81 331 GLN A O 1
ATOM 2762 N N . ILE A 1 332 ? -5.957 4.197 33.725 1.00 72.94 332 ILE A N 1
ATOM 2763 C CA . ILE A 1 332 ? -5.488 3.151 32.820 1.00 72.94 332 ILE A CA 1
ATOM 2764 C C . ILE A 1 332 ? -4.495 3.808 31.862 1.00 72.94 332 ILE A C 1
ATOM 2766 O O . ILE A 1 332 ? -4.897 4.559 30.979 1.00 72.94 332 ILE A O 1
ATOM 2770 N N . SER A 1 333 ? -3.207 3.531 32.057 1.00 68.06 333 SER A N 1
ATOM 2771 C CA . SER A 1 333 ? -2.115 3.910 31.153 1.00 68.06 333 SER A CA 1
ATOM 2772 C C . SER A 1 333 ? -1.343 2.636 30.837 1.00 68.06 333 SER A C 1
ATOM 2774 O O . SER A 1 333 ? -0.378 2.263 31.502 1.00 68.06 333 SER A O 1
ATOM 2776 N N . MET A 1 334 ? -1.898 1.862 29.909 1.00 72.56 334 MET A N 1
ATOM 2777 C CA . MET A 1 334 ? -1.234 0.686 29.371 1.00 72.56 334 MET A CA 1
ATOM 2778 C C . MET A 1 334 ? -1.591 0.568 27.903 1.00 72.56 334 MET A C 1
ATOM 2780 O O . MET A 1 334 ? -2.771 0.496 27.547 1.00 72.56 334 MET A O 1
ATOM 2784 N N . LYS A 1 335 ? -0.560 0.494 27.066 1.00 78.75 335 LYS A N 1
ATOM 2785 C CA . LYS A 1 335 ? -0.706 0.204 25.650 1.00 78.75 335 LYS A CA 1
ATOM 2786 C C . LYS A 1 335 ? -1.453 -1.121 25.444 1.00 78.75 335 LYS A C 1
ATOM 2788 O O . LYS A 1 335 ? -0.948 -2.170 25.857 1.00 78.75 335 LYS A O 1
ATOM 2793 N N . PRO A 1 336 ? -2.636 -1.111 24.803 1.00 83.19 336 PRO A N 1
ATOM 2794 C CA . PRO A 1 336 ? -3.409 -2.326 24.603 1.00 83.19 336 PRO A CA 1
ATOM 2795 C C . PRO A 1 336 ? -2.674 -3.302 23.692 1.00 83.19 336 PRO A C 1
ATOM 2797 O O . PRO A 1 336 ? -2.193 -2.935 22.618 1.00 83.19 336 PRO A O 1
ATOM 2800 N N . TRP A 1 337 ? -2.621 -4.563 24.110 1.00 85.12 337 TRP A N 1
ATOM 2801 C CA . TRP A 1 337 ? -2.174 -5.648 23.250 1.00 85.12 337 TRP A CA 1
ATOM 2802 C C . TRP A 1 337 ? -3.310 -6.050 22.307 1.00 85.12 337 TRP A C 1
ATOM 2804 O O . TRP A 1 337 ? -4.384 -6.432 22.770 1.00 85.12 337 TRP A O 1
ATOM 2814 N N . LEU A 1 338 ? -3.076 -5.983 20.992 1.00 93.31 338 LEU A N 1
ATOM 2815 C CA . LEU A 1 338 ? -4.033 -6.486 20.008 1.00 93.31 338 LEU A CA 1
ATOM 2816 C C . LEU A 1 338 ? -3.753 -7.962 19.710 1.00 93.31 338 LEU A C 1
ATOM 2818 O O . LEU A 1 338 ? -2.679 -8.336 19.223 1.00 93.31 338 LEU A O 1
ATOM 2822 N N . SER A 1 339 ? -4.753 -8.794 19.970 1.00 94.44 339 SER A N 1
ATOM 2823 C CA . SER A 1 339 ? -4.708 -10.235 19.729 1.00 94.44 339 SER A CA 1
ATOM 2824 C C . SER A 1 339 ? -4.851 -10.560 18.242 1.00 94.44 339 SER A C 1
ATOM 2826 O O . SER A 1 339 ? -5.297 -9.729 17.450 1.00 94.44 339 SER A O 1
ATOM 2828 N N . GLU A 1 340 ? -4.463 -11.771 17.842 1.00 95.56 340 GLU A N 1
ATOM 2829 C CA . GLU A 1 340 ? -4.770 -12.277 16.497 1.00 95.56 340 GLU A CA 1
ATOM 2830 C C . GLU A 1 340 ? -6.261 -12.556 16.380 1.00 95.56 340 GLU A C 1
ATOM 2832 O O . GLU A 1 340 ? -6.837 -13.194 17.255 1.00 95.56 340 GLU A O 1
ATOM 2837 N N . TYR A 1 341 ? -6.884 -12.064 15.311 1.00 95.31 341 TYR A N 1
ATOM 2838 C CA . TYR A 1 341 ? -8.325 -12.182 15.126 1.00 95.31 341 TYR A CA 1
ATOM 2839 C C . TYR A 1 341 ? -8.747 -13.602 14.738 1.00 95.31 341 TYR A C 1
ATOM 2841 O O . TYR A 1 341 ? -9.618 -14.191 15.372 1.00 95.31 341 TYR A O 1
ATOM 2849 N N . ARG A 1 342 ? -8.116 -14.162 13.700 1.00 92.56 342 ARG A N 1
ATOM 2850 C CA . ARG A 1 342 ? -8.322 -15.545 13.254 1.00 92.56 342 ARG A CA 1
ATOM 2851 C C . ARG A 1 342 ? -7.113 -16.057 12.482 1.00 92.56 342 ARG A C 1
ATOM 2853 O O . ARG A 1 342 ? -6.346 -15.269 11.931 1.00 92.56 342 ARG A O 1
ATOM 2860 N N . GLU A 1 343 ? -6.956 -17.377 12.450 1.00 91.62 343 GLU A N 1
ATOM 2861 C CA . GLU A 1 343 ? -5.773 -18.016 11.867 1.00 91.62 343 GLU A CA 1
ATOM 2862 C C . GLU A 1 343 ? -5.934 -18.427 10.401 1.00 91.62 343 GLU A C 1
ATOM 2864 O O . GLU A 1 343 ? -4.943 -18.521 9.677 1.00 91.62 343 GLU A O 1
ATOM 2869 N N . ASP A 1 344 ? -7.166 -18.676 9.964 1.00 93.88 344 ASP A N 1
ATOM 2870 C CA . ASP A 1 344 ? -7.484 -19.218 8.644 1.00 93.88 344 ASP A CA 1
ATOM 2871 C C . ASP A 1 344 ? -7.595 -18.143 7.551 1.00 93.88 344 ASP A C 1
ATOM 2873 O O . ASP A 1 344 ? -7.417 -18.453 6.372 1.00 93.88 344 ASP A O 1
ATOM 2877 N N . VAL A 1 345 ? -7.836 -16.885 7.938 1.00 95.38 345 VAL A N 1
ATOM 2878 C CA . VAL A 1 345 ? -7.813 -15.709 7.054 1.00 95.38 345 VAL A CA 1
ATOM 2879 C C . VAL A 1 345 ? -6.679 -14.783 7.494 1.00 95.38 345 VAL A C 1
ATOM 2881 O O . VAL A 1 345 ? -6.702 -14.224 8.591 1.00 95.38 345 VAL A O 1
ATOM 2884 N N . ARG A 1 346 ? -5.675 -14.642 6.629 1.00 95.44 346 ARG A N 1
ATOM 2885 C CA . ARG A 1 346 ? -4.470 -13.820 6.802 1.00 95.44 346 ARG A CA 1
ATOM 2886 C C . ARG A 1 346 ? -4.452 -12.717 5.742 1.00 95.44 346 ARG A C 1
ATOM 2888 O O . ARG A 1 346 ? -5.256 -12.732 4.810 1.00 95.44 346 ARG A O 1
ATOM 2895 N N . GLN A 1 347 ? -3.555 -11.746 5.887 1.00 93.25 347 GLN A N 1
ATOM 2896 C CA . GLN A 1 347 ? -3.523 -10.587 4.988 1.00 93.25 347 GLN A CA 1
ATOM 2897 C C . GLN A 1 347 ? -3.283 -10.958 3.517 1.00 93.25 347 GLN A C 1
ATOM 2899 O O . GLN A 1 347 ? -3.887 -10.347 2.639 1.00 93.25 347 GLN A O 1
ATOM 2904 N N . ASN A 1 348 ? -2.507 -12.005 3.244 1.00 92.62 348 ASN A N 1
ATOM 2905 C CA . ASN A 1 348 ? -2.234 -12.457 1.884 1.00 92.62 348 ASN A CA 1
ATOM 2906 C C . ASN A 1 348 ? -3.367 -13.229 1.198 1.00 92.62 348 ASN A C 1
ATOM 2908 O O . ASN A 1 348 ? -3.371 -13.316 -0.026 1.00 92.62 348 ASN A O 1
ATOM 2912 N N . ASN A 1 349 ? -4.307 -13.811 1.950 1.00 94.38 349 ASN A N 1
ATOM 2913 C CA . ASN A 1 349 ? -5.335 -14.696 1.387 1.00 94.38 349 ASN A CA 1
ATOM 2914 C C . ASN A 1 349 ? -6.768 -14.155 1.518 1.00 94.38 349 ASN A C 1
ATOM 2916 O O . ASN A 1 349 ? -7.713 -14.846 1.137 1.00 94.38 349 ASN A O 1
ATOM 2920 N N . LEU A 1 350 ? -6.942 -12.935 2.041 1.00 95.69 350 LEU A N 1
ATOM 2921 C CA . LEU A 1 350 ? -8.254 -12.301 2.174 1.00 95.69 350 LEU A CA 1
ATOM 2922 C C . LEU A 1 350 ? -8.944 -12.138 0.813 1.00 95.69 350 LEU A C 1
ATOM 2924 O O . LEU A 1 350 ? -10.071 -12.598 0.643 1.00 95.69 350 LEU A O 1
ATOM 2928 N N . LEU A 1 351 ? -8.266 -11.494 -0.144 1.00 95.38 351 LEU A N 1
ATOM 2929 C CA . LEU A 1 351 ? -8.824 -11.246 -1.476 1.00 95.38 351 LEU A CA 1
ATOM 2930 C C . LEU A 1 351 ? -8.972 -12.543 -2.277 1.00 95.38 351 LEU A C 1
ATOM 2932 O O . LEU A 1 351 ? -10.005 -12.728 -2.906 1.00 95.38 351 LEU A O 1
ATOM 2936 N N . GLU A 1 352 ? -8.006 -13.466 -2.177 1.00 94.75 352 GLU A N 1
ATOM 2937 C CA . GLU A 1 352 ? -8.105 -14.816 -2.760 1.00 94.75 352 GLU A CA 1
ATOM 2938 C C . GLU A 1 352 ? -9.416 -15.496 -2.341 1.00 94.75 352 GLU A C 1
ATOM 2940 O O . GLU A 1 352 ? -10.256 -15.803 -3.183 1.00 94.75 352 GLU A O 1
ATOM 2945 N N . LYS A 1 353 ? -9.645 -15.645 -1.032 1.00 95.81 353 LYS A N 1
ATOM 2946 C CA . LYS A 1 353 ? -10.842 -16.317 -0.505 1.00 95.81 353 LYS A CA 1
ATOM 2947 C C . LYS A 1 353 ? -12.136 -15.581 -0.848 1.00 95.81 353 LYS A C 1
ATOM 2949 O O . LYS A 1 353 ? -13.163 -16.218 -1.096 1.00 95.81 353 LYS A O 1
ATOM 2954 N N . TYR A 1 354 ? -12.108 -14.250 -0.835 1.00 97.06 354 TYR A N 1
ATOM 2955 C CA . TYR A 1 354 ? -13.269 -13.444 -1.197 1.00 97.06 354 TYR A CA 1
ATOM 2956 C C . TYR A 1 354 ? -13.658 -13.654 -2.662 1.00 97.06 354 TYR A C 1
ATOM 2958 O O . TYR A 1 354 ? -14.825 -13.912 -2.954 1.00 97.06 354 TYR A O 1
ATOM 2966 N N . VAL A 1 355 ? -12.682 -13.610 -3.568 1.00 97.00 355 VAL A N 1
ATOM 2967 C CA . VAL A 1 355 ? -12.913 -13.785 -5.002 1.00 97.00 355 VAL A CA 1
ATOM 2968 C C . VAL A 1 355 ? -13.336 -15.216 -5.327 1.00 97.00 355 VAL A C 1
ATOM 2970 O O . VAL A 1 355 ? -14.336 -15.393 -6.018 1.00 97.00 355 VAL A O 1
ATOM 2973 N N . GLU A 1 356 ? -12.674 -16.228 -4.760 1.00 95.75 356 GLU A N 1
ATOM 2974 C CA . GLU A 1 356 ? -13.041 -17.639 -4.960 1.00 95.75 356 GLU A CA 1
ATOM 2975 C C . GLU A 1 356 ? -14.488 -17.938 -4.535 1.00 95.75 356 GLU A C 1
ATOM 2977 O O . GLU A 1 356 ? -15.183 -18.733 -5.171 1.00 95.75 356 GLU A O 1
ATOM 2982 N N . SER A 1 357 ? -14.954 -17.305 -3.453 1.00 96.19 357 SER A N 1
ATOM 2983 C CA . SER A 1 357 ? -16.302 -17.528 -2.918 1.00 96.19 357 SER A CA 1
ATOM 2984 C C . SER A 1 357 ? -17.383 -16.679 -3.589 1.00 96.19 357 SER A C 1
ATOM 2986 O O . SER A 1 357 ? -18.515 -17.146 -3.728 1.00 96.19 357 SER A O 1
ATOM 2988 N N . THR A 1 358 ? -17.055 -15.457 -4.011 1.00 96.94 358 THR A N 1
ATOM 2989 C CA . THR A 1 358 ? -18.039 -14.469 -4.491 1.00 96.94 358 THR A CA 1
ATOM 2990 C C . THR A 1 358 ? -18.112 -14.410 -6.016 1.00 96.94 358 THR A C 1
ATOM 2992 O O . THR A 1 358 ? -19.193 -14.229 -6.576 1.00 96.94 358 THR A O 1
ATOM 2995 N N . PHE A 1 359 ? -16.985 -14.617 -6.698 1.00 96.19 359 PHE A N 1
ATOM 2996 C CA . PHE A 1 359 ? -16.840 -14.462 -8.147 1.00 96.19 359 PHE A CA 1
ATOM 2997 C C . PHE A 1 359 ? -16.201 -15.708 -8.786 1.00 96.19 359 PHE A C 1
ATOM 2999 O O . PHE A 1 359 ? -15.148 -15.614 -9.422 1.00 96.19 359 PHE A O 1
ATOM 3006 N N . PRO A 1 360 ? -16.804 -16.902 -8.619 1.00 94.56 360 PRO A N 1
ATOM 3007 C CA . PRO A 1 360 ? -16.191 -18.146 -9.060 1.00 94.56 360 PRO A CA 1
ATOM 3008 C C . PRO A 1 360 ? -16.009 -18.166 -10.580 1.00 94.56 360 PRO A C 1
ATOM 3010 O O . PRO A 1 360 ? -16.971 -18.011 -11.338 1.00 94.56 360 PRO A O 1
ATOM 3013 N N . TYR A 1 361 ? -14.780 -18.434 -11.022 1.00 92.75 361 TYR A N 1
ATOM 3014 C CA . TYR A 1 361 ? -14.479 -18.601 -12.438 1.00 92.75 361 TYR A CA 1
ATOM 3015 C C . TYR A 1 361 ? -15.102 -19.894 -12.975 1.00 92.75 361 TYR A C 1
ATOM 3017 O O . TYR A 1 361 ? -14.959 -20.973 -12.391 1.00 92.75 361 TYR A O 1
ATOM 3025 N N . LYS A 1 362 ? -15.777 -19.796 -14.122 1.00 88.31 362 LYS A N 1
ATOM 3026 C CA . LYS A 1 362 ? -16.305 -20.950 -14.852 1.00 88.31 362 LYS A CA 1
ATOM 3027 C C . LYS A 1 362 ? -15.522 -21.085 -16.153 1.00 88.31 362 LYS A C 1
ATOM 3029 O O . LYS A 1 362 ? -15.765 -20.297 -17.064 1.00 88.31 362 LYS A O 1
ATOM 3034 N N . PRO A 1 363 ? -14.606 -22.066 -16.270 1.00 80.88 363 PRO A N 1
ATOM 3035 C CA . PRO A 1 363 ? -13.841 -22.223 -17.493 1.00 80.88 363 PRO A CA 1
ATOM 3036 C C . PRO A 1 363 ? -14.793 -22.462 -18.670 1.00 80.88 363 PRO A C 1
ATOM 3038 O O . PRO A 1 363 ? -15.773 -23.206 -18.520 1.00 80.88 363 PRO A O 1
ATOM 3041 N N . PRO A 1 364 ? -14.531 -21.852 -19.838 1.00 78.94 364 PRO A N 1
ATOM 3042 C CA . PRO A 1 364 ? -15.335 -22.098 -21.020 1.00 78.94 364 PRO A CA 1
ATOM 3043 C C . PRO A 1 364 ? -15.338 -23.598 -21.319 1.00 78.94 364 PRO A C 1
ATOM 3045 O O . PRO A 1 364 ? -14.293 -24.253 -21.316 1.00 78.94 364 PRO A O 1
ATOM 3048 N N . VAL A 1 365 ? -16.531 -24.155 -21.550 1.00 77.31 365 VAL A N 1
ATOM 3049 C CA . VAL A 1 365 ? -16.670 -25.561 -21.938 1.00 77.31 365 VAL A CA 1
ATOM 3050 C C . VAL A 1 365 ? -15.887 -25.741 -23.239 1.00 77.31 365 VAL A C 1
ATOM 3052 O O . VAL A 1 365 ? -16.171 -25.013 -24.195 1.00 77.31 365 VAL A O 1
ATOM 3055 N N . PRO A 1 366 ? -14.912 -26.665 -23.310 1.00 68.12 366 PRO A N 1
ATOM 3056 C CA . PRO A 1 366 ? -14.153 -26.867 -24.530 1.00 68.12 366 PRO A CA 1
ATOM 3057 C C . PRO A 1 366 ? -15.129 -27.189 -25.659 1.00 68.12 366 PRO A C 1
ATOM 3059 O O . PRO A 1 366 ? -15.886 -28.164 -25.589 1.00 68.12 366 PRO A O 1
ATOM 3062 N N . ILE A 1 367 ? -15.134 -26.339 -26.687 1.00 64.00 367 ILE A N 1
ATOM 3063 C CA . ILE A 1 367 ? -15.876 -26.599 -27.914 1.00 64.00 367 ILE A CA 1
ATOM 3064 C C . ILE A 1 367 ? -15.273 -27.885 -28.467 1.00 64.00 367 ILE A C 1
ATOM 3066 O O . ILE A 1 367 ? -14.109 -27.905 -28.868 1.00 64.00 367 ILE A O 1
ATOM 3070 N N . LYS A 1 368 ? -16.036 -28.984 -28.431 1.00 54.16 368 LYS A N 1
ATOM 3071 C CA . LYS A 1 368 ? -15.652 -30.207 -29.135 1.00 54.16 368 LYS A CA 1
ATOM 3072 C C . LYS A 1 368 ? -15.451 -29.811 -30.593 1.00 54.16 368 LYS A C 1
ATOM 3074 O O . LYS A 1 368 ? -16.418 -29.423 -31.244 1.00 54.16 368 LYS A O 1
ATOM 3079 N N . SER A 1 369 ? -14.209 -29.866 -31.067 1.00 57.34 369 SER A N 1
ATOM 3080 C CA . SER A 1 369 ? -13.893 -29.740 -32.485 1.00 57.34 369 SER A CA 1
ATOM 3081 C C . SER A 1 369 ? -14.747 -30.762 -33.237 1.00 57.34 369 SER A C 1
ATOM 3083 O O . SER A 1 369 ? -14.605 -31.962 -32.981 1.00 57.34 369 SER A O 1
ATOM 3085 N N . GLN A 1 370 ? -15.683 -30.282 -34.057 1.00 47.59 370 GLN A N 1
ATOM 3086 C CA . GLN A 1 370 ? -16.424 -31.120 -35.001 1.00 47.59 370 GLN A CA 1
ATOM 3087 C C . GLN A 1 370 ? -15.552 -31.454 -36.202 1.00 47.59 370 GLN A C 1
ATOM 3089 O O . GLN A 1 370 ? -14.779 -30.560 -36.621 1.00 47.59 370 GLN A O 1
#

Organism: NCBI:txid456999

Radius of gyration: 29.99 Å; Cα contacts (8 Å, |Δi|>4): 436; chains: 1; bounding box: 81×79×80 Å

InterPro domains:
  IPR029052 Metallo-dependent phosphatase-like [G3DSA:3.60.21.10] (1-75)
  IPR036907 5'-Nucleotidase, C-terminal domain superfamily [G3DSA:3.90.780.10] (76-208)
  IPR036907 5'-Nucleotidase, C-terminal domain superfamily [SSF55816] (76-148)
  IPR053828 SMN1-like, C-terminal domain [PF21953] (84-314)

Solvent-accessible surface area (backbone atoms only — not comparable to full-atom values): 22152 Å² total; per-residue (Å²): 139,86,86,82,48,78,58,95,74,48,36,45,63,44,75,50,69,60,84,71,96,54,94,85,52,87,84,74,63,56,68,49,62,35,39,34,63,65,45,71,67,53,50,33,59,77,65,75,45,65,92,77,59,76,41,75,66,55,58,51,49,52,57,46,50,58,52,48,41,59,74,69,41,32,78,44,74,43,16,41,42,94,52,50,23,39,71,46,42,49,84,39,58,81,66,82,77,44,91,45,24,33,65,50,52,50,46,50,26,38,59,73,59,64,53,50,62,89,83,43,61,23,34,34,40,46,41,55,54,81,76,55,78,68,62,45,68,49,37,81,37,30,52,68,74,47,71,49,71,78,42,73,49,40,31,20,28,45,78,39,33,36,56,56,61,75,41,44,65,61,46,38,52,51,55,49,53,56,49,51,57,52,49,50,55,50,51,55,52,48,53,53,50,53,54,50,50,52,50,50,50,53,48,52,49,52,51,52,51,49,59,54,54,71,66,73,73,94,79,80,90,79,79,93,71,86,83,73,91,75,89,75,78,88,84,86,79,81,84,79,86,80,78,91,66,94,59,84,75,80,54,51,76,46,72,80,73,86,70,97,61,97,63,82,33,51,72,61,79,43,38,75,70,71,62,51,54,83,86,36,58,88,58,37,58,66,56,52,71,48,73,49,68,57,88,85,66,52,56,78,40,72,26,34,41,36,26,45,46,75,50,32,75,49,52,51,19,52,32,49,23,55,51,42,20,63,75,50,75,59,76,44,81,59,72,55,79,62,43,73,65,48,86,92,52,24,66,32,45,40,64,52,54,28,33,43,72,73,27,61,60,74,79,78,76,78,75,75,84,126

Mean predicted aligned error: 11.61 Å